Protein 5FZP (pdb70)

B-factor: mean 21.46, std 9.3, range [8.69, 71.21]

Foldseek 3Di:
DDDQAADAFPDQAAEDQPQKWKDLALAQDTRHYPHDDDPFWFWQAWEDERGHLKIWTQIQQWIWITNRVRRYIDTLDGHPGRAWYWAYEHAQKIWIHHAQAFWIWIDHNSDIGTEGGPEGHWAEKAYARVQRQWIKTAHQQQWIWITNHNRNDIDTWADRQQDPPWTWQHKEAQNHANQWIKTWTDQQGIWIGNGGHNDIARAEALAPDVVFTKTWNDKYQALAAQQKMKTWIARVVCCDPPNPARRTFIWIGRGNRRYIHGLGGDDPVGHDDSDWDWDHQNHASQKIWTKDFAPVVQQFMWIWIAGNVVSDIDIHTDRFRIFNDWYARPVSRSMIMTRGGHHD/DADAFPDQAAEDQPQKWKDLALVQDTRHYPHDDDPFWFWQAWEDEPQHLKIWTQIQQWIWMTNRNGRYIDTLDGHPGRAWYWDYFHQQKIWTHHAQAFWIWIQRNSDIGTEGRPEGTWADKAYARVQRLWIWTAHQQQWIWITNRNRNDIDTWAARQQHGPWGWQHKEAQNHANQWIKTWTDQQGIWIGNGNHNDIHRAEALAPDGVFTKGWNDKYQALAAQQKMKTWIARVVCVDPPNPARRIFIWIGRRNRRYIHGLGGDDPVNHDDSDWDWDHQNHASQKIWTKDFAPVVLQFMKIWIAGNVPSDIDIHTDRFRIFNDWYARPVRRSIIMTRGGHHDD

Radius of gyration: 27.65 Å; Cα contacts (8 Å, |Δi|>4): 2247; chains: 2; bounding box: 73×81×56 Å

Structure (mmCIF, N/CA/C/O backbone):
data_5FZP
#
_entry.id   5FZP
#
_cell.length_a   61.010
_cell.length_b   101.130
_cell.length_c   114.660
_cell.angle_alpha   90.00
_cell.angle_beta   90.00
_cell.angle_gamma   90.00
#
_symmetry.space_group_name_H-M   'P 21 21 21'
#
loop_
_entity.id
_entity.type
_entity.pdbx_description
1 polymer 'DISPASE AUTOLYSIS-INDUCING PROTEIN'
2 non-polymer GLYCEROL
3 non-polymer 'CALCIUM ION'
4 water water
#
loop_
_atom_site.group_PDB
_atom_site.id
_atom_site.type_symbol
_atom_site.label_atom_id
_atom_site.label_alt_id
_atom_site.label_comp_id
_atom_site.label_asym_id
_atom_site.label_entity_id
_atom_site.label_seq_id
_atom_site.pdbx_PDB_ins_code
_atom_site.Cartn_x
_atom_site.Cartn_y
_atom_site.Cartn_z
_atom_site.occupancy
_atom_site.B_iso_or_equiv
_atom_site.auth_seq_id
_atom_site.auth_comp_id
_atom_site.auth_asym_id
_atom_site.auth_atom_id
_atom_site.pdbx_PDB_model_num
ATOM 1 N N . ASP A 1 2 ? 29.403 9.800 75.678 1.00 50.00 2 ASP A N 1
ATOM 2 C CA . ASP A 1 2 ? 28.524 10.625 74.854 1.00 50.37 2 ASP A CA 1
ATOM 3 C C . ASP A 1 2 ? 29.301 11.731 74.130 1.00 61.97 2 ASP A C 1
ATOM 4 O O . ASP A 1 2 ? 30.043 12.492 74.753 1.00 59.73 2 ASP A O 1
ATOM 9 N N . SER A 1 3 ? 29.112 11.815 72.813 1.00 59.86 3 SER A N 1
ATOM 10 C CA . SER A 1 3 ? 29.866 12.706 71.943 1.00 60.35 3 SER A CA 1
ATOM 11 C C . SER A 1 3 ? 28.935 13.712 71.276 1.00 60.32 3 SER A C 1
ATOM 12 O O . SER A 1 3 ? 27.709 13.566 71.289 1.00 59.01 3 SER A O 1
ATOM 15 N N . THR A 1 4 ? 29.537 14.743 70.673 1.00 63.80 4 THR A N 1
ATOM 16 C CA . THR A 1 4 ? 28.782 15.862 70.116 1.00 66.17 4 THR A CA 1
ATOM 17 C C . THR A 1 4 ? 29.022 16.104 68.627 1.00 62.80 4 THR A C 1
ATOM 18 O O . THR A 1 4 ? 28.094 16.535 67.935 1.00 65.12 4 THR A O 1
ATOM 22 N N . SER A 1 5 ? 30.228 15.829 68.118 1.00 59.81 5 SER A N 1
ATOM 23 C CA . SER A 1 5 ? 30.585 16.087 66.724 1.00 38.10 5 SER A CA 1
ATOM 24 C C . SER A 1 5 ? 30.479 17.579 66.417 1.00 46.27 5 SER A C 1
ATOM 25 O O . SER A 1 5 ? 29.533 18.029 65.757 1.00 39.80 5 SER A O 1
ATOM 28 N N . GLY A 1 6 ? 31.447 18.353 66.896 1.00 33.27 6 GLY A N 1
ATOM 29 C CA . GLY A 1 6 ? 31.490 19.781 66.659 1.00 26.81 6 GLY A CA 1
ATOM 30 C C . GLY A 1 6 ? 32.351 20.131 65.464 1.00 18.58 6 GLY A C 1
ATOM 31 O O . GLY A 1 6 ? 32.651 19.294 64.610 1.00 20.14 6 GLY A O 1
ATOM 32 N N . TRP A 1 7 ? 32.754 21.399 65.413 1.00 20.30 7 TRP A N 1
ATOM 33 C CA . TRP A 1 7 ? 33.618 21.864 64.334 1.00 19.47 7 TRP A CA 1
ATOM 34 C C . TRP A 1 7 ? 34.907 21.052 64.281 1.00 18.46 7 TRP A C 1
ATOM 35 O O . TRP A 1 7 ? 35.521 20.768 65.314 1.00 21.17 7 TRP A O 1
ATOM 46 N N . ARG A 1 8 ? 35.316 20.700 63.062 1.00 18.66 8 ARG A N 1
ATOM 47 C CA . ARG A 1 8 ? 36.569 20.008 62.792 1.00 29.01 8 ARG A CA 1
ATOM 48 C C . ARG A 1 8 ? 37.295 20.692 61.637 1.00 23.01 8 ARG A C 1
ATOM 49 O O . ARG A 1 8 ? 36.706 21.452 60.861 1.00 20.83 8 ARG A O 1
ATOM 57 N N . ALA A 1 9 ? 38.589 20.404 61.511 1.00 25.72 9 ALA A N 1
ATOM 58 C CA . ALA A 1 9 ? 39.305 20.807 60.310 1.00 21.64 9 ALA A CA 1
ATOM 59 C C . ALA A 1 9 ? 38.773 20.019 59.113 1.00 23.53 9 ALA A C 1
ATOM 60 O O . ALA A 1 9 ? 38.271 18.902 59.275 1.00 32.07 9 ALA A O 1
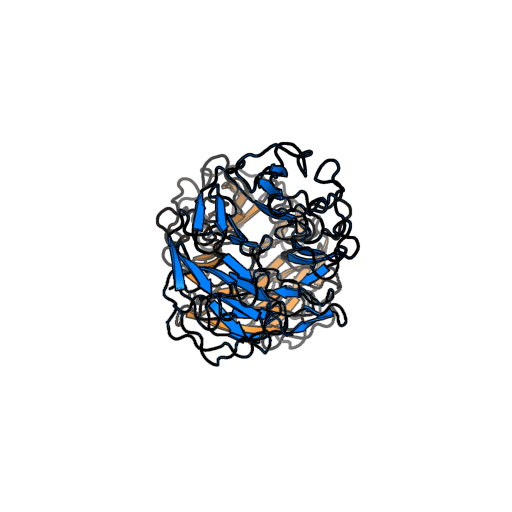ATOM 62 N N . PRO A 1 10 ? 38.840 20.580 57.904 1.00 21.57 10 PRO A N 1
ATOM 63 C CA . PRO A 1 10 ? 38.276 19.873 56.745 1.00 25.25 10 PRO A CA 1
ATOM 64 C C . PRO A 1 10 ? 38.932 18.509 56.569 1.00 37.51 10 PRO A C 1
ATOM 65 O O . PRO A 1 10 ? 40.151 18.369 56.666 1.00 29.77 10 PRO A O 1
ATOM 69 N N A SER A 1 11 ? 38.079 17.497 56.406 0.53 38.42 11 SER A N 1
ATOM 70 N N B SER A 1 11 ? 38.127 17.490 56.269 0.47 38.26 11 SER A N 1
ATOM 71 C CA A SER A 1 11 ? 38.465 16.103 56.192 0.53 36.10 11 SER A CA 1
ATOM 72 C CA B SER A 1 11 ? 38.718 16.163 56.100 0.47 36.20 11 SER A CA 1
ATOM 73 C C A SER A 1 11 ? 38.554 15.800 54.704 0.53 30.76 11 SER A C 1
ATOM 74 C C B SER A 1 11 ? 39.483 16.044 54.785 0.47 29.95 11 SER A C 1
ATOM 75 O O A SER A 1 11 ? 37.943 14.860 54.194 0.53 33.47 11 SER A O 1
ATOM 76 O O B SER A 1 11 ? 40.427 15.248 54.683 0.47 38.08 11 SER A O 1
ATOM 81 N N A CYS A 1 12 ? 39.311 16.626 53.991 0.53 28.59 12 CYS A N 1
ATOM 82 N N B CYS A 1 12 ? 39.122 16.853 53.795 0.47 29.74 12 CYS A N 1
ATOM 83 C CA A CYS A 1 12 ? 39.458 16.467 52.557 0.53 26.89 12 CYS A CA 1
ATOM 84 C CA B CYS A 1 12 ? 39.440 16.636 52.395 0.47 27.20 12 CYS A CA 1
ATOM 85 C C A CYS A 1 12 ? 40.786 17.064 52.130 0.53 30.55 12 CYS A C 1
ATOM 86 C C B CYS A 1 12 ? 40.825 17.169 52.028 0.47 30.51 12 CYS A C 1
ATOM 87 O O A CYS A 1 12 ? 41.476 17.732 52.903 0.53 32.61 12 CYS A O 1
ATOM 88 O O B CYS A 1 12 ? 41.464 17.916 52.773 0.47 31.73 12 CYS A O 1
ATOM 93 N N A THR A 1 13 ? 41.118 16.833 50.876 0.53 26.49 13 THR A N 1
ATOM 94 N N B THR A 1 13 ? 41.276 16.778 50.833 0.47 26.33 13 THR A N 1
ATOM 95 C CA A THR A 1 13 ? 42.342 17.342 50.291 0.53 28.43 13 THR A CA 1
ATOM 96 C CA B THR A 1 13 ? 42.469 17.341 50.219 0.47 28.52 13 THR A CA 1
ATOM 97 C C A THR A 1 13 ? 42.102 18.273 49.117 0.53 31.53 13 THR A C 1
ATOM 98 C C B THR A 1 13 ? 42.172 18.232 49.021 0.47 31.52 13 THR A C 1
ATOM 99 O O A THR A 1 13 ? 42.923 19.159 48.864 0.53 35.01 13 THR A O 1
ATOM 100 O O B THR A 1 13 ? 43.023 19.049 48.659 0.47 34.73 13 THR A O 1
ATOM 107 N N . LYS A 1 14 ? 40.996 18.103 48.403 1.00 28.26 14 LYS A N 1
ATOM 108 C CA . LYS A 1 14 ? 40.557 19.026 47.371 1.00 26.75 14 LYS A CA 1
ATOM 109 C C . LYS A 1 14 ? 39.130 19.451 47.702 1.00 25.37 14 LYS A C 1
ATOM 110 O O . LYS A 1 14 ? 38.405 18.751 48.416 1.00 27.97 14 LYS A O 1
ATOM 116 N N . VAL A 1 15 ? 38.748 20.627 47.212 1.00 21.65 15 VAL A N 1
ATOM 117 C CA . VAL A 1 15 ? 37.441 21.212 47.490 1.00 17.12 15 VAL A CA 1
ATOM 118 C C . VAL A 1 15 ? 36.544 20.998 46.282 1.00 14.98 15 VAL A C 1
ATOM 119 O O . VAL A 1 15 ? 36.928 21.324 45.152 1.00 20.74 15 VAL A O 1
ATOM 123 N N . THR A 1 16 ? 35.345 20.461 46.511 1.00 19.29 16 THR A N 1
ATOM 124 C CA . THR A 1 16 ? 34.340 20.344 45.454 1.00 18.27 16 THR A CA 1
ATOM 125 C C . THR A 1 16 ? 33.499 21.618 45.447 1.00 16.94 16 THR A C 1
ATOM 126 O O . THR A 1 16 ? 32.706 21.852 46.363 1.00 19.34 16 THR A O 1
ATOM 130 N N . GLY A 1 17 ? 33.682 22.437 44.422 1.00 17.46 17 GLY A N 1
ATOM 131 C CA . GLY A 1 17 ? 32.965 23.698 44.318 1.00 19.17 17 GLY A CA 1
ATOM 132 C C . GLY A 1 17 ? 33.427 24.450 43.093 1.00 19.34 17 GLY A C 1
ATOM 133 O O . GLY A 1 17 ? 34.345 24.022 42.384 1.00 24.08 17 GLY A O 1
ATOM 134 N N . ASP A 1 18 ? 32.792 25.602 42.852 1.00 17.46 18 ASP A N 1
ATOM 135 C CA . ASP A 1 18 ? 33.025 26.313 41.600 1.00 17.14 18 ASP A CA 1
ATOM 136 C C . ASP A 1 18 ? 34.343 27.076 41.575 1.00 17.03 18 ASP A C 1
ATOM 137 O O . ASP A 1 18 ? 34.642 27.717 40.567 1.00 19.58 18 ASP A O 1
ATOM 142 N N . GLY A 1 19 ? 35.133 27.013 42.646 1.00 21.19 19 GLY A N 1
ATOM 143 C CA . GLY A 1 19 ? 36.426 27.668 42.694 1.00 22.60 19 GLY A CA 1
ATOM 144 C C . GLY A 1 19 ? 36.453 29.004 43.407 1.00 22.12 19 GLY A C 1
ATOM 145 O O . GLY A 1 19 ? 37.540 29.574 43.566 1.00 21.65 19 GLY A O 1
ATOM 146 N N . ALA A 1 20 ? 35.300 29.526 43.837 1.00 17.11 20 ALA A N 1
ATOM 147 C CA . ALA A 1 20 ? 35.277 30.821 44.515 1.00 14.47 20 ALA A CA 1
ATOM 148 C C . ALA A 1 20 ? 35.798 30.751 45.947 1.00 16.28 20 ALA A C 1
ATOM 149 O O . ALA A 1 20 ? 36.249 31.775 46.482 1.00 16.50 20 ALA A O 1
ATOM 151 N N . VAL A 1 21 ? 35.745 29.587 46.586 1.00 14.93 21 VAL A N 1
ATOM 152 C CA . VAL A 1 21 ? 36.193 29.427 47.963 1.00 11.68 21 VAL A CA 1
ATOM 153 C C . VAL A 1 21 ? 37.150 28.249 48.037 1.00 11.98 21 VAL A C 1
ATOM 154 O O . VAL A 1 21 ? 36.846 27.160 47.533 1.00 18.18 21 VAL A O 1
ATOM 158 N N . THR A 1 22 ? 38.300 28.461 48.668 1.00 14.95 22 THR A N 1
ATOM 159 C CA . THR A 1 22 ? 39.186 27.356 49.009 1.00 15.13 22 THR A CA 1
ATOM 160 C C . THR A 1 22 ? 39.669 27.563 50.443 1.00 14.78 22 THR A C 1
ATOM 161 O O . THR A 1 22 ? 39.202 28.463 51.154 1.00 14.57 22 THR A O 1
ATOM 165 N N . PHE A 1 23 ? 40.587 26.714 50.901 1.00 13.42 23 PHE A N 1
ATOM 166 C CA . PHE A 1 23 ? 41.175 26.916 52.216 1.00 13.34 23 PHE A CA 1
ATOM 167 C C . PHE A 1 23 ? 42.683 26.708 52.145 1.00 17.68 23 PHE A C 1
ATOM 168 O O . PHE A 1 23 ? 43.216 26.145 51.184 1.00 14.87 23 PHE A O 1
ATOM 176 N N . THR A 1 24 ? 43.364 27.220 53.164 1.00 15.34 24 THR A N 1
ATOM 177 C CA . THR A 1 24 ? 44.800 27.047 53.321 1.00 12.99 24 THR A CA 1
ATOM 178 C C . THR A 1 24 ? 45.069 26.638 54.755 1.00 13.70 24 THR A C 1
ATOM 179 O O . THR A 1 24 ? 44.371 27.071 55.671 1.00 14.78 24 THR A O 1
ATOM 183 N N . THR A 1 25 ? 46.060 25.767 54.941 1.00 12.89 25 THR A N 1
ATOM 184 C CA . THR A 1 25 ? 46.484 25.367 56.267 1.00 11.80 25 THR A CA 1
ATOM 185 C C . THR A 1 25 ? 47.799 26.012 56.665 1.00 12.38 25 THR A C 1
ATOM 186 O O . THR A 1 25 ? 48.266 25.777 57.786 1.00 13.70 25 THR A O 1
ATOM 190 N N . ASP A 1 26 ? 48.407 26.807 55.782 1.00 13.67 26 ASP A N 1
ATOM 191 C CA . ASP A 1 26 ? 49.763 27.322 55.997 1.00 13.01 26 ASP A CA 1
ATOM 192 C C . ASP A 1 26 ? 49.857 28.789 55.621 1.00 16.77 26 ASP A C 1
ATOM 193 O O . ASP A 1 26 ? 50.838 29.233 55.006 1.00 13.04 26 ASP A O 1
ATOM 198 N N . ASP A 1 27 ? 48.830 29.561 55.981 1.00 14.86 27 ASP A N 1
ATOM 199 C CA . ASP A 1 27 ? 48.824 31.014 55.781 1.00 13.51 27 ASP A CA 1
ATOM 200 C C . ASP A 1 27 ? 48.952 31.411 54.305 1.00 12.61 27 ASP A C 1
ATOM 201 O O . ASP A 1 27 ? 49.483 32.479 53.985 1.00 12.55 27 ASP A O 1
ATOM 206 N N . GLY A 1 28 ? 48.447 30.574 53.392 1.00 11.34 28 GLY A N 1
ATOM 207 C CA . GLY A 1 28 ? 48.457 30.888 51.980 1.00 12.68 28 GLY A CA 1
ATOM 208 C C . GLY A 1 28 ? 49.647 30.367 51.202 1.00 14.66 28 GLY A C 1
ATOM 209 O O . GLY A 1 28 ? 49.708 30.585 49.989 1.00 15.23 28 GLY A O 1
ATOM 210 N N . ALA A 1 29 ? 50.598 29.698 51.855 1.00 13.52 29 ALA A N 1
ATOM 211 C CA . ALA A 1 29 ? 51.687 29.076 51.099 1.00 15.97 29 ALA A CA 1
ATOM 212 C C . ALA A 1 29 ? 51.150 28.065 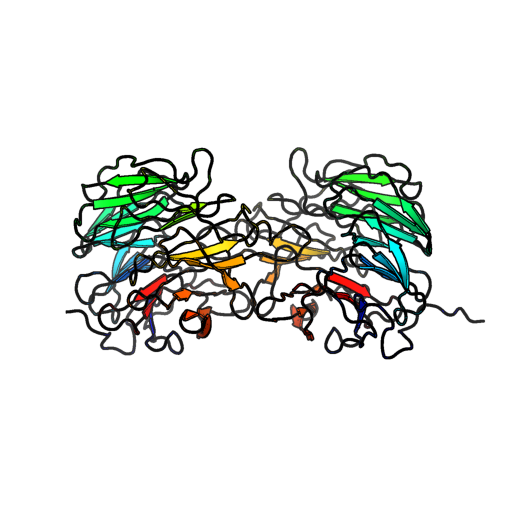50.094 1.00 17.91 29 ALA A C 1
ATOM 213 O O . ALA A 1 29 ? 51.650 27.971 48.965 1.00 18.23 29 ALA A O 1
ATOM 215 N N . THR A 1 30 ? 50.135 27.300 50.483 1.00 14.77 30 THR A N 1
ATOM 216 C CA . THR A 1 30 ? 49.448 26.394 49.576 1.00 17.52 30 THR A CA 1
ATOM 217 C C . THR A 1 30 ? 47.945 26.591 49.710 1.00 19.59 30 THR A C 1
ATOM 218 O O . THR A 1 30 ? 47.440 26.869 50.800 1.00 20.23 30 THR A O 1
ATOM 222 N N . LEU A 1 31 ? 47.248 26.456 48.594 1.00 14.88 31 LEU A N 1
ATOM 223 C CA . LEU A 1 31 ? 45.799 26.556 48.546 1.00 11.48 31 LEU A CA 1
ATOM 224 C C . LEU A 1 31 ? 45.240 25.218 48.094 1.00 20.63 31 LEU A C 1
ATOM 225 O O . LEU A 1 31 ? 45.776 24.593 47.168 1.00 21.47 31 LEU A O 1
ATOM 230 N N . ALA A 1 32 ? 44.183 24.769 48.760 1.00 21.40 32 ALA A N 1
ATOM 231 C CA . ALA A 1 32 ? 43.569 23.508 48.374 1.00 20.29 32 ALA A CA 1
ATOM 232 C C . ALA A 1 32 ? 43.069 23.612 46.936 1.00 17.96 32 ALA A C 1
ATOM 233 O O . ALA A 1 32 ? 42.489 24.634 46.546 1.00 18.71 32 ALA A O 1
ATOM 235 N N . PRO A 1 33 ? 43.306 22.595 46.105 1.00 23.35 33 PRO A N 1
ATOM 236 C CA . PRO A 1 33 ? 42.743 22.623 44.751 1.00 20.07 33 PRO A CA 1
ATOM 237 C C . PRO A 1 33 ? 41.223 22.563 44.805 1.00 15.83 33 PRO A C 1
ATOM 238 O O . PRO A 1 33 ? 40.636 21.972 45.716 1.00 20.25 33 PRO A O 1
ATOM 242 N N . THR A 1 34 ? 40.591 23.180 43.817 1.00 21.03 34 THR A N 1
ATOM 243 C CA . THR A 1 34 ? 39.142 23.147 43.685 1.00 22.60 34 THR A CA 1
ATOM 244 C C . THR A 1 34 ? 38.760 22.422 42.403 1.00 26.43 34 THR A C 1
ATOM 245 O O . THR A 1 34 ? 39.446 22.544 41.382 1.00 23.25 34 THR A O 1
ATOM 249 N N . THR A 1 35 ? 37.665 21.657 42.463 1.00 20.88 35 THR A N 1
ATOM 250 C CA . THR A 1 35 ? 37.195 20.970 41.263 1.00 20.70 35 THR A CA 1
ATOM 251 C C . THR A 1 35 ? 36.882 21.967 40.152 1.00 27.35 35 THR A C 1
ATOM 252 O O . THR A 1 35 ? 37.290 21.778 39.000 1.00 27.24 35 THR A O 1
ATOM 256 N N . GLY A 1 36 ? 36.176 23.059 40.485 1.00 19.62 36 GLY A N 1
ATOM 257 C CA . GLY A 1 36 ? 35.852 24.069 39.502 1.00 18.73 36 GLY A CA 1
ATOM 258 C C . GLY A 1 36 ? 36.935 25.118 39.321 1.00 24.53 36 GLY A C 1
ATOM 259 O O . GLY A 1 36 ? 37.797 25.326 40.175 1.00 26.98 36 GLY A O 1
ATOM 260 N N . THR A 1 37 ? 36.877 25.795 38.183 1.00 22.95 37 THR A N 1
ATOM 261 C CA . THR A 1 37 ? 37.819 26.851 37.844 1.00 24.03 37 THR A CA 1
ATOM 262 C C . THR A 1 37 ? 37.088 28.186 37.879 1.00 24.88 37 THR A C 1
ATOM 263 O O . THR A 1 37 ? 36.119 28.387 37.136 1.00 23.41 37 THR A O 1
ATOM 267 N N . LEU A 1 38 ? 37.552 29.096 38.738 1.00 23.36 38 LEU A N 1
ATOM 268 C CA . LEU A 1 38 ? 36.881 30.380 38.901 1.00 22.56 38 LEU A CA 1
ATOM 269 C C . LEU A 1 38 ? 36.932 31.175 37.603 1.00 28.65 38 LEU A C 1
ATOM 270 O O . LEU A 1 38 ? 37.987 31.282 36.972 1.00 29.41 38 LEU A O 1
ATOM 275 N N . GLN A 1 39 ? 35.788 31.733 37.207 1.00 24.52 39 GLN A N 1
ATOM 276 C CA . GLN A 1 39 ? 35.632 32.425 35.934 1.00 30.17 39 GLN A CA 1
ATOM 277 C C . GLN A 1 39 ? 35.504 33.932 36.134 1.00 30.52 39 GLN A C 1
ATOM 278 O O . GLN A 1 39 ? 34.967 34.399 37.139 1.00 28.57 39 GLN A O 1
ATOM 284 N N A SER A 1 40 ? 35.988 34.687 35.155 0.33 25.10 40 SER A N 1
ATOM 285 N N B SER A 1 40 ? 36.005 34.694 35.166 0.67 24.93 40 SER A N 1
ATOM 286 C CA A SER A 1 40 ? 35.831 36.136 35.147 0.33 26.72 40 SER A CA 1
ATOM 287 C CA B SER A 1 40 ? 35.811 36.138 35.175 0.67 26.62 40 SER A CA 1
ATOM 288 C C A SER A 1 40 ? 34.427 36.488 34.652 0.33 28.82 40 SER A C 1
ATOM 289 C C B SER A 1 40 ? 34.388 36.432 34.726 0.67 28.80 40 SER A C 1
ATOM 290 O O A SER A 1 40 ? 33.910 35.809 33.764 0.33 32.82 40 SER A O 1
ATOM 291 O O B SER A 1 40 ? 33.814 35.647 33.967 0.67 32.35 40 SER A O 1
ATOM 296 N N . VAL A 1 41 ? 33.790 37.517 35.217 1.00 23.29 41 VAL A N 1
ATOM 297 C CA . VAL A 1 41 ? 34.333 38.328 36.304 1.00 23.92 41 VAL A CA 1
ATOM 298 C C . VAL A 1 41 ? 33.736 37.832 37.617 1.00 27.61 41 VAL A C 1
ATOM 299 O O . VAL A 1 41 ? 32.518 37.739 37.738 1.00 24.96 41 VAL A O 1
ATOM 303 N N . SER A 1 42 ? 34.577 37.530 38.605 1.00 20.16 42 SER A N 1
ATOM 304 C CA . SER A 1 42 ? 34.111 36.967 39.867 1.00 20.08 42 SER A CA 1
ATOM 305 C C . SER A 1 42 ? 34.710 37.708 41.054 1.00 21.64 42 SER A C 1
ATOM 306 O O . SER A 1 42 ? 35.912 37.995 41.080 1.00 19.51 42 SER A O 1
ATOM 309 N N . TYR A 1 43 ? 33.862 37.987 42.042 1.00 19.53 43 TYR A N 1
ATOM 310 C CA . TYR A 1 43 ? 34.293 38.390 43.371 1.00 17.68 43 TYR A CA 1
ATOM 311 C C . TYR A 1 43 ? 33.537 37.558 44.397 1.00 15.72 43 TYR A C 1
ATOM 312 O O . TYR A 1 43 ? 32.389 37.161 44.176 1.00 18.15 43 TYR A O 1
ATOM 321 N N . THR A 1 44 ? 34.179 37.304 45.528 1.00 15.91 44 THR A N 1
ATOM 322 C CA . THR A 1 44 ? 33.573 36.542 46.618 1.00 13.40 44 THR A CA 1
ATOM 323 C C . THR A 1 44 ? 33.629 37.397 47.883 1.00 15.67 44 THR A C 1
ATOM 324 O O . THR A 1 44 ? 34.403 37.122 48.802 1.00 16.21 44 THR A O 1
ATOM 328 N N . HIS A 1 45 ? 32.810 38.448 47.929 1.00 15.08 45 HIS A N 1
ATOM 329 C CA . HIS A 1 45 ? 32.896 39.351 49.073 1.00 14.35 45 HIS A CA 1
ATOM 330 C C . HIS A 1 45 ? 32.287 38.762 50.333 1.00 13.79 45 HIS A C 1
ATOM 331 O O . HIS A 1 45 ? 32.633 39.212 51.436 1.00 16.01 45 HIS A O 1
ATOM 338 N N . GLY A 1 46 ? 31.406 37.777 50.206 1.00 13.07 46 GLY A N 1
ATOM 339 C CA . GLY A 1 46 ? 30.751 37.174 51.352 1.00 13.65 46 GLY A CA 1
ATOM 340 C C . GLY A 1 46 ? 31.355 35.830 51.693 1.00 13.07 46 GLY A C 1
ATOM 341 O O . GLY A 1 46 ? 31.412 34.937 50.852 1.00 13.86 46 GLY A O 1
ATOM 342 N N . LEU A 1 47 ? 31.800 35.688 52.943 1.00 13.58 47 LEU A N 1
ATOM 343 C CA . LEU A 1 47 ? 32.336 34.417 53.434 1.00 12.18 47 LEU A CA 1
ATOM 344 C C . LEU A 1 47 ? 32.350 34.439 54.954 1.00 15.80 47 LEU A C 1
ATOM 345 O O . LEU A 1 47 ? 33.018 35.296 55.550 1.00 14.11 47 LEU A O 1
ATOM 350 N N . VAL A 1 48 ? 31.629 33.503 55.591 1.00 9.58 48 VAL A N 1
ATOM 351 C CA . VAL A 1 48 ? 31.632 33.395 57.047 1.00 8.69 48 VAL A CA 1
ATOM 352 C C . VAL A 1 48 ? 31.561 31.938 57.466 1.00 12.77 48 VAL A C 1
ATOM 353 O O . VAL A 1 48 ? 30.881 31.123 56.836 1.00 14.33 48 VAL A O 1
ATOM 357 N N . ALA A 1 49 ? 32.243 31.631 58.558 1.00 12.82 49 ALA A N 1
ATOM 358 C CA . ALA A 1 49 ? 32.020 30.397 59.291 1.00 14.19 49 ALA A CA 1
ATOM 359 C C . ALA A 1 49 ? 30.932 30.641 60.331 1.00 14.85 49 ALA A C 1
ATOM 360 O O . ALA A 1 49 ? 30.990 31.626 61.081 1.00 16.19 49 ALA A O 1
ATOM 362 N N . LEU A 1 50 ? 29.925 29.771 60.352 1.00 13.34 50 LEU A N 1
ATOM 363 C CA . LEU A 1 50 ? 28.838 29.895 61.312 1.00 13.67 50 LEU A CA 1
ATOM 364 C C . LEU A 1 50 ? 29.157 29.104 62.578 1.00 16.37 50 LEU A C 1
ATOM 365 O O . LEU A 1 50 ? 30.073 28.280 62.613 1.00 16.73 50 LEU A O 1
ATOM 370 N N A ASP A 1 51 ? 28.410 29.377 63.651 0.48 16.58 51 ASP A N 1
ATOM 371 N N B ASP A 1 51 ? 28.365 29.365 63.624 0.52 16.55 51 ASP A N 1
ATOM 372 C CA A ASP A 1 51 ? 28.707 28.664 64.891 0.48 16.46 51 ASP A CA 1
ATOM 373 C CA B ASP A 1 51 ? 28.516 28.628 64.874 0.52 16.34 51 ASP A CA 1
ATOM 374 C C A ASP A 1 51 ? 28.212 27.221 64.869 0.48 15.20 51 ASP A C 1
ATOM 375 C C B ASP A 1 51 ? 28.219 27.146 64.681 0.52 15.09 51 ASP A C 1
ATOM 376 O O A ASP A 1 51 ? 28.696 26.409 65.663 0.48 18.61 51 ASP A O 1
ATOM 377 O O B ASP A 1 51 ? 28.944 26.291 65.204 0.52 15.22 51 ASP A O 1
ATOM 386 N N A THR A 1 52 ? 27.275 26.878 63.983 0.48 16.78 52 THR A N 1
ATOM 387 N N B THR A 1 52 ? 27.161 26.827 63.934 0.52 16.78 52 THR A N 1
ATOM 388 C CA A THR A 1 52 ? 26.842 25.488 63.880 0.48 14.55 52 THR A CA 1
ATOM 389 C CA B THR A 1 52 ? 26.763 25.441 63.730 0.52 14.66 52 THR A CA 1
ATOM 390 C C A THR A 1 52 ? 27.955 24.643 63.263 0.48 14.39 52 THR A C 1
ATOM 391 C C B THR A 1 52 ? 27.952 24.627 63.233 0.52 14.40 52 THR A C 1
ATOM 392 O O A THR A 1 52 ? 28.590 25.072 62.298 0.48 13.83 52 THR A O 1
ATOM 393 O O B THR A 1 52 ? 28.665 25.079 62.330 0.52 13.89 52 THR A O 1
ATOM 400 N N . PRO A 1 53 ? 28.192 23.437 63.781 1.00 18.71 53 PRO A N 1
ATOM 401 C CA . PRO A 1 53 ? 29.358 22.649 63.359 1.00 19.08 53 PRO A CA 1
ATOM 402 C C . PRO A 1 53 ? 29.544 22.564 61.849 1.00 15.06 53 PRO A C 1
ATOM 403 O O . PRO A 1 53 ? 28.619 22.234 61.097 1.00 14.68 53 PRO A O 1
ATOM 407 N N . ASN A 1 54 ? 30.752 22.926 61.407 1.00 14.46 54 ASN A N 1
ATOM 408 C CA . ASN A 1 54 ? 31.249 22.679 60.057 1.00 12.21 54 ASN A CA 1
ATOM 409 C C . ASN A 1 54 ? 30.447 23.382 58.970 1.00 12.66 54 ASN A C 1
ATOM 410 O O . ASN A 1 54 ? 30.516 22.997 57.803 1.00 15.77 54 ASN A O 1
ATOM 415 N N . THR A 1 55 ? 29.745 24.464 59.304 1.00 15.08 55 THR A N 1
ATOM 416 C CA . THR A 1 55 ? 28.866 25.138 58.358 1.00 13.31 55 THR A CA 1
ATOM 417 C C . THR A 1 55 ? 29.422 26.512 58.000 1.00 10.44 55 THR A C 1
ATOM 418 O O . THR A 1 55 ? 29.836 27.265 58.890 1.00 13.79 55 THR A O 1
ATOM 422 N N . LEU A 1 56 ? 29.450 26.810 56.702 1.00 11.69 56 LEU A N 1
ATOM 423 C CA . LEU A 1 56 ? 29.886 28.102 56.183 1.00 13.73 56 LEU A CA 1
ATOM 424 C C . LEU A 1 56 ? 28.920 28.586 55.111 1.00 13.77 56 LEU A C 1
ATOM 425 O O . LEU A 1 56 ? 28.247 27.790 54.447 1.00 13.14 56 LEU A O 1
ATOM 430 N N . LEU A 1 57 ? 28.867 29.907 54.936 1.00 12.24 57 LEU A N 1
ATOM 431 C CA . LEU A 1 57 ? 28.148 30.539 53.841 1.00 10.92 57 LEU A CA 1
ATOM 432 C C . LEU A 1 57 ? 29.123 31.400 53.054 1.00 10.38 57 LEU A C 1
ATOM 433 O O . LEU A 1 57 ? 30.087 31.937 53.614 1.00 13.33 57 LEU A O 1
ATOM 438 N N . ALA A 1 58 ? 28.868 31.531 51.755 1.00 12.97 58 ALA A N 1
ATOM 439 C CA . ALA A 1 58 ? 29.647 32.423 50.909 1.00 12.61 58 ALA A CA 1
ATOM 440 C C . ALA A 1 58 ? 28.736 33.068 49.878 1.00 12.70 58 ALA A C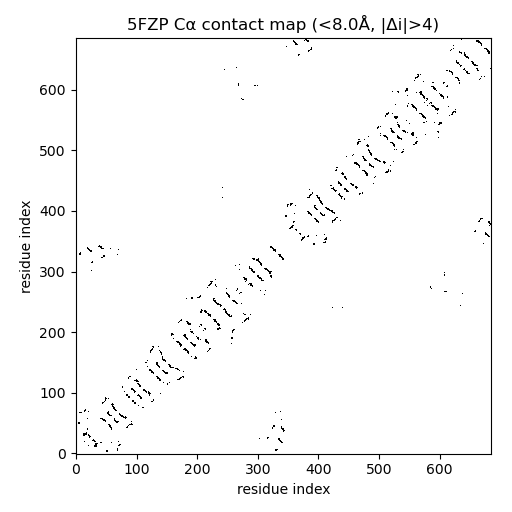 1
ATOM 441 O O . ALA A 1 58 ? 27.671 32.541 49.550 1.00 14.66 58 ALA A O 1
ATOM 443 N N . THR A 1 59 ? 29.151 34.222 49.363 1.00 12.46 59 THR A N 1
ATOM 444 C CA . THR A 1 59 ? 28.487 34.778 48.192 1.00 15.20 59 THR A CA 1
ATOM 445 C C . THR A 1 59 ? 29.517 35.009 47.097 1.00 18.41 59 THR A C 1
ATOM 446 O O . THR A 1 59 ? 30.442 35.816 47.253 1.00 15.85 59 THR A O 1
ATOM 450 N N . HIS A 1 60 ? 29.347 34.270 46.008 1.00 15.40 60 HIS A N 1
ATOM 451 C CA . HIS A 1 60 ? 30.156 34.367 44.803 1.00 17.69 60 HIS A CA 1
ATOM 452 C C . HIS A 1 60 ? 29.319 35.129 43.789 1.00 18.40 60 HIS A C 1
ATOM 453 O O . HIS A 1 60 ? 28.365 34.577 43.233 1.00 18.87 60 HIS A O 1
ATOM 460 N N . ASN A 1 61 ? 29.663 36.401 43.567 1.00 16.89 61 ASN A N 1
ATOM 461 C CA . ASN A 1 61 ? 28.790 37.326 42.848 1.00 17.13 61 ASN A CA 1
ATOM 462 C C . ASN A 1 61 ? 27.393 37.267 43.461 1.00 19.35 61 ASN A C 1
ATOM 463 O O . ASN A 1 61 ? 27.252 37.486 44.668 1.00 18.42 61 ASN A O 1
ATOM 468 N N . ASP A 1 62 ? 26.358 36.967 42.670 1.00 19.31 62 ASP A N 1
ATOM 469 C CA . ASP A 1 62 ? 25.000 36.931 43.209 1.00 19.32 62 ASP A CA 1
ATOM 470 C C . ASP A 1 62 ? 24.572 35.548 43.694 1.00 17.78 62 ASP A C 1
ATOM 471 O O . ASP A 1 62 ? 23.398 35.364 44.036 1.00 19.84 62 ASP A O 1
ATOM 476 N N . GLU A 1 63 ? 25.493 34.587 43.781 1.00 17.25 63 GLU A N 1
ATOM 477 C CA . GLU A 1 63 ? 25.154 33.217 44.158 1.00 18.93 63 GLU A CA 1
ATOM 478 C C . GLU A 1 63 ? 25.498 32.976 45.625 1.00 20.66 63 GLU A C 1
ATOM 479 O O . GLU A 1 63 ? 26.672 33.000 46.009 1.00 17.18 63 GLU A O 1
ATOM 485 N N . LEU A 1 64 ? 24.475 32.741 46.443 1.00 16.93 64 LEU A N 1
ATOM 486 C CA . LEU A 1 64 ? 24.690 32.309 47.818 1.00 16.05 64 LEU A CA 1
ATOM 487 C C . LEU A 1 64 ? 25.030 30.827 47.838 1.00 17.97 64 LEU A C 1
ATOM 488 O O . LEU A 1 64 ? 24.287 30.007 47.284 1.00 18.79 64 LEU A O 1
ATOM 493 N N . GLN A 1 65 ? 26.136 30.484 48.495 1.00 13.30 65 GLN A N 1
ATOM 494 C CA . GLN A 1 65 ? 26.630 29.120 48.582 1.00 16.12 65 GLN A CA 1
ATOM 495 C C . GLN A 1 65 ? 26.750 28.688 50.039 1.00 18.02 65 GLN A C 1
ATOM 496 O O . GLN A 1 65 ? 26.903 29.512 50.943 1.00 16.29 65 GLN A O 1
ATOM 502 N N . ARG A 1 66 ? 26.727 27.375 50.257 1.00 13.55 66 ARG A N 1
ATOM 503 C CA . ARG A 1 66 ? 26.777 26.818 51.601 1.00 14.08 66 ARG A CA 1
ATOM 504 C C . ARG A 1 66 ? 27.619 25.550 51.622 1.00 17.03 66 ARG A C 1
ATOM 505 O O . ARG A 1 66 ? 27.647 24.785 50.651 1.00 16.13 66 ARG A O 1
ATOM 513 N N . SER A 1 67 ? 28.295 25.340 52.750 1.00 12.84 67 SER A N 1
ATOM 514 C CA . SER A 1 67 ? 29.022 24.113 53.040 1.00 15.10 67 SER A CA 1
ATOM 515 C C . SER A 1 67 ? 28.633 23.626 54.427 1.00 17.29 67 SER A C 1
ATOM 516 O O . SER A 1 67 ? 28.536 24.419 55.367 1.00 16.96 67 SER A O 1
ATOM 519 N N . THR A 1 68 ? 28.393 22.317 54.557 1.00 13.44 68 THR A N 1
ATOM 520 C CA . THR A 1 68 ? 28.136 21.720 55.861 1.00 13.42 68 THR A CA 1
ATOM 521 C C . THR A 1 68 ? 29.205 20.706 56.244 1.00 13.55 68 THR A C 1
ATOM 522 O O . THR A 1 68 ? 29.058 20.007 57.259 1.00 18.26 68 THR A O 1
ATOM 526 N N . ASP A 1 69 ? 30.296 20.639 55.488 1.00 17.09 69 ASP A N 1
ATOM 527 C CA . ASP A 1 69 ? 31.410 19.753 55.796 1.00 17.96 69 ASP A CA 1
ATOM 528 C C . ASP A 1 69 ? 32.723 20.528 55.914 1.00 19.77 69 ASP A C 1
ATOM 529 O O . ASP A 1 69 ? 33.767 20.103 55.416 1.00 18.59 69 ASP A O 1
ATOM 534 N N . ALA A 1 70 ? 32.676 21.683 56.583 1.00 17.43 70 ALA A N 1
ATOM 535 C CA . ALA A 1 70 ? 33.873 22.472 56.893 1.00 16.26 70 ALA A CA 1
ATOM 536 C C . ALA A 1 70 ? 34.626 22.903 55.634 1.00 16.36 70 ALA A C 1
ATOM 537 O O . ALA A 1 70 ? 35.847 23.106 55.660 1.00 16.06 70 ALA A O 1
ATOM 539 N N . GLY A 1 71 ? 33.905 23.084 54.533 1.00 15.51 71 GLY A N 1
ATOM 540 C CA . GLY A 1 71 ? 34.459 23.664 53.328 1.00 15.24 71 GLY A CA 1
ATOM 541 C C . GLY A 1 71 ? 34.934 22.668 52.301 1.00 16.72 71 GLY A C 1
ATOM 542 O O . GLY A 1 71 ? 35.554 23.073 51.312 1.00 16.89 71 GLY A O 1
ATOM 543 N N . CYS A 1 72 ? 34.647 21.381 52.493 1.00 19.56 72 CYS A N 1
ATOM 544 C CA . CYS A 1 72 ? 35.043 20.379 51.511 1.00 20.26 72 CYS A CA 1
ATOM 545 C C . CYS A 1 72 ? 34.116 20.370 50.304 1.00 25.73 72 CYS A C 1
ATOM 546 O O . CYS A 1 72 ? 34.564 20.116 49.178 1.00 21.33 72 CYS A O 1
ATOM 549 N N . THR A 1 73 ? 32.830 20.652 50.514 1.00 17.98 73 THR A N 1
ATOM 550 C CA . THR A 1 73 ? 31.849 20.677 49.442 1.00 15.59 73 THR A CA 1
ATOM 551 C C . THR A 1 73 ? 31.026 21.949 49.552 1.00 18.38 73 THR A C 1
ATOM 552 O O . THR A 1 73 ? 30.546 22.279 50.639 1.00 18.63 73 THR A O 1
ATOM 556 N N . TRP A 1 74 ? 30.856 22.642 48.430 1.00 18.98 74 TRP A N 1
ATOM 557 C CA . TRP A 1 74 ? 30.077 23.873 48.349 1.00 21.04 74 TRP A CA 1
ATOM 558 C C . TRP A 1 74 ? 28.950 23.684 47.348 1.00 29.47 74 TRP A C 1
ATOM 559 O O . TRP A 1 74 ? 29.185 23.198 46.236 1.00 25.47 74 TRP A O 1
ATOM 570 N N . THR A 1 75 ? 27.729 24.070 47.735 1.00 19.79 75 THR A N 1
ATOM 571 C CA . THR A 1 75 ? 26.574 23.982 46.846 1.00 19.31 75 THR A CA 1
ATOM 572 C C . THR A 1 75 ? 25.812 25.302 46.827 1.00 23.56 75 THR A C 1
ATOM 573 O O . THR A 1 75 ? 25.816 26.054 47.805 1.00 19.24 75 THR A O 1
ATOM 577 N N . LYS A 1 76 ? 25.160 25.577 45.698 1.00 22.02 76 LYS A N 1
ATOM 578 C CA . LYS A 1 76 ? 24.340 26.774 45.573 1.00 18.31 76 LYS A CA 1
ATOM 579 C C . LYS A 1 76 ? 23.117 26.695 46.483 1.00 25.53 76 LYS A C 1
ATOM 580 O O . LYS A 1 76 ? 22.452 25.657 46.572 1.00 24.06 76 LYS A O 1
ATOM 586 N N . VAL A 1 77 ? 22.829 27.803 47.161 1.00 18.63 77 VAL A N 1
ATOM 587 C CA . VAL A 1 77 ? 21.618 27.957 47.969 1.00 22.60 77 VAL A CA 1
ATOM 588 C C . VAL A 1 77 ? 20.539 28.700 47.202 1.00 22.95 77 VAL A C 1
ATOM 589 O O . VAL A 1 77 ? 19.381 28.278 47.174 1.00 24.61 77 VAL A O 1
ATOM 593 N N . ALA A 1 78 ? 20.906 29.834 46.612 1.00 16.75 78 ALA A N 1
ATOM 594 C CA . ALA A 1 78 ? 19.967 30.783 46.032 1.00 16.91 78 ALA A CA 1
ATOM 595 C C . ALA A 1 78 ? 20.734 31.821 45.226 1.00 21.29 78 ALA A C 1
ATOM 596 O O . ALA A 1 78 ? 21.952 31.974 45.367 1.00 21.67 78 ALA A O 1
ATOM 598 N N . THR A 1 79 ? 19.997 32.529 44.373 1.00 19.69 79 THR A N 1
ATOM 599 C CA . THR A 1 79 ? 20.469 33.742 43.724 1.00 19.55 79 THR A CA 1
ATOM 600 C C . THR A 1 79 ? 19.917 34.918 44.513 1.00 23.70 79 THR A C 1
ATOM 601 O O . THR A 1 79 ? 18.709 34.988 44.754 1.00 23.36 79 THR A O 1
ATOM 605 N N . LEU A 1 80 ? 20.799 35.812 44.945 1.00 18.76 80 LEU A N 1
ATOM 606 C CA . LEU A 1 80 ? 20.397 36.970 45.726 1.00 18.46 80 LEU A CA 1
ATOM 607 C C . LEU A 1 80 ? 20.102 38.150 44.806 1.00 20.44 80 LEU A C 1
ATOM 608 O O . LEU A 1 80 ? 20.507 38.178 43.641 1.00 20.71 80 LEU A O 1
ATOM 613 N N . GLY A 1 81 ? 19.401 39.142 45.355 1.00 21.20 81 GLY A N 1
ATOM 614 C CA . GLY A 1 81 ? 19.055 40.338 44.612 1.00 21.84 81 GLY A CA 1
ATOM 615 C C . GLY A 1 81 ? 20.169 41.339 44.424 1.00 25.98 81 GLY A C 1
ATOM 616 O O . GLY A 1 81 ? 19.940 42.421 43.880 1.00 27.05 81 GLY A O 1
ATOM 617 N N . SER A 1 82 ? 21.375 41.025 44.876 1.00 18.33 82 SER A N 1
ATOM 618 C CA . SER A 1 82 ? 22.541 41.849 44.615 1.00 16.95 82 SER A CA 1
ATOM 619 C C . SER A 1 82 ? 23.696 40.945 44.216 1.00 16.51 82 SER A C 1
ATOM 620 O O . SER A 1 82 ? 23.847 39.851 44.763 1.00 21.77 82 SER A O 1
ATOM 623 N N . GLY A 1 83 ? 24.510 41.409 43.276 1.00 19.79 83 GLY A N 1
ATOM 624 C CA . GLY A 1 83 ? 25.695 40.682 42.871 1.00 19.35 83 GLY A CA 1
ATOM 625 C C . GLY A 1 83 ? 26.941 40.972 43.677 1.00 21.83 83 GLY A C 1
ATOM 626 O O . GLY A 1 83 ? 28.018 40.461 43.351 1.00 20.36 83 GLY A O 1
ATOM 627 N N . SER A 1 84 ? 26.841 41.778 44.732 1.00 19.96 84 SER A N 1
ATOM 628 C CA . SER A 1 84 ? 28.003 42.099 45.561 1.00 17.74 84 SER A CA 1
ATOM 629 C C . SER A 1 84 ? 27.519 42.234 47.002 1.00 18.04 84 SER A C 1
ATOM 630 O O . SER A 1 84 ? 27.032 43.299 47.396 1.00 19.57 84 SER A O 1
ATOM 633 N N . THR A 1 85 ? 27.644 41.160 47.786 1.00 16.07 85 THR A N 1
ATOM 634 C CA . THR A 1 85 ? 27.177 41.172 49.166 1.00 14.46 85 THR A CA 1
ATOM 635 C C . THR A 1 85 ? 28.273 40.680 50.099 1.00 12.57 85 THR A C 1
ATOM 636 O O . THR A 1 85 ? 29.134 39.876 49.718 1.00 15.19 85 THR A O 1
ATOM 640 N N . TRP A 1 86 ? 28.228 41.198 51.318 1.00 13.74 86 TRP A N 1
ATOM 641 C CA . TRP A 1 86 ? 29.056 40.793 52.442 1.00 12.80 86 TRP A CA 1
ATOM 642 C C . TRP A 1 86 ? 28.199 39.984 53.409 1.00 14.31 86 TRP A C 1
ATOM 643 O O . TRP A 1 86 ? 26.973 40.112 53.423 1.00 12.33 86 TRP A O 1
ATOM 654 N N . LEU A 1 87 ? 28.834 39.118 54.206 1.00 11.20 87 LEU A N 1
ATOM 655 C CA . LEU A 1 87 ? 28.093 38.291 55.150 1.00 11.81 87 LEU A CA 1
ATOM 656 C C . LEU A 1 87 ? 28.532 38.577 56.577 1.00 13.54 87 LEU A C 1
ATOM 657 O O . LEU A 1 87 ? 29.721 38.772 56.846 1.00 13.42 87 LEU A O 1
ATOM 662 N N . THR A 1 88 ? 27.558 38.586 57.487 1.00 10.77 88 THR A N 1
ATOM 663 C CA . THR A 1 88 ? 27.803 38.736 58.911 1.00 12.89 88 THR A CA 1
ATOM 664 C C . THR A 1 88 ? 27.084 37.612 59.633 1.00 15.54 88 THR A C 1
ATOM 665 O O . THR A 1 88 ? 25.850 37.540 59.595 1.00 13.12 88 THR A O 1
ATOM 669 N N . ALA A 1 89 ? 27.846 36.741 60.292 1.00 13.44 89 ALA A N 1
ATOM 670 C CA . ALA A 1 89 ? 27.235 35.609 60.978 1.00 14.14 89 ALA A CA 1
ATOM 671 C C . ALA A 1 89 ? 26.455 36.075 62.199 1.00 16.40 89 ALA A C 1
ATOM 672 O O . ALA A 1 89 ? 26.819 37.044 62.870 1.00 14.32 89 ALA A O 1
ATOM 674 N N . ALA A 1 90 ? 25.364 35.368 62.482 1.00 11.96 90 ALA A N 1
ATOM 675 C CA . ALA A 1 90 ? 24.639 35.564 63.724 1.00 13.53 90 ALA A CA 1
ATOM 676 C C . ALA A 1 90 ? 24.781 34.253 64.471 1.00 22.62 90 ALA A C 1
ATOM 677 O O . ALA A 1 90 ? 25.700 33.490 64.184 1.00 30.86 90 ALA A O 1
ATOM 679 N N A THR A 1 91 ? 23.948 33.977 65.452 0.61 15.97 91 THR A N 1
ATOM 680 N N B THR A 1 91 ? 23.837 33.961 65.367 0.39 15.85 91 THR A N 1
ATOM 681 C CA A THR A 1 91 ? 24.173 32.700 66.110 0.61 15.69 91 THR A CA 1
ATOM 682 C CA B THR A 1 91 ? 23.759 32.694 66.088 0.39 16.99 91 THR A CA 1
ATOM 683 C C A THR A 1 91 ? 23.487 31.585 65.342 0.61 22.09 91 THR A C 1
ATOM 684 C C B THR A 1 91 ? 22.548 31.904 65.595 0.39 17.73 91 THR A C 1
ATOM 685 O O A THR A 1 91 ? 22.739 31.811 64.381 0.61 17.34 91 THR A O 1
ATOM 686 O O B THR A 1 91 ? 21.485 32.485 65.356 0.39 17.63 91 THR A O 1
ATOM 693 N N A GLY A 1 92 ? 23.762 30.366 65.781 0.61 19.44 92 GLY A N 1
ATOM 694 N N B GLY A 1 92 ? 22.721 30.589 65.408 0.39 20.75 92 GLY A N 1
ATOM 695 C CA A GLY A 1 92 ? 23.231 29.203 65.097 0.61 22.94 92 GLY A CA 1
ATOM 696 C CA B GLY A 1 92 ? 21.621 29.704 65.033 0.39 22.84 92 GLY A CA 1
ATOM 697 C C A GLY A 1 92 ? 23.516 29.235 63.613 0.61 13.93 92 GLY A C 1
ATOM 698 C C B GLY A 1 92 ? 21.407 29.353 63.563 0.39 19.42 92 GLY A C 1
ATOM 699 O O A GLY A 1 92 ? 24.626 29.492 63.140 0.61 19.97 92 GLY A O 1
ATOM 700 O O B GLY A 1 92 ? 20.269 29.328 63.090 0.39 21.94 92 GLY A O 1
ATOM 701 N N . GLY A 1 93 ? 22.484 29.002 62.861 1.00 21.88 93 GLY A N 1
ATOM 702 C CA . GLY A 1 93 ? 22.571 28.812 61.431 1.00 18.16 93 GLY A CA 1
ATOM 703 C C . GLY A 1 93 ? 22.287 30.047 60.616 1.00 13.87 93 GLY A C 1
ATOM 704 O O . GLY A 1 93 ? 21.948 29.942 59.439 1.00 16.78 93 GLY A O 1
ATOM 705 N N . ARG A 1 94 ? 22.443 31.230 61.213 1.00 15.12 94 ARG A N 1
ATOM 706 C CA . ARG A 1 94 ? 21.937 32.465 60.632 1.00 15.20 94 ARG A CA 1
ATOM 707 C C . ARG A 1 94 ? 23.073 33.384 60.197 1.00 11.46 94 ARG A C 1
ATOM 708 O O . ARG A 1 94 ? 24.140 33.416 60.813 1.00 14.23 94 ARG A O 1
ATOM 716 N N . ALA A 1 95 ? 22.830 34.135 59.126 1.00 10.92 95 ALA A N 1
ATOM 717 C CA . ALA A 1 95 ? 23.714 35.238 58.757 1.00 12.22 95 ALA A CA 1
ATOM 718 C C . ALA A 1 95 ? 22.896 36.326 58.080 1.00 14.91 95 ALA A C 1
ATOM 719 O O . ALA A 1 95 ? 21.776 36.092 57.621 1.00 14.65 95 ALA A O 1
ATOM 721 N N . PHE A 1 96 ? 23.467 37.529 58.018 1.00 11.40 96 PHE A N 1
ATOM 722 C CA . PHE A 1 96 ? 22.900 38.629 57.250 1.00 11.72 96 PHE A CA 1
ATOM 723 C C . PHE A 1 96 ? 23.780 38.913 56.041 1.00 14.62 96 PHE A C 1
ATOM 724 O O . PHE A 1 96 ? 25.008 39.008 56.165 1.00 12.92 96 PHE A O 1
ATOM 732 N N . ALA A 1 97 ? 23.144 39.015 54.879 1.00 12.82 97 ALA A N 1
ATOM 733 C CA . ALA A 1 97 ? 23.792 39.374 53.626 1.00 10.68 97 ALA A CA 1
ATOM 734 C C . ALA A 1 97 ? 23.448 40.816 53.291 1.00 12.67 97 ALA A C 1
ATOM 735 O O . ALA A 1 97 ? 22.280 41.208 53.363 1.00 14.11 97 ALA A O 1
ATOM 737 N N . TRP A 1 98 ? 24.456 41.604 52.928 1.00 11.61 98 TRP A N 1
ATOM 738 C CA . TRP A 1 98 ? 24.211 43.028 52.728 1.00 12.63 98 TRP A CA 1
ATOM 739 C C . TRP A 1 98 ? 25.184 43.590 51.709 1.00 15.82 98 TRP A C 1
ATOM 740 O O . TRP A 1 98 ? 26.338 43.167 51.637 1.00 16.76 98 TRP A O 1
ATOM 751 N N . GLU A 1 99 ? 24.717 44.565 50.932 1.00 15.01 99 GLU A N 1
ATOM 752 C CA . GLU A 1 99 ? 25.570 45.212 49.942 1.00 13.67 99 GLU A CA 1
ATOM 753 C C . GLU A 1 99 ? 26.230 46.432 50.583 1.00 14.14 99 GLU A C 1
ATOM 754 O O . GLU A 1 99 ? 25.557 47.420 50.899 1.00 16.17 99 GLU A O 1
ATOM 760 N N . LYS A 1 100 ? 27.541 46.353 50.781 1.00 14.19 100 LYS A N 1
ATOM 761 C CA . LYS A 1 100 ? 28.297 47.501 51.264 1.00 18.38 100 LYS A CA 1
ATOM 762 C C . LYS A 1 100 ? 28.138 48.681 50.308 1.00 21.14 100 LYS A C 1
ATOM 763 O O . LYS A 1 100 ? 28.308 48.544 49.090 1.00 17.22 100 LYS A O 1
ATOM 769 N N . ASN A 1 101 ? 27.786 49.835 50.872 1.00 16.18 101 ASN A N 1
ATOM 770 C CA . ASN A 1 101 ? 27.474 51.060 50.135 1.00 16.83 101 ASN A CA 1
ATOM 771 C C . ASN A 1 101 ? 26.296 50.876 49.182 1.00 23.14 101 ASN A C 1
ATOM 772 O O . ASN A 1 101 ? 26.172 51.581 48.172 1.00 24.28 101 ASN A O 1
ATOM 777 N N . GLY A 1 102 ? 25.415 49.945 49.527 1.00 17.03 102 GLY A N 1
ATOM 778 C CA . GLY A 1 102 ? 24.151 49.761 48.841 1.00 18.95 102 GLY A CA 1
ATOM 779 C C . GLY A 1 102 ? 23.002 49.581 49.811 1.00 17.28 102 GLY A C 1
ATOM 780 O O . GLY A 1 102 ? 23.161 49.767 51.024 1.00 18.75 102 GLY A O 1
ATOM 781 N N . GLY A 1 103 ? 21.831 49.202 49.296 1.00 16.60 103 GLY A N 1
ATOM 782 C CA . GLY A 1 103 ? 20.670 49.062 50.148 1.00 13.16 103 GLY A CA 1
ATOM 783 C C . GLY A 1 103 ? 20.199 47.634 50.340 1.00 14.74 103 GLY A C 1
ATOM 784 O O . GLY A 1 103 ? 19.328 47.392 51.181 1.00 18.95 103 GLY A O 1
ATOM 785 N N . TYR A 1 104 ? 20.749 46.685 49.574 1.00 15.48 104 TYR A N 1
ATOM 786 C CA . TYR A 1 104 ? 20.293 45.293 49.651 1.00 13.39 104 TYR A CA 1
ATOM 787 C C . TYR A 1 104 ? 20.608 44.679 51.009 1.00 16.30 104 TYR A C 1
ATOM 788 O O . TYR A 1 104 ? 21.747 44.760 51.483 1.00 17.58 104 TYR A O 1
ATOM 797 N N . LEU A 1 105 ? 19.607 44.023 51.608 1.00 14.70 105 LEU A N 1
ATOM 798 C CA . LEU A 1 105 ? 19.741 43.386 52.917 1.00 15.55 105 LEU A CA 1
ATOM 799 C C . LEU A 1 105 ? 18.865 42.142 52.962 1.00 16.76 105 LEU A C 1
ATOM 800 O O . LEU A 1 105 ? 17.689 42.200 52.593 1.00 15.50 105 LEU A O 1
ATOM 805 N N . ALA A 1 106 ? 19.422 41.026 53.429 1.00 13.37 106 ALA A N 1
ATOM 806 C CA . ALA A 1 106 ? 18.651 39.796 53.526 1.00 14.81 106 ALA A CA 1
ATOM 807 C C . ALA A 1 106 ? 19.165 38.982 54.702 1.00 17.36 106 ALA A C 1
ATOM 808 O O . ALA A 1 106 ? 20.319 39.130 55.115 1.00 14.92 106 ALA A O 1
ATOM 810 N N . ARG A 1 107 ? 18.295 38.130 55.245 1.00 13.39 107 ARG A N 1
ATOM 811 C CA . ARG A 1 107 ? 18.668 37.217 56.313 1.00 13.44 107 ARG A CA 1
ATOM 812 C C . ARG A 1 107 ? 18.719 35.806 55.745 1.00 15.84 107 ARG A C 1
ATOM 813 O O . ARG A 1 107 ? 17.839 35.408 54.982 1.00 16.60 107 ARG A O 1
ATOM 821 N N . VAL A 1 108 ? 19.751 35.053 56.112 1.00 13.17 108 VAL A N 1
ATOM 822 C CA . VAL A 1 108 ? 19.868 33.648 55.735 1.00 13.10 108 VAL A CA 1
ATOM 823 C C . VAL A 1 108 ? 19.681 32.799 56.984 1.00 10.54 108 VAL A C 1
ATOM 824 O O . VAL A 1 108 ? 20.359 33.011 57.993 1.00 15.32 108 VAL A O 1
ATOM 828 N N . ASP A 1 109 ? 18.763 31.836 56.915 1.00 13.31 109 ASP A N 1
ATOM 829 C CA . ASP A 1 109 ? 18.579 30.844 57.970 1.00 14.28 109 ASP A CA 1
ATOM 830 C C . ASP A 1 109 ? 18.671 29.476 57.314 1.00 13.86 109 ASP A C 1
ATOM 831 O O . ASP A 1 109 ? 17.766 29.088 56.567 1.00 15.33 109 ASP A O 1
ATOM 836 N N . GLY A 1 110 ? 19.752 28.748 57.588 1.00 14.41 110 GLY A N 1
ATOM 837 C CA . GLY A 1 110 ? 19.958 27.483 56.899 1.00 12.96 110 GLY A CA 1
ATOM 838 C C . GLY A 1 110 ? 20.120 27.728 55.413 1.00 15.01 110 GLY A C 1
ATOM 839 O O . GLY A 1 110 ? 21.065 28.396 54.975 1.00 16.01 110 GLY A O 1
ATOM 840 N N . ARG A 1 111 ? 19.180 27.211 54.617 1.00 16.35 111 ARG A N 1
ATOM 841 C CA . ARG A 1 111 ? 19.130 27.461 53.182 1.00 16.48 111 ARG A CA 1
ATOM 842 C C . ARG A 1 111 ? 18.030 28.446 52.793 1.00 16.94 111 ARG A C 1
ATOM 843 O O . ARG A 1 111 ? 17.742 28.594 51.602 1.00 22.50 111 ARG A O 1
ATOM 851 N N . THR A 1 112 ? 17.404 29.117 53.760 1.00 14.55 112 THR A N 1
ATOM 852 C CA . THR A 1 112 ? 16.257 29.988 53.501 1.00 16.11 112 THR A CA 1
ATOM 853 C C . THR A 1 112 ? 16.679 31.452 53.523 1.00 15.29 112 THR A C 1
ATOM 854 O O . THR A 1 112 ? 17.245 31.921 54.516 1.00 15.68 112 THR A O 1
ATOM 858 N N . VAL A 1 113 ? 16.346 32.182 52.457 1.00 14.15 113 VAL A N 1
ATOM 859 C CA . VAL A 1 113 ? 16.674 33.603 52.338 1.00 14.05 113 VAL A CA 1
ATOM 860 C C . VAL A 1 113 ? 15.412 34.412 52.582 1.00 18.96 113 VAL A C 1
ATOM 861 O O . VAL A 1 113 ? 14.384 34.187 51.928 1.00 17.56 113 VAL A O 1
ATOM 865 N N . THR A 1 114 ? 15.486 35.354 53.513 1.00 15.20 114 THR A N 1
ATOM 866 C CA . THR A 1 114 ? 14.387 36.276 53.777 1.00 17.68 114 THR A CA 1
ATOM 867 C C . THR A 1 114 ? 14.862 37.676 53.407 1.00 20.22 114 THR A C 1
ATOM 868 O O . THR A 1 114 ? 15.716 38.243 54.094 1.00 17.92 114 THR A O 1
ATOM 872 N N . LYS A 1 115 ? 14.320 38.232 52.325 1.00 19.89 115 LYS A N 1
ATOM 873 C CA . LYS A 1 115 ? 14.703 39.588 51.949 1.00 20.88 115 LYS A CA 1
ATOM 874 C C . LYS A 1 115 ? 14.136 40.580 52.955 1.00 21.18 115 LYS A C 1
ATOM 875 O O . LYS A 1 115 ? 12.988 40.457 53.391 1.00 21.37 115 LYS A O 1
ATOM 881 N N . LEU A 1 116 ? 14.961 41.545 53.359 1.00 16.27 116 LEU A N 1
ATOM 882 C CA . LEU A 1 116 ? 14.582 42.518 54.370 1.00 14.19 116 LEU A CA 1
ATOM 883 C C . LEU A 1 116 ? 14.551 43.916 53.762 1.00 16.57 116 LEU A C 1
ATOM 884 O O . LEU A 1 116 ? 15.021 44.149 52.646 1.00 19.52 116 LEU A O 1
ATOM 889 N N A SER A 1 117 ? 13.998 44.852 54.529 0.48 15.58 117 SER A N 1
ATOM 890 N N B SER A 1 117 ? 13.977 44.852 54.514 0.52 15.57 117 SER A N 1
ATOM 891 C CA A SER A 1 117 ? 13.919 46.260 54.146 0.48 18.80 117 SER A CA 1
ATOM 892 C CA B SER A 1 117 ? 13.931 46.259 54.125 0.52 18.79 117 SER A CA 1
ATOM 893 C C A SER A 1 117 ? 14.917 47.035 55.004 0.48 16.05 117 SER A C 1
ATOM 894 C C B SER A 1 117 ? 14.920 47.025 54.996 0.52 16.04 117 SER A C 1
ATOM 895 O O A SER A 1 117 ? 14.662 47.291 56.184 0.48 17.92 117 SER A O 1
ATOM 896 O O B SER A 1 117 ? 14.657 47.266 56.179 0.52 17.91 117 SER A O 1
ATOM 901 N N . SER A 1 118 ? 16.051 47.403 54.408 1.00 15.16 118 SER A N 1
ATOM 902 C CA . SER A 1 118 ? 17.096 48.092 55.160 1.00 16.52 118 SER A CA 1
ATOM 903 C C . SER A 1 118 ? 16.635 49.491 55.570 1.00 16.61 118 SER A C 1
ATOM 904 O O . SER A 1 118 ? 15.961 50.174 54.794 1.00 20.01 118 SER A O 1
ATOM 907 N N . PRO A 1 119 ? 17.006 49.958 56.767 1.00 15.88 119 PRO A N 1
ATOM 908 C CA . PRO A 1 119 ? 16.777 51.368 57.124 1.00 15.71 119 PRO A CA 1
ATOM 909 C C . PRO A 1 119 ? 17.756 52.330 56.469 1.00 19.35 119 PRO A C 1
ATOM 910 O O . PRO A 1 119 ? 17.620 53.551 56.648 1.00 21.20 119 PRO A O 1
ATOM 914 N N . SER A 1 120 ? 18.741 51.822 55.729 1.00 18.26 120 SER A N 1
ATOM 915 C CA . SER A 1 120 ? 19.721 52.643 55.034 1.00 18.43 120 SER A CA 1
ATOM 916 C C . SER A 1 120 ? 19.916 52.142 53.609 1.00 17.96 120 SER A C 1
ATOM 917 O O . SER A 1 120 ? 20.037 50.937 53.379 1.00 18.55 120 SER A O 1
ATOM 920 N N . ALA A 1 121 ? 19.969 53.072 52.656 1.00 18.77 121 ALA A N 1
ATOM 921 C CA . ALA A 1 121 ? 20.270 52.750 51.266 1.00 19.12 121 ALA A CA 1
ATOM 922 C C . ALA A 1 121 ? 21.764 52.761 50.967 1.00 17.19 121 ALA A C 1
ATOM 923 O O . ALA A 1 121 ? 22.157 52.624 49.801 1.00 17.94 121 ALA A O 1
ATOM 925 N N . ASP A 1 122 ? 22.607 52.895 51.994 1.00 16.02 122 ASP A N 1
ATOM 926 C CA . ASP A 1 122 ? 24.049 53.058 51.855 1.00 18.48 122 ASP A CA 1
ATOM 927 C C . ASP A 1 122 ? 24.687 52.436 53.103 1.00 20.73 122 ASP A C 1
ATOM 928 O O . ASP A 1 122 ? 25.198 53.123 53.983 1.00 17.60 122 ASP A O 1
ATOM 933 N N . ILE A 1 123 ? 24.654 51.099 53.177 1.00 15.78 123 ILE A N 1
ATOM 934 C CA . ILE A 1 123 ? 25.026 50.361 54.390 1.00 13.84 123 ILE A CA 1
ATOM 935 C C . ILE A 1 123 ? 26.544 50.287 54.500 1.00 15.78 123 ILE A C 1
ATOM 936 O O . ILE A 1 123 ? 27.225 49.908 53.541 1.00 15.28 123 ILE A O 1
ATOM 941 N N . VAL A 1 124 ? 27.086 50.618 55.676 1.00 13.65 124 VAL A N 1
ATOM 942 C CA . VAL A 1 124 ? 28.533 50.575 55.868 1.00 14.41 124 VAL A CA 1
ATOM 943 C C . VAL A 1 124 ? 28.954 49.665 57.007 1.00 16.97 124 VAL A C 1
ATOM 944 O O . VAL A 1 124 ? 30.158 49.546 57.272 1.00 14.75 124 VAL A O 1
ATOM 948 N N . GLY A 1 125 ? 28.011 48.992 57.668 1.00 13.91 125 GLY A N 1
ATOM 949 C CA . GLY A 1 125 ? 28.380 48.061 58.720 1.00 14.37 125 GLY A CA 1
ATOM 950 C C . GLY A 1 125 ? 27.191 47.308 59.276 1.00 12.88 125 GLY A C 1
ATOM 951 O O . GLY A 1 125 ? 26.072 47.823 59.275 1.00 13.27 125 GLY A O 1
ATOM 952 N N . VAL A 1 126 ? 27.422 46.075 59.727 1.00 12.95 126 VAL A N 1
ATOM 953 C CA . VAL A 1 126 ? 26.394 45.225 60.326 1.00 12.08 126 VAL A CA 1
ATOM 954 C C . VAL A 1 126 ? 27.032 44.462 61.487 1.00 13.49 126 VAL A C 1
ATOM 955 O O . VAL A 1 126 ? 28.172 43.997 61.380 1.00 12.28 126 VAL A O 1
ATOM 959 N N . GLY A 1 127 ? 26.305 44.337 62.591 1.00 12.58 127 GLY A N 1
ATOM 960 C CA . GLY A 1 127 ? 26.790 43.584 63.737 1.00 13.43 127 GLY A CA 1
ATOM 961 C C . GLY A 1 127 ? 25.662 42.796 64.373 1.00 14.14 127 GLY A C 1
ATOM 962 O O . GLY A 1 127 ? 24.509 43.234 64.395 1.00 13.89 127 GLY A O 1
ATOM 963 N N . THR A 1 128 ? 26.007 41.618 64.902 1.00 11.46 128 THR A N 1
ATOM 964 C CA . THR A 1 128 ? 25.021 40.730 65.508 1.00 13.15 128 THR A CA 1
ATOM 965 C C . THR A 1 128 ? 25.321 40.508 66.987 1.00 14.19 128 THR A C 1
ATOM 966 O O . THR A 1 128 ? 26.474 40.588 67.424 1.00 17.12 128 THR A O 1
ATOM 970 N N . ASP A 1 129 ? 24.271 40.206 67.754 1.00 13.50 129 ASP A N 1
ATOM 971 C CA . ASP A 1 129 ? 24.360 40.024 69.204 1.00 15.76 129 ASP A CA 1
ATOM 972 C C . ASP A 1 129 ? 24.488 38.532 69.492 1.00 18.28 129 ASP A C 1
ATOM 973 O O . ASP A 1 129 ? 23.546 37.774 69.256 1.00 17.69 129 ASP A O 1
ATOM 978 N N . LYS A 1 130 ? 25.658 38.109 69.995 1.00 17.07 130 LYS A N 1
ATOM 979 C CA . LYS A 1 130 ? 25.900 36.682 70.220 1.00 20.18 130 LYS A CA 1
ATOM 980 C C . LYS A 1 130 ? 24.950 36.101 71.254 1.00 24.24 130 LYS A C 1
ATOM 981 O O . LYS A 1 130 ? 24.686 34.891 71.247 1.00 24.82 130 LYS A O 1
ATOM 987 N N . ALA A 1 131 ? 24.433 36.933 72.150 1.00 20.72 131 ALA A N 1
ATOM 988 C CA . ALA A 1 131 ? 23.565 36.445 73.212 1.00 30.33 131 ALA A CA 1
ATOM 989 C C . ALA A 1 131 ? 22.087 36.486 72.848 1.00 28.28 131 ALA A C 1
ATOM 990 O O . ALA A 1 131 ? 21.284 35.806 73.499 1.00 28.38 131 ALA A O 1
ATOM 992 N N A ARG A 1 132 ? 21.707 37.262 71.833 0.45 21.66 132 ARG A N 1
ATOM 993 N N B ARG A 1 132 ? 21.709 37.254 71.827 0.55 21.63 132 ARG A N 1
ATOM 994 C CA A ARG A 1 132 ? 20.304 37.454 71.464 0.45 22.68 132 ARG A CA 1
ATOM 995 C CA B ARG A 1 132 ? 20.307 37.453 71.460 0.55 22.67 132 ARG A CA 1
ATOM 996 C C A ARG A 1 132 ? 20.172 37.249 69.957 0.45 23.26 132 ARG A C 1
ATOM 997 C C B ARG A 1 132 ? 20.168 37.252 69.955 0.55 23.28 132 ARG A C 1
ATOM 998 O O A ARG A 1 132 ? 20.515 38.137 69.167 0.45 20.04 132 ARG A O 1
ATOM 999 O O B ARG A 1 132 ? 20.495 38.148 69.167 0.55 20.01 132 ARG A O 1
ATOM 1014 N N . ARG A 1 133 ? 19.639 36.078 69.584 1.00 22.98 133 ARG A N 1
ATOM 1015 C CA . ARG A 1 133 ? 19.602 35.627 68.191 1.00 24.80 133 ARG A CA 1
ATOM 1016 C C . ARG A 1 133 ? 18.975 36.632 67.240 1.00 19.96 133 ARG A C 1
ATOM 1017 O O . ARG A 1 133 ? 19.382 36.732 66.073 1.00 20.52 133 ARG A O 1
ATOM 1025 N N . ASP A 1 134 ? 17.969 37.359 67.709 1.00 19.15 134 ASP A N 1
ATOM 1026 C CA . ASP A 1 134 ? 17.171 38.230 66.863 1.00 13.93 134 ASP A CA 1
ATOM 1027 C C . ASP A 1 134 ? 17.610 39.685 66.937 1.00 14.81 134 ASP A C 1
ATOM 1028 O O . ASP A 1 134 ? 16.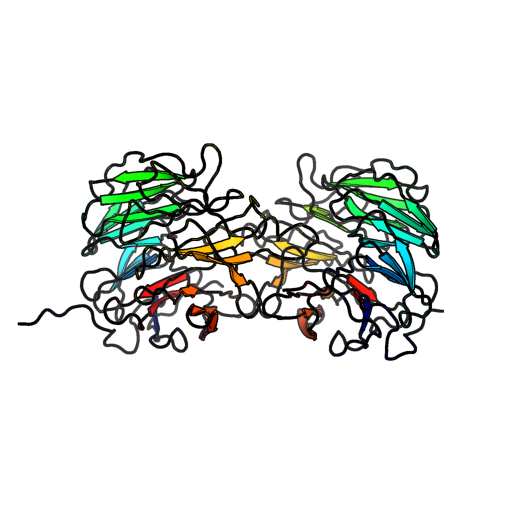931 40.560 66.384 1.00 15.55 134 ASP A O 1
ATOM 1033 N N . HIS A 1 135 ? 18.714 39.964 67.617 1.00 16.05 135 HIS A N 1
ATOM 1034 C CA . HIS A 1 135 ? 19.176 41.330 67.824 1.00 13.79 135 HIS A CA 1
ATOM 1035 C C . HIS A 1 135 ? 20.330 41.623 66.870 1.00 16.06 135 HIS A C 1
ATOM 1036 O O . HIS A 1 135 ? 21.350 40.921 66.879 1.00 14.81 135 HIS A O 1
ATOM 1043 N N . VAL A 1 136 ? 20.162 42.646 66.035 1.00 14.56 136 VAL A N 1
ATOM 1044 C CA . VAL A 1 136 ? 21.156 42.992 65.028 1.00 15.91 136 VAL A CA 1
ATOM 1045 C C . VAL A 1 136 ? 21.182 44.507 64.894 1.00 17.77 136 VAL A C 1
ATOM 1046 O O . VAL A 1 136 ? 20.179 45.188 65.132 1.00 16.51 136 VAL A O 1
ATOM 1050 N N . ARG A 1 137 ? 22.362 45.044 64.581 1.00 13.13 137 ARG A N 1
ATOM 1051 C CA . ARG A 1 137 ? 22.520 46.472 64.365 1.00 13.31 137 ARG A CA 1
ATOM 1052 C C . ARG A 1 137 ? 23.144 46.715 62.999 1.00 15.02 137 ARG A C 1
ATOM 1053 O O . ARG A 1 137 ? 23.830 45.855 62.440 1.00 13.58 137 ARG A O 1
ATOM 1061 N N . LEU A 1 138 ? 22.897 47.911 62.463 1.00 13.10 138 LEU A N 1
ATOM 1062 C CA . LEU A 1 138 ? 23.304 48.268 61.114 1.00 13.06 138 LEU A CA 1
ATOM 1063 C C . LEU A 1 138 ? 23.693 49.739 61.096 1.00 15.33 138 LEU A C 1
ATOM 1064 O O . LEU A 1 138 ? 23.079 50.551 61.796 1.00 17.63 138 LEU A O 1
ATOM 1069 N N . ALA A 1 139 ? 24.704 50.081 60.297 1.00 13.47 139 ALA A N 1
ATOM 1070 C CA . ALA A 1 139 ? 25.134 51.468 60.151 1.00 13.56 139 ALA A CA 1
ATOM 1071 C C . ALA A 1 139 ? 24.948 51.959 58.726 1.00 14.38 139 ALA A C 1
ATOM 1072 O O . ALA A 1 139 ? 25.277 51.256 57.764 1.00 14.06 139 ALA A O 1
ATOM 1074 N N . GLY A 1 140 ? 24.471 53.199 58.602 1.00 17.64 140 GLY A N 1
ATOM 1075 C CA . GLY A 1 140 ? 24.427 53.884 57.330 1.00 16.50 140 GLY A CA 1
ATOM 1076 C C . GLY A 1 140 ? 25.617 54.817 57.154 1.00 14.97 140 GLY A C 1
ATOM 1077 O O . GLY A 1 140 ? 26.278 55.194 58.121 1.00 14.71 140 GLY A O 1
ATOM 1078 N N . SER A 1 141 ? 25.857 55.215 55.898 1.00 15.50 141 SER A N 1
ATOM 1079 C CA . SER A 1 141 ? 27.020 56.021 55.526 1.00 17.66 141 SER A CA 1
ATOM 1080 C C . SER A 1 141 ? 26.974 57.445 56.071 1.00 16.57 141 SER A C 1
ATOM 1081 O O . SER A 1 141 ? 27.980 58.156 55.960 1.00 18.50 141 SER A O 1
ATOM 1084 N N . ASP A 1 142 ? 25.846 57.886 56.622 1.00 16.39 142 ASP A N 1
ATOM 1085 C CA . ASP A 1 142 ? 25.818 59.174 57.304 1.00 18.90 142 ASP A CA 1
ATOM 1086 C C . ASP A 1 142 ? 26.304 59.079 58.744 1.00 18.66 142 ASP A C 1
ATOM 1087 O O . ASP A 1 142 ? 26.399 60.115 59.416 1.00 19.12 142 ASP A O 1
ATOM 1092 N N . GLY A 1 143 ? 26.636 57.879 59.214 1.00 16.51 143 GLY A N 1
ATOM 1093 C CA . GLY A 1 143 ? 27.050 57.663 60.588 1.00 15.15 143 GLY A CA 1
ATOM 1094 C C . GLY A 1 143 ? 25.935 57.336 61.556 1.00 14.50 143 GLY A C 1
ATOM 1095 O O . GLY A 1 143 ? 26.161 57.368 62.776 1.00 16.10 143 GLY A O 1
ATOM 1096 N N . GLN A 1 144 ? 24.740 57.028 61.064 1.00 15.83 144 GLN A N 1
ATOM 1097 C CA . GLN A 1 144 ? 23.620 56.666 61.920 1.00 16.22 144 GLN A CA 1
ATOM 1098 C C . GLN A 1 144 ? 23.608 55.162 62.160 1.00 15.72 144 GLN A C 1
ATOM 1099 O O . GLN A 1 144 ? 23.671 54.380 61.205 1.00 16.96 144 GLN A O 1
ATOM 1105 N N . LEU A 1 145 ? 23.515 54.759 63.427 1.00 13.94 145 LEU A N 1
ATOM 1106 C CA . LEU A 1 145 ? 23.266 53.357 63.746 1.00 12.90 145 LEU A CA 1
ATOM 1107 C C . LEU A 1 145 ? 21.767 53.078 63.834 1.00 18.16 145 LEU A C 1
ATOM 1108 O O . LEU A 1 145 ? 20.963 53.959 64.149 1.00 17.08 145 LEU A O 1
ATOM 1113 N N . TYR A 1 146 ? 21.402 51.824 63.576 1.00 13.63 146 TYR A N 1
ATOM 1114 C CA . TYR A 1 146 ? 20.025 51.353 63.669 1.00 18.49 146 TYR A CA 1
ATOM 1115 C C . TYR A 1 146 ? 19.986 50.041 64.435 1.00 16.70 146 TYR A C 1
ATOM 1116 O O . TYR A 1 146 ? 20.938 49.255 64.400 1.00 15.19 146 TYR A O 1
ATOM 1125 N N . ASP A 1 147 ? 18.865 49.796 65.107 1.00 15.11 147 ASP A N 1
ATOM 1126 C CA . ASP A 1 147 ? 18.708 48.636 65.977 1.00 13.98 147 ASP A CA 1
ATOM 1127 C C . ASP A 1 147 ? 17.464 47.847 65.584 1.00 20.13 147 ASP A C 1
ATOM 1128 O O . ASP A 1 147 ? 16.403 48.427 65.330 1.00 15.51 147 ASP A O 1
ATOM 1133 N N . SER A 1 148 ? 17.598 46.523 65.525 1.00 14.51 148 SER A N 1
ATOM 1134 C CA . SER A 1 148 ? 16.464 45.628 65.310 1.00 18.70 148 SER A CA 1
ATOM 1135 C C . SER A 1 148 ? 16.478 44.533 66.363 1.00 16.13 148 SER A C 1
ATOM 1136 O O . SER A 1 148 ? 17.531 43.953 66.652 1.00 15.54 148 SER A O 1
ATOM 1139 N N . THR A 1 149 ? 15.308 44.243 66.934 1.00 14.50 149 THR A N 1
ATOM 1140 C CA . THR A 1 149 ? 15.166 43.146 67.876 1.00 16.00 149 THR A CA 1
ATOM 1141 C C . THR A 1 149 ? 14.348 41.996 67.312 1.00 17.07 149 THR A C 1
ATOM 1142 O O . THR A 1 149 ? 14.078 41.039 68.041 1.00 18.54 149 THR A O 1
ATOM 1146 N N . ASP A 1 150 ? 13.949 42.064 66.043 1.00 17.83 150 ASP A N 1
ATOM 1147 C CA . ASP A 1 150 ? 13.174 41.002 65.412 1.00 17.89 150 ASP A CA 1
ATOM 1148 C C . ASP A 1 150 ? 13.879 40.492 64.160 1.00 18.40 150 ASP A C 1
ATOM 1149 O O . ASP A 1 150 ? 13.267 40.294 63.107 1.00 17.02 150 ASP A O 1
ATOM 1154 N N . ALA A 1 151 ? 15.193 40.277 64.279 1.00 16.43 151 ALA A N 1
ATOM 1155 C CA . ALA A 1 151 ? 16.024 39.667 63.229 1.00 15.07 151 ALA A CA 1
ATOM 1156 C C . ALA A 1 151 ? 15.994 40.463 61.928 1.00 13.10 151 ALA A C 1
ATOM 1157 O O . ALA A 1 151 ? 16.121 39.902 60.830 1.00 13.73 151 ALA A O 1
ATOM 1159 N N . GLY A 1 152 ? 15.844 41.786 62.025 1.00 14.72 152 GLY A N 1
ATOM 1160 C CA . GLY A 1 152 ? 15.932 42.642 60.865 1.00 16.37 152 GLY A CA 1
ATOM 1161 C C . GLY A 1 152 ? 14.618 42.968 60.199 1.00 16.49 152 GLY A C 1
ATOM 1162 O O . GLY A 1 152 ? 14.626 43.662 59.177 1.00 15.99 152 GLY A O 1
ATOM 1163 N N . ALA A 1 153 ? 13.497 42.476 60.734 1.00 15.19 153 ALA A N 1
ATOM 1164 C CA . ALA A 1 153 ? 12.196 42.766 60.138 1.00 19.05 153 ALA A CA 1
ATOM 1165 C C . ALA A 1 153 ? 11.828 44.237 60.283 1.00 21.53 153 ALA A C 1
ATOM 1166 O O . ALA A 1 153 ? 11.304 44.844 59.342 1.00 22.12 153 ALA A O 1
ATOM 1168 N N . THR A 1 154 ? 12.092 44.828 61.449 1.00 18.13 154 THR A N 1
ATOM 1169 C CA . THR A 1 154 ? 11.837 46.246 61.685 1.00 19.63 154 THR A CA 1
ATOM 1170 C C . THR A 1 154 ? 13.038 46.878 62.378 1.00 18.76 154 THR A C 1
ATOM 1171 O O . THR A 1 154 ? 13.814 46.204 63.065 1.00 18.53 154 THR A O 1
ATOM 1175 N N . TRP A 1 155 ? 13.167 48.195 62.207 1.00 18.37 155 TRP A N 1
ATOM 1176 C CA . TRP A 1 155 ? 14.348 48.933 62.627 1.00 16.03 155 TRP A CA 1
ATOM 1177 C C . TRP A 1 155 ? 13.941 50.232 63.310 1.00 23.27 155 TRP A C 1
ATOM 1178 O O . TRP A 1 155 ? 12.916 50.832 62.977 1.00 22.38 155 TRP A O 1
ATOM 1189 N N . LYS A 1 156 ? 14.772 50.675 64.253 1.00 21.58 156 LYS A N 1
ATOM 1190 C CA . LYS A 1 156 ? 14.668 52.009 64.838 1.00 20.82 156 LYS A CA 1
ATOM 1191 C C . LYS A 1 156 ? 16.041 52.665 64.842 1.00 21.53 156 LYS A C 1
ATOM 1192 O O . LYS A 1 156 ? 17.051 51.977 65.020 1.00 18.68 156 LYS A O 1
ATOM 1198 N N . PRO A 1 157 ? 16.119 53.982 64.644 1.00 22.74 157 PRO A N 1
ATOM 1199 C CA . PRO A 1 157 ? 17.407 54.666 64.812 1.00 16.17 157 PRO A CA 1
ATOM 1200 C C . PRO A 1 157 ? 17.915 54.498 66.234 1.00 20.30 157 PRO A C 1
ATOM 1201 O O . PRO A 1 157 ? 17.141 54.464 67.194 1.00 22.56 157 PRO A O 1
ATOM 1205 N N . LEU A 1 158 ? 19.235 54.403 66.365 1.00 16.27 158 LEU A N 1
ATOM 1206 C CA . LEU A 1 158 ? 19.877 54.215 67.663 1.00 16.23 158 LEU A CA 1
ATOM 1207 C C . LEU A 1 158 ? 21.000 55.229 67.820 1.00 14.49 158 LEU A C 1
ATOM 1208 O O . LEU A 1 158 ? 21.883 55.315 66.962 1.00 16.73 158 LEU A O 1
ATOM 1213 N N . GLY A 1 159 ? 20.961 56.010 68.907 1.00 18.81 159 GLY A N 1
ATOM 1214 C CA . GLY A 1 159 ? 22.052 56.933 69.163 1.00 18.48 159 GLY A CA 1
ATOM 1215 C C . GLY A 1 159 ? 22.118 58.096 68.177 1.00 16.55 159 GLY A C 1
ATOM 1216 O O . GLY A 1 159 ? 21.197 58.365 67.405 1.00 17.87 159 GLY A O 1
ATOM 1217 N N . LYS A 1 160 ? 23.260 58.779 68.213 1.00 15.19 160 LYS A N 1
ATOM 1218 C CA . LYS A 1 160 ? 23.522 59.965 67.407 1.00 13.99 160 LYS A CA 1
ATOM 1219 C C . LYS A 1 160 ? 24.502 59.650 66.288 1.00 15.57 160 LYS A C 1
ATOM 1220 O O . LYS A 1 160 ? 25.224 58.648 66.326 1.00 15.70 160 LYS A O 1
ATOM 1226 N N . LEU A 1 161 ? 24.523 60.531 65.282 1.00 15.70 161 LEU A N 1
ATOM 1227 C CA . LEU A 1 161 ? 25.477 60.403 64.187 1.00 14.97 161 LEU A CA 1
ATOM 1228 C C . LEU A 1 161 ? 26.906 60.375 64.712 1.00 17.77 161 LEU A C 1
ATOM 1229 O O . LEU A 1 161 ? 27.274 61.162 65.586 1.00 19.58 161 LEU A O 1
ATOM 1234 N N . ALA A 1 162 ? 27.721 59.464 64.163 1.00 14.42 162 ALA A N 1
ATOM 1235 C CA . ALA A 1 162 ? 29.080 59.287 64.670 1.00 15.26 162 ALA A CA 1
ATOM 1236 C C . ALA A 1 162 ? 29.872 60.581 64.611 1.00 17.81 162 ALA A C 1
ATOM 1237 O O . ALA A 1 162 ? 30.636 60.895 65.533 1.00 16.91 162 ALA A O 1
ATOM 1239 N N . PHE A 1 163 ? 29.706 61.346 63.535 1.00 17.36 163 PHE A N 1
ATOM 1240 C CA . PHE A 1 163 ? 30.429 62.600 63.380 1.00 19.91 163 PHE A CA 1
ATOM 1241 C C . PHE A 1 163 ? 29.532 63.822 63.297 1.00 26.67 163 PHE A C 1
ATOM 1242 O O . PHE A 1 163 ? 30.017 64.933 63.526 1.00 50.08 163 PHE A O 1
ATOM 1250 N N . GLY A 1 164 ? 28.251 63.653 63.005 1.00 28.96 164 GLY A N 1
ATOM 1251 C CA . GLY A 1 164 ? 27.347 64.772 62.908 1.00 30.69 164 GLY A CA 1
ATOM 1252 C C . GLY A 1 164 ? 26.900 65.036 61.485 1.00 34.88 164 GLY A C 1
ATOM 1253 O O . GLY A 1 164 ? 27.250 64.309 60.548 1.00 30.06 164 GLY A O 1
ATOM 1254 N N . PRO A 1 165 ? 26.121 66.101 61.302 1.00 29.50 165 PRO A N 1
ATOM 1255 C CA . PRO A 1 165 ? 25.511 66.360 59.991 1.00 31.16 165 PRO A CA 1
ATOM 1256 C C . PRO A 1 165 ? 26.557 66.532 58.899 1.00 28.21 165 PRO A C 1
ATOM 1257 O O . PRO A 1 165 ? 27.635 67.086 59.126 1.00 32.03 165 PRO A O 1
ATOM 1261 N N . GLY A 1 166 ? 26.232 66.023 57.711 1.00 27.89 166 GLY A N 1
ATOM 1262 C CA . GLY A 1 166 ? 27.038 66.236 56.525 1.00 28.69 166 GLY A CA 1
ATOM 1263 C C . GLY A 1 166 ? 28.405 65.600 56.531 1.00 36.77 166 GLY A C 1
ATOM 1264 O O . GLY A 1 166 ? 29.206 65.884 55.639 1.00 29.04 166 GLY A O 1
ATOM 1265 N N . ALA A 1 167 ? 28.709 64.753 57.503 1.00 35.97 167 ALA A N 1
ATOM 1266 C CA . ALA A 1 167 ? 30.026 64.135 57.607 1.00 30.88 167 ALA A CA 1
ATOM 1267 C C . ALA A 1 167 ? 29.836 62.646 57.369 1.00 33.94 167 ALA A C 1
ATOM 1268 O O . ALA A 1 167 ? 29.355 61.933 58.253 1.00 37.55 167 ALA A O 1
ATOM 1270 N N . SER A 1 168 ? 30.208 62.181 56.179 1.00 23.07 168 SER A N 1
ATOM 1271 C CA . SER A 1 168 ? 29.925 60.811 55.781 1.00 39.98 168 SER A CA 1
ATOM 1272 C C . SER A 1 168 ? 31.025 59.861 56.261 1.00 37.61 168 SER A C 1
ATOM 1273 O O . SER A 1 168 ? 32.129 60.271 56.631 1.00 30.30 168 SER A O 1
ATOM 1276 N N A VAL A 1 169 ? 30.680 58.581 56.321 0.19 21.72 169 VAL A N 1
ATOM 1277 N N B VAL A 1 169 ? 30.732 58.565 56.168 0.81 21.32 169 VAL A N 1
ATOM 1278 C CA A VAL A 1 169 ? 31.564 57.593 56.921 0.19 17.92 169 VAL A CA 1
ATOM 1279 C CA B VAL A 1 169 ? 31.431 57.527 56.917 0.81 17.50 169 VAL A CA 1
ATOM 1280 C C A VAL A 1 169 ? 31.859 56.501 55.906 0.19 19.28 169 VAL A C 1
ATOM 1281 C C B VAL A 1 169 ? 31.801 56.392 55.969 0.81 19.18 169 VAL A C 1
ATOM 1282 O O A VAL A 1 169 ? 31.028 56.153 55.060 0.19 19.23 169 VAL A O 1
ATOM 1283 O O B VAL A 1 169 ? 30.941 55.891 55.234 0.81 18.54 169 VAL A O 1
ATOM 1290 N N . TYR A 1 170 ? 33.079 55.980 55.988 1.00 20.43 170 TYR A N 1
ATOM 1291 C CA . TYR A 1 170 ? 33.492 54.843 55.167 1.00 16.24 170 TYR A CA 1
ATOM 1292 C C . TYR A 1 170 ? 33.034 53.520 55.751 1.00 17.03 170 TYR A C 1
ATOM 1293 O O . TYR A 1 170 ? 32.774 52.564 55.005 1.00 17.77 170 TYR A O 1
ATOM 1302 N N . THR A 1 171 ? 32.975 53.430 57.074 1.00 16.62 171 THR A N 1
ATOM 1303 C CA . THR A 1 171 ? 32.756 52.148 57.714 1.00 15.33 171 THR A CA 1
ATOM 1304 C C . THR A 1 171 ? 32.322 52.363 59.153 1.00 15.51 171 THR A C 1
ATOM 1305 O O . THR A 1 171 ? 32.682 53.358 59.794 1.00 15.19 171 THR A O 1
ATOM 1309 N N . VAL A 1 172 ? 31.542 51.413 59.648 1.00 12.77 172 VAL A N 1
ATOM 1310 C CA . VAL A 1 172 ? 31.347 51.231 61.079 1.00 11.00 172 VAL A CA 1
ATOM 1311 C C . VAL A 1 172 ? 31.598 49.764 61.369 1.00 14.13 172 VAL A C 1
ATOM 1312 O O . VAL A 1 172 ? 30.975 48.888 60.757 1.00 16.29 172 VAL A O 1
ATOM 1316 N N A SER A 1 173 ? 32.535 49.496 62.272 0.62 11.63 173 SER A N 1
ATOM 1317 N N B SER A 1 173 ? 32.503 49.486 62.295 0.38 11.69 173 SER A N 1
ATOM 1318 C CA A SER A 1 173 ? 32.901 48.143 62.669 0.62 14.03 173 SER A CA 1
ATOM 1319 C CA B SER A 1 173 ? 32.869 48.115 62.621 0.38 14.07 173 SER A CA 1
ATOM 1320 C C A SER A 1 173 ? 32.352 47.889 64.062 0.62 13.56 173 SER A C 1
ATOM 1321 C C B SER A 1 173 ? 32.441 47.817 64.050 0.38 13.55 173 SER A C 1
ATOM 1322 O O A SER A 1 173 ? 32.640 48.650 64.991 0.62 13.24 173 SER A O 1
ATOM 1323 O O B SER A 1 173 ? 32.895 48.481 64.988 0.38 13.66 173 SER A O 1
ATOM 1328 N N . PHE A 1 174 ? 31.559 46.829 64.205 1.00 12.89 174 PHE A N 1
ATOM 1329 C CA . PHE A 1 174 ? 31.033 46.443 65.505 1.00 11.62 174 PHE A CA 1
ATOM 1330 C C . PHE A 1 174 ? 31.935 45.413 66.164 1.00 12.96 174 PHE A C 1
ATOM 1331 O O . PHE A 1 174 ? 32.473 44.521 65.500 1.00 16.23 174 PHE A O 1
ATOM 1339 N N . ASP A 1 175 ? 32.093 45.547 67.471 1.00 12.27 175 ASP A N 1
ATOM 1340 C CA . ASP A 1 175 ? 32.764 44.540 68.283 1.00 14.10 175 ASP A CA 1
ATOM 1341 C C . ASP A 1 175 ? 31.928 43.261 68.287 1.00 12.51 175 ASP A C 1
ATOM 1342 O O . ASP A 1 175 ? 30.768 43.305 68.709 1.00 12.96 175 ASP A O 1
ATOM 1347 N N . PRO A 1 176 ? 32.453 42.116 67.836 1.00 11.57 176 PRO A N 1
ATOM 1348 C CA . PRO A 1 176 ? 31.612 40.899 67.821 1.00 12.42 176 PRO A CA 1
ATOM 1349 C C . PRO A 1 176 ? 31.172 40.454 69.201 1.00 13.53 176 PRO A C 1
ATOM 1350 O O . PRO A 1 176 ? 30.188 39.707 69.316 1.00 16.19 176 PRO A O 1
ATOM 1354 N N . ALA A 1 177 ? 31.871 40.874 70.250 1.00 11.97 177 ALA A N 1
ATOM 1355 C CA . ALA A 1 177 ? 31.523 40.510 71.614 1.00 15.77 177 ALA A CA 1
ATOM 1356 C C . ALA A 1 177 ? 30.610 41.522 72.300 1.00 12.98 177 ALA A C 1
ATOM 1357 O O . ALA A 1 177 ? 30.147 41.252 73.421 1.00 14.87 177 ALA A O 1
ATOM 1359 N N . ASP A 1 178 ? 30.335 42.674 71.674 1.00 12.96 178 ASP A N 1
ATOM 1360 C CA . ASP A 1 178 ? 29.574 43.726 72.350 1.00 12.18 178 ASP A CA 1
ATOM 1361 C C . ASP A 1 178 ? 29.091 44.726 71.302 1.00 14.32 178 ASP A C 1
ATOM 1362 O O . ASP A 1 178 ? 29.856 45.599 70.880 1.00 14.25 178 ASP A O 1
ATOM 1367 N N . LEU A 1 179 ? 27.819 44.612 70.922 1.00 13.27 179 LEU A N 1
ATOM 1368 C CA . LEU A 1 179 ? 27.261 45.511 69.916 1.00 14.78 179 LEU A CA 1
ATOM 1369 C C . LEU A 1 179 ? 27.196 46.964 70.363 1.00 12.29 179 LEU A C 1
ATOM 1370 O O . LEU A 1 179 ? 26.939 47.828 69.513 1.00 14.59 179 LEU A O 1
ATOM 1375 N N . ASP A 1 180 ? 27.388 47.257 71.658 1.00 13.56 180 ASP A N 1
ATOM 1376 C CA . ASP A 1 180 ? 27.475 48.648 72.111 1.00 11.18 180 ASP A CA 1
ATOM 1377 C C . ASP A 1 180 ? 28.804 49.287 71.736 1.00 13.75 180 ASP A C 1
ATOM 1378 O O . ASP A 1 180 ? 28.937 50.513 71.826 1.00 13.65 180 ASP A O 1
ATOM 1383 N N . HIS A 1 181 ? 29.794 48.482 71.356 1.00 10.99 181 HIS A N 1
ATOM 1384 C CA . HIS A 1 181 ? 31.155 48.942 71.098 1.00 12.22 181 HIS A CA 1
ATOM 1385 C C . HIS A 1 181 ? 31.367 48.973 69.589 1.00 13.36 181 HIS A C 1
ATOM 1386 O O . HIS A 1 181 ? 31.341 47.932 68.927 1.00 13.54 181 HIS A O 1
ATOM 1393 N N . ALA A 1 182 ? 31.554 50.165 69.027 1.00 10.32 182 ALA A N 1
ATOM 1394 C CA . ALA A 1 182 ? 31.678 50.245 67.580 1.00 10.91 182 ALA A CA 1
ATOM 1395 C C . ALA A 1 182 ? 32.664 51.346 67.234 1.00 13.53 182 ALA A C 1
ATOM 1396 O O . ALA A 1 182 ? 32.783 52.342 67.952 1.00 12.55 182 ALA A O 1
ATOM 1398 N N A VAL A 1 183 ? 33.356 51.151 66.114 0.86 12.68 183 VAL A N 1
ATOM 1399 N N B VAL A 1 183 ? 33.384 51.156 66.132 0.14 12.69 183 VAL A N 1
ATOM 1400 C CA A VAL A 1 183 ? 34.355 52.085 65.605 0.86 11.49 183 VAL A CA 1
ATOM 1401 C CA B VAL A 1 183 ? 34.354 52.131 65.649 0.14 11.60 183 VAL A CA 1
ATOM 1402 C C A VAL A 1 183 ? 33.856 52.641 64.277 0.86 13.17 183 VAL A C 1
ATOM 1403 C C B VAL A 1 183 ? 33.888 52.645 64.295 0.14 13.10 183 VAL A C 1
ATOM 1404 O O A VAL A 1 183 ? 33.458 51.881 63.388 0.86 12.06 183 VAL A O 1
ATOM 1405 O O B VAL A 1 183 ? 33.550 51.856 63.405 0.14 12.14 183 VAL A O 1
ATOM 1412 N N . ALA A 1 184 ? 33.862 53.965 64.147 1.00 11.00 184 ALA A N 1
ATOM 1413 C CA . ALA A 1 184 ? 33.422 54.621 62.922 1.00 13.48 184 ALA A CA 1
ATOM 1414 C C . ALA A 1 184 ? 34.615 55.262 62.226 1.00 12.40 184 ALA A C 1
ATOM 1415 O O . ALA A 1 184 ? 35.461 55.887 62.873 1.00 14.94 184 ALA A O 1
ATOM 1417 N N . GLY A 1 185 ? 34.673 55.111 60.904 1.00 12.60 185 GLY A N 1
ATOM 1418 C CA . GLY A 1 185 ? 35.749 55.694 60.124 1.00 13.28 185 GLY A CA 1
ATOM 1419 C C . GLY A 1 185 ? 35.217 56.687 59.119 1.00 15.74 185 GLY A C 1
ATOM 1420 O O . GLY A 1 185 ? 34.330 56.358 58.326 1.00 17.62 185 GLY A O 1
ATOM 1421 N N . GLY A 1 186 ? 35.752 57.909 59.146 1.00 15.45 186 GLY A N 1
ATOM 1422 C CA . GLY A 1 186 ? 35.180 59.019 58.417 1.00 20.25 186 GLY A CA 1
ATOM 1423 C C . GLY A 1 186 ? 36.108 59.596 57.357 1.00 20.97 186 GLY A C 1
ATOM 1424 O O . GLY A 1 186 ? 37.303 59.287 57.290 1.00 15.53 186 GLY A O 1
ATOM 1425 N N . MET A 1 187 ? 35.519 60.460 56.528 1.00 24.02 187 MET A N 1
ATOM 1426 C CA . MET A 1 187 ? 36.213 61.159 55.448 1.00 22.52 187 MET A CA 1
ATOM 1427 C C . MET A 1 187 ? 36.694 62.509 55.975 1.00 19.72 187 MET A C 1
ATOM 1428 O O . MET A 1 187 ? 35.886 63.408 56.229 1.00 24.36 187 MET A O 1
ATOM 1433 N N . THR A 1 188 ? 38.014 62.634 56.150 1.00 17.41 188 THR A N 1
ATOM 1434 C CA . THR A 1 188 ? 38.740 63.770 56.727 1.00 19.06 188 THR A CA 1
ATOM 1435 C C . THR A 1 188 ? 38.515 63.912 58.232 1.00 21.68 188 THR A C 1
ATOM 1436 O O . THR A 1 188 ? 39.312 64.565 58.913 1.00 23.45 188 THR A O 1
ATOM 1440 N N . THR A 1 189 ? 37.472 63.279 58.772 1.00 19.73 189 THR A N 1
ATOM 1441 C CA . THR A 1 189 ? 37.148 63.390 60.191 1.00 21.07 189 THR A CA 1
ATOM 1442 C C . THR A 1 189 ? 37.786 62.305 61.053 1.00 29.16 189 THR A C 1
ATOM 1443 O O . THR A 1 189 ? 37.491 62.236 62.254 1.00 24.18 189 THR A O 1
ATOM 1447 N N . GLY A 1 190 ? 38.623 61.445 60.477 1.00 17.62 190 GLY A N 1
ATOM 1448 C CA . GLY A 1 190 ? 39.358 60.485 61.280 1.00 19.58 190 GLY A CA 1
ATOM 1449 C C . GLY A 1 190 ? 38.463 59.389 61.833 1.00 16.81 190 GLY A C 1
ATOM 1450 O O . GLY A 1 190 ? 37.507 58.938 61.193 1.00 18.71 190 GLY A O 1
ATOM 1451 N N . GLY A 1 191 ? 38.770 58.969 63.054 1.00 14.06 191 GLY A N 1
ATOM 1452 C CA . GLY A 1 191 ? 38.041 57.875 63.667 1.00 12.51 191 GLY A CA 1
ATOM 1453 C C . GLY A 1 191 ? 37.230 58.294 64.874 1.00 13.37 191 GLY A C 1
ATOM 1454 O O . GLY A 1 191 ? 37.532 59.311 65.504 1.00 13.52 191 GLY A O 1
ATOM 1455 N N . ALA A 1 192 ? 36.192 57.527 65.200 1.00 12.54 192 ALA A N 1
ATOM 1456 C CA . ALA A 1 192 ? 35.460 57.712 66.448 1.00 10.86 192 ALA A CA 1
ATOM 1457 C C . ALA A 1 192 ? 35.170 56.340 67.039 1.00 14.15 192 ALA A C 1
ATOM 1458 O O . ALA A 1 192 ? 35.213 55.327 66.340 1.00 11.48 192 ALA A O 1
ATOM 1460 N N . VAL A 1 193 ? 34.868 56.309 68.338 1.00 13.43 193 VAL A N 1
ATOM 1461 C CA . VAL A 1 193 ? 34.506 55.063 69.005 1.00 13.43 193 VAL A CA 1
ATOM 1462 C C . VAL A 1 193 ? 33.359 55.328 69.970 1.00 13.46 193 VAL A C 1
ATOM 1463 O O . VAL A 1 193 ? 33.310 56.372 70.630 1.00 14.03 193 VAL A O 1
ATOM 1467 N N . THR A 1 194 ? 32.414 54.397 70.021 1.00 11.94 194 THR A N 1
ATOM 1468 C CA . THR A 1 194 ? 31.354 54.407 71.018 1.00 12.16 194 THR A CA 1
ATOM 1469 C C . THR A 1 194 ? 31.432 53.123 71.829 1.00 14.32 194 THR A C 1
ATOM 1470 O O . THR A 1 194 ? 31.846 52.083 71.313 1.00 12.04 194 THR A O 1
ATOM 1474 N N . THR A 1 195 ? 31.085 53.220 73.122 1.00 10.47 195 THR A N 1
ATOM 1475 C CA . THR A 1 195 ? 30.908 52.044 73.970 1.00 13.10 195 THR A CA 1
ATOM 1476 C C . THR A 1 195 ? 29.488 51.912 74.491 1.00 11.91 195 THR A C 1
ATOM 1477 O O . THR A 1 195 ? 29.223 51.022 75.315 1.00 13.54 195 THR A O 1
ATOM 1481 N N . ASP A 1 196 ? 28.572 52.784 74.057 1.00 11.91 196 ASP A N 1
ATOM 1482 C CA . ASP A 1 196 ? 27.199 52.782 74.543 1.00 14.31 196 ASP A CA 1
ATOM 1483 C C . ASP A 1 196 ? 26.210 52.808 73.387 1.00 15.41 196 ASP A C 1
ATOM 1484 O O . ASP A 1 196 ? 25.116 53.365 73.506 1.00 16.19 196 ASP A O 1
ATOM 1489 N N . GLY A 1 197 ? 26.575 52.194 72.266 1.00 11.80 197 GLY A N 1
ATOM 1490 C CA . GLY A 1 197 ? 25.636 52.075 71.169 1.00 14.72 197 GLY A CA 1
ATOM 1491 C C . GLY A 1 197 ? 25.335 53.378 70.473 1.00 15.62 197 GLY A C 1
ATOM 1492 O O . GLY A 1 197 ? 24.229 53.555 69.962 1.00 15.97 197 GLY A O 1
ATOM 1493 N N . GLY A 1 198 ? 26.292 54.299 70.446 1.00 12.82 198 GLY A N 1
ATOM 1494 C CA . GLY A 1 198 ? 26.139 55.531 69.702 1.00 14.56 198 GLY A CA 1
ATOM 1495 C C . GLY A 1 198 ? 25.524 56.680 70.475 1.00 14.72 198 GLY A C 1
ATOM 1496 O O . GLY A 1 198 ? 25.294 57.747 69.885 1.00 16.26 198 GLY A O 1
ATOM 1497 N N . ALA A 1 199 ? 25.237 56.502 71.767 1.00 16.27 199 ALA A N 1
ATOM 1498 C CA . ALA A 1 199 ? 24.791 57.637 72.570 1.00 15.54 199 ALA A CA 1
ATOM 1499 C C . ALA A 1 199 ? 25.905 58.670 72.702 1.00 16.70 199 ALA A C 1
ATOM 1500 O O . ALA A 1 199 ? 25.653 59.883 72.631 1.00 17.27 199 ALA A O 1
ATOM 1502 N N . THR A 1 200 ? 27.145 58.207 72.876 1.00 11.47 200 THR A N 1
ATOM 1503 C CA . THR A 1 200 ? 28.319 59.066 72.939 1.00 15.66 200 THR A CA 1
ATOM 1504 C C . THR A 1 200 ? 29.391 58.525 71.999 1.00 15.83 200 THR A C 1
ATOM 1505 O O . THR A 1 200 ? 29.491 57.313 71.779 1.00 14.14 200 THR A O 1
ATOM 1509 N N . TRP A 1 201 ? 30.191 59.431 71.435 1.00 14.26 201 TRP A N 1
ATOM 1510 C CA . TRP A 1 201 ? 31.264 59.068 70.508 1.00 11.03 201 TRP A CA 1
ATOM 1511 C C . TRP A 1 201 ? 32.539 59.805 70.886 1.00 13.94 201 TRP A C 1
ATOM 1512 O O . TRP A 1 201 ? 32.554 61.039 70.894 1.00 16.10 201 TRP A O 1
ATOM 1523 N N . THR A 1 202 ? 33.610 59.068 71.165 1.00 13.11 202 THR A N 1
ATOM 1524 C CA . THR A 1 202 ? 34.901 59.689 71.447 1.00 14.10 202 THR A CA 1
ATOM 1525 C C . THR A 1 202 ? 35.704 59.819 70.156 1.00 15.90 202 THR A C 1
ATOM 1526 O O . THR A 1 202 ? 35.820 58.859 69.391 1.00 15.57 202 THR A O 1
ATOM 1530 N N . ALA A 1 203 ? 36.236 61.015 69.898 1.00 13.31 203 ALA A N 1
ATOM 1531 C CA . ALA A 1 203 ? 37.082 61.192 68.722 1.00 16.29 203 ALA A CA 1
ATOM 1532 C C . ALA A 1 203 ? 38.440 60.539 68.945 1.00 13.60 203 ALA A C 1
ATOM 1533 O O . ALA A 1 203 ? 39.097 60.779 69.961 1.00 14.70 203 ALA A O 1
ATOM 1535 N N . ALA A 1 204 ? 38.864 59.708 67.989 1.00 12.82 204 ALA A N 1
ATOM 1536 C CA . ALA A 1 204 ? 40.130 58.999 68.124 1.00 12.59 204 ALA A CA 1
ATOM 1537 C C . ALA A 1 204 ? 41.311 59.923 67.860 1.00 16.40 204 ALA A C 1
ATOM 1538 O O . ALA A 1 204 ? 41.208 60.900 67.114 1.00 18.00 204 ALA A O 1
ATOM 1540 N N . THR A 1 205 ? 42.438 59.609 68.492 1.00 14.47 205 THR A N 1
ATOM 1541 C CA . THR A 1 205 ? 43.706 60.265 68.186 1.00 18.28 205 THR A CA 1
ATOM 1542 C C . THR A 1 205 ? 44.725 59.240 67.688 1.00 16.76 205 THR A C 1
ATOM 1543 O O . THR A 1 205 ? 44.557 58.023 67.837 1.00 16.93 205 THR A O 1
ATOM 1547 N N . GLY A 1 206 ? 45.800 59.744 67.082 1.00 15.45 206 GLY A N 1
ATOM 1548 C CA . GLY A 1 206 ? 46.893 58.905 66.636 1.00 15.18 206 GLY A CA 1
ATOM 1549 C C . GLY A 1 206 ? 46.835 58.505 65.179 1.00 15.44 206 GLY A C 1
ATOM 1550 O O . GLY A 1 206 ? 47.782 57.882 64.691 1.00 18.96 206 GLY A O 1
ATOM 1551 N N . LEU A 1 207 ? 45.754 58.828 64.476 1.00 14.83 207 LEU A N 1
ATOM 1552 C CA . LEU A 1 207 ? 45.681 58.534 63.054 1.00 15.97 207 LEU A CA 1
ATOM 1553 C C . LEU A 1 207 ? 46.442 59.564 62.240 1.00 26.41 207 LEU A C 1
ATOM 1554 O O . LEU A 1 207 ? 46.847 59.278 61.106 1.00 22.97 207 LEU A O 1
ATOM 1559 N N A SER A 1 208 ? 46.632 60.761 62.781 0.86 22.45 208 SER A N 1
ATOM 1560 N N B SER A 1 208 ? 46.662 60.747 62.805 0.14 22.42 208 SER A N 1
ATOM 1561 C CA A SER A 1 208 ? 47.581 61.716 62.239 0.86 21.31 208 SER A CA 1
ATOM 1562 C CA B SER A 1 208 ? 47.569 61.742 62.259 0.14 21.50 208 SER A CA 1
ATOM 1563 C C A SER A 1 208 ? 48.733 61.881 63.219 0.86 25.80 208 SER A C 1
ATOM 1564 C C B SER A 1 208 ? 48.731 61.930 63.225 0.14 25.71 208 SER A C 1
ATOM 1565 O O A SER A 1 208 ? 48.527 61.888 64.438 0.86 26.85 208 SER A O 1
ATOM 1566 O O B SER A 1 208 ? 48.529 62.005 64.441 0.14 26.71 208 SER A O 1
ATOM 1571 N N . ALA A 1 209 ? 49.950 61.997 62.685 1.00 25.42 209 ALA A N 1
ATOM 1572 C CA . ALA A 1 209 ? 51.100 62.320 63.521 1.00 30.88 209 ALA A CA 1
ATOM 1573 C C . ALA A 1 209 ? 51.048 63.754 64.042 1.00 37.17 209 ALA A C 1
ATOM 1574 O O . ALA A 1 209 ? 51.859 64.115 64.900 1.00 37.31 209 ALA A O 1
ATOM 1576 N N . THR A 1 210 ? 50.116 64.565 63.549 1.00 30.88 210 THR A N 1
ATOM 1577 C CA . THR A 1 210 ? 49.923 65.942 63.977 1.00 26.48 210 THR A CA 1
ATOM 1578 C C . THR A 1 210 ? 48.679 66.028 64.854 1.00 26.76 210 THR A C 1
ATOM 1579 O O . THR A 1 210 ? 47.626 65.492 64.496 1.00 29.31 210 THR A O 1
ATOM 1583 N N . ALA A 1 211 ? 48.796 66.713 65.991 1.00 30.19 211 ALA A N 1
ATOM 1584 C CA . ALA A 1 211 ? 47.668 66.833 66.905 1.00 25.35 211 ALA A CA 1
ATOM 1585 C C . ALA A 1 211 ? 46.501 67.546 66.232 1.00 32.93 211 ALA A C 1
ATOM 1586 O O . ALA A 1 211 ? 46.658 68.637 65.676 1.00 36.14 211 ALA A O 1
ATOM 1588 N N . GLY A 1 212 ? 45.324 66.920 66.277 1.00 24.23 212 GLY A N 1
ATOM 1589 C CA . GLY A 1 212 ? 44.157 67.431 65.591 1.00 30.12 212 GLY A CA 1
ATOM 1590 C C . GLY A 1 212 ? 44.171 67.272 64.083 1.00 29.36 212 GLY A C 1
ATOM 1591 O O . GLY A 1 212 ? 43.224 67.720 63.424 1.00 35.06 212 GLY A O 1
ATOM 1592 N N . GLY A 1 213 ? 45.195 66.631 63.523 1.00 30.69 213 GLY A N 1
ATOM 1593 C CA . GLY A 1 213 ? 45.294 66.532 62.074 1.00 24.46 213 GLY A CA 1
ATOM 1594 C C . GLY A 1 213 ? 44.169 65.702 61.478 1.00 29.49 213 GLY A C 1
ATOM 1595 O O . GLY A 1 213 ? 43.704 64.727 62.074 1.00 25.91 213 GLY A O 1
ATOM 1596 N N . LYS A 1 214 ? 43.735 66.100 60.280 1.00 22.44 214 LYS A N 1
ATOM 1597 C CA . LYS A 1 214 ? 42.706 65.385 59.539 1.00 21.27 214 LYS A CA 1
ATOM 1598 C C . LYS A 1 214 ? 43.225 64.031 59.061 1.00 18.08 214 LYS A C 1
ATOM 1599 O O . LYS A 1 214 ? 44.432 63.820 58.888 1.00 18.80 214 LYS A O 1
ATOM 1605 N N . SER A 1 215 ? 42.291 63.104 58.843 1.00 16.67 215 SER A N 1
ATOM 1606 C CA . SER A 1 215 ? 42.660 61.802 58.307 1.00 14.25 215 SER A CA 1
ATOM 1607 C C . SER A 1 215 ? 41.427 61.131 57.721 1.00 13.63 215 SER A C 1
ATOM 1608 O O . SER A 1 215 ? 40.289 61.506 58.014 1.00 14.08 215 SER A O 1
ATOM 1611 N N . ASN A 1 216 ? 41.675 60.133 56.873 1.00 13.10 216 ASN A N 1
ATOM 1612 C CA . ASN A 1 216 ? 40.639 59.238 56.375 1.00 12.16 216 ASN A CA 1
ATOM 1613 C C . ASN A 1 216 ? 40.833 57.887 57.044 1.00 17.00 216 ASN A C 1
ATOM 1614 O O . ASN A 1 216 ? 41.933 57.336 57.006 1.00 18.27 216 ASN A O 1
ATOM 1619 N N A LEU A 1 217 ? 39.772 57.364 57.656 0.62 13.36 217 LEU A N 1
ATOM 1620 N N B LEU A 1 217 ? 39.781 57.368 57.672 0.38 13.40 217 LEU A N 1
ATOM 1621 C CA A LEU A 1 217 ? 39.779 56.023 58.245 0.62 12.79 217 LEU A CA 1
ATOM 1622 C CA B LEU A 1 217 ? 39.797 56.018 58.240 0.38 12.80 217 LEU A CA 1
ATOM 1623 C C A LEU A 1 217 ? 38.897 55.136 57.368 0.62 14.03 217 LEU A C 1
ATOM 1624 C C B LEU A 1 217 ? 38.903 55.162 57.345 0.38 14.01 217 LEU A C 1
ATOM 1625 O O A LEU A 1 217 ? 37.669 55.149 57.496 0.62 13.37 217 LEU A O 1
ATOM 1626 O O B LEU A 1 217 ? 37.674 55.223 57.439 0.38 13.42 217 LEU A O 1
ATOM 1635 N N . PHE A 1 218 ? 39.536 54.353 56.487 1.00 12.81 218 PHE A N 1
ATOM 1636 C CA . PHE A 1 218 ? 38.815 53.617 55.450 1.00 12.02 218 PHE A CA 1
ATOM 1637 C C . PHE A 1 218 ? 38.198 52.328 55.970 1.00 12.35 218 PHE A C 1
ATOM 1638 O O . PHE A 1 218 ? 37.118 51.924 55.518 1.00 13.19 218 PHE A O 1
ATOM 1646 N N . ALA A 1 219 ? 38.897 51.645 56.867 1.00 12.36 219 ALA A N 1
ATOM 1647 C CA . ALA A 1 219 ? 38.494 50.318 57.295 1.00 12.96 219 ALA A CA 1
ATOM 1648 C C . ALA A 1 219 ? 38.968 50.110 58.725 1.00 11.33 219 ALA A C 1
ATOM 1649 O O . ALA A 1 219 ? 40.019 50.619 59.124 1.00 10.99 219 ALA A O 1
ATOM 1651 N N . ALA A 1 220 ? 38.170 49.371 59.496 1.00 13.93 220 ALA A N 1
ATOM 1652 C CA . ALA A 1 220 ? 38.502 49.054 60.880 1.00 12.85 220 ALA A CA 1
ATOM 1653 C C . ALA A 1 220 ? 37.926 47.688 61.222 1.00 14.96 220 ALA A C 1
ATOM 1654 O O . ALA A 1 220 ? 36.875 47.296 60.707 1.00 13.16 220 ALA A O 1
ATOM 1656 N N A SER A 1 221 ? 38.610 46.983 62.120 0.57 12.04 221 SER A N 1
ATOM 1657 N N B SER A 1 221 ? 38.629 46.962 62.090 0.43 12.04 221 SER A N 1
ATOM 1658 C CA A SER A 1 221 ? 38.174 45.657 62.539 0.57 11.61 221 SER A CA 1
ATOM 1659 C CA B SER A 1 221 ? 38.182 45.650 62.548 0.43 11.66 221 SER A CA 1
ATOM 1660 C C A SER A 1 221 ? 38.545 45.437 63.998 0.57 11.46 221 SER A C 1
ATOM 1661 C C B SER A 1 221 ? 38.543 45.478 64.015 0.43 11.48 221 SER A C 1
ATOM 1662 O O A SER A 1 221 ? 39.731 45.482 64.339 0.57 11.21 221 SER A O 1
ATOM 1663 O O B SER A 1 221 ? 39.716 45.596 64.379 0.43 11.27 221 SER A O 1
ATOM 1668 N N . VAL A 1 222 ? 37.545 45.185 64.845 1.00 13.75 222 VAL A N 1
ATOM 1669 C CA . VAL A 1 222 ? 37.785 44.870 66.256 1.00 14.67 222 VAL A CA 1
ATOM 1670 C C . VAL A 1 222 ? 38.222 43.416 66.367 1.00 14.25 222 VAL A C 1
ATOM 1671 O O . VAL A 1 222 ? 37.598 42.524 65.782 1.00 15.66 222 VAL A O 1
ATOM 1675 N N . SER A 1 223 ? 39.274 43.162 67.141 1.00 11.51 223 SER A N 1
ATOM 1676 C CA . SER A 1 223 ? 39.771 41.792 67.276 1.00 12.17 223 SER A CA 1
ATOM 1677 C C . SER A 1 223 ? 38.746 40.916 67.992 1.00 11.57 223 SER A C 1
ATOM 1678 O O . SER A 1 223 ? 38.279 41.281 69.080 1.00 13.85 223 SER A O 1
ATOM 1681 N N . PRO A 1 224 ? 38.399 39.749 67.448 1.00 11.52 224 PRO A N 1
ATOM 1682 C CA . PRO A 1 224 ? 37.564 38.813 68.219 1.00 11.03 224 PRO A CA 1
ATOM 1683 C C . PRO A 1 224 ? 38.264 38.268 69.439 1.00 12.93 224 PRO A C 1
ATOM 1684 O O . PRO A 1 224 ? 37.591 37.713 70.322 1.00 13.94 224 PRO A O 1
ATOM 1688 N N . ALA A 1 225 ? 39.588 38.392 69.507 1.00 11.68 225 ALA A N 1
ATOM 1689 C CA . ALA A 1 225 ? 40.380 37.856 70.609 1.00 13.03 225 ALA A CA 1
ATOM 1690 C C . ALA A 1 225 ? 40.583 38.858 71.741 1.00 15.08 225 ALA A C 1
ATOM 1691 O O . ALA A 1 225 ? 41.053 38.467 72.824 1.00 13.64 225 ALA A O 1
ATOM 1693 N N . ASP A 1 226 ? 40.254 40.132 71.519 1.00 12.45 226 ASP A N 1
ATOM 1694 C CA . ASP A 1 226 ? 40.457 41.172 72.525 1.00 11.58 226 ASP A CA 1
ATOM 1695 C C . ASP A 1 226 ? 39.707 42.431 72.106 1.00 14.06 226 ASP A C 1
ATOM 1696 O O . ASP A 1 226 ? 40.104 43.091 71.143 1.00 11.65 226 ASP A O 1
ATOM 1701 N N A ARG A 1 227 ? 38.630 42.767 72.819 0.59 11.65 227 ARG A N 1
ATOM 1702 N N B ARG A 1 227 ? 38.626 42.746 72.834 0.41 11.70 227 ARG A N 1
ATOM 1703 C CA A ARG A 1 227 ? 37.825 43.936 72.476 0.59 13.02 227 ARG A CA 1
ATOM 1704 C CA B ARG A 1 227 ? 37.819 43.940 72.579 0.41 13.16 227 ARG A CA 1
ATOM 1705 C C A ARG A 1 227 ? 38.625 45.235 72.464 0.59 14.46 227 ARG A C 1
ATOM 1706 C C B ARG A 1 227 ? 38.671 45.190 72.407 0.41 14.44 227 ARG A C 1
ATOM 1707 O O A ARG A 1 227 ? 38.195 46.210 71.830 0.59 14.75 227 ARG A O 1
ATOM 1708 O O B ARG A 1 227 ? 38.342 46.078 71.609 0.41 15.40 227 ARG A O 1
ATOM 1723 N N . ASN A 1 228 ? 39.757 45.287 73.165 1.00 14.82 228 ASN A N 1
ATOM 1724 C CA . ASN A 1 228 ? 40.568 46.499 73.195 1.00 13.23 228 ASN A CA 1
ATOM 1725 C C . ASN A 1 228 ? 41.491 46.628 71.997 1.00 13.02 228 ASN A C 1
ATOM 1726 O O . ASN A 1 228 ? 42.054 47.702 71.783 1.00 12.48 228 ASN A O 1
ATOM 1731 N N . VAL A 1 229 ? 41.671 45.576 71.212 1.00 11.74 229 VAL A N 1
ATOM 1732 C CA . VAL A 1 229 ? 42.565 45.629 70.069 1.00 12.46 229 VAL A CA 1
ATOM 1733 C C . VAL A 1 229 ? 41.740 45.938 68.827 1.00 12.70 229 VAL A C 1
ATOM 1734 O O . VAL A 1 229 ? 40.783 45.215 68.510 1.00 12.39 229 VAL A O 1
ATOM 1738 N N . VAL A 1 230 ? 42.084 47.031 68.134 1.00 9.72 230 VAL A N 1
ATOM 1739 C CA . VAL A 1 230 ? 41.403 47.407 66.900 1.00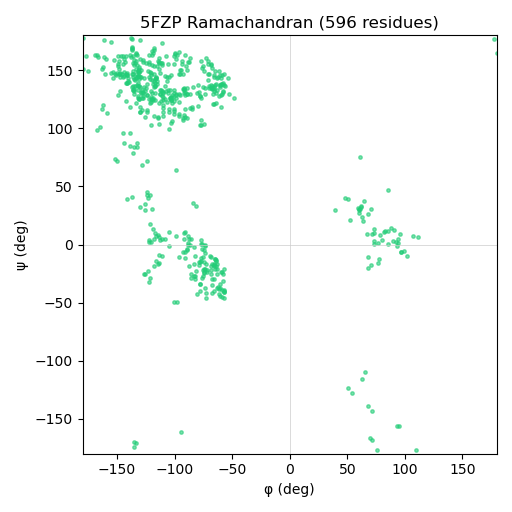 9.76 230 VAL A CA 1
ATOM 1740 C C . VAL A 1 230 ? 42.464 47.614 65.827 1.00 10.40 230 VAL A C 1
ATOM 1741 O O . VAL A 1 230 ? 43.466 48.297 66.067 1.00 12.47 230 VAL A O 1
ATOM 1745 N N . TYR A 1 231 ? 42.258 47.012 64.656 1.00 10.19 231 TYR A N 1
ATOM 1746 C CA . TYR A 1 231 ? 43.133 47.223 63.513 1.00 10.70 231 TYR A CA 1
ATOM 1747 C C . TYR A 1 231 ? 42.438 48.159 62.536 1.00 12.87 231 TYR A C 1
ATOM 1748 O O . TYR A 1 231 ? 41.212 48.133 62.403 1.00 10.84 231 TYR A O 1
ATOM 1757 N N . ALA A 1 232 ? 43.223 49.000 61.861 1.00 9.03 232 ALA A N 1
ATOM 1758 C CA . ALA A 1 232 ? 42.608 50.031 61.034 1.00 9.89 232 ALA A CA 1
ATOM 17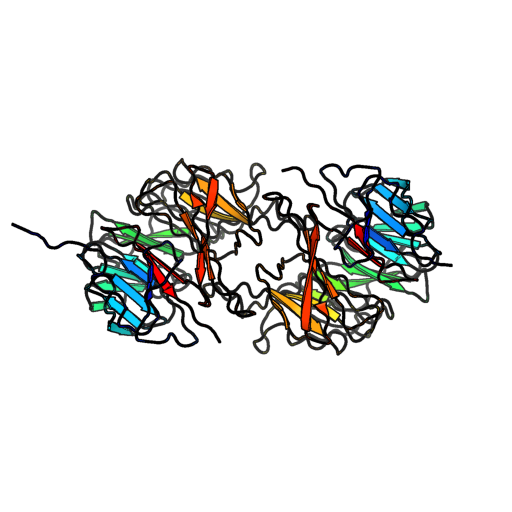59 C C . ALA A 1 232 ? 43.483 50.375 59.836 1.00 10.83 232 ALA A C 1
ATOM 1760 O O . ALA A 1 232 ? 44.708 50.236 59.875 1.00 12.29 232 ALA A O 1
ATOM 1762 N N . LEU A 1 233 ? 42.822 50.847 58.777 1.00 8.93 233 LEU A N 1
ATOM 1763 C CA . LEU A 1 233 ? 43.458 51.305 57.544 1.00 11.41 233 LEU A CA 1
ATOM 1764 C C . LEU A 1 233 ? 43.109 52.776 57.334 1.00 10.49 233 LEU A C 1
ATOM 1765 O O . LEU A 1 233 ? 41.928 53.143 57.336 1.00 10.97 233 LEU A O 1
ATOM 1770 N N . GLY A 1 234 ? 44.126 53.620 57.183 1.00 11.94 234 GLY A N 1
ATOM 1771 C CA . GLY A 1 234 ? 43.827 55.031 57.001 1.00 13.37 234 GLY A CA 1
ATOM 1772 C C . GLY A 1 234 ? 44.918 55.795 56.280 1.00 12.08 234 GLY A C 1
ATOM 1773 O O . GLY A 1 234 ? 45.998 55.272 55.986 1.00 12.00 234 GLY A O 1
ATOM 1774 N N . ILE A 1 235 ? 44.603 57.060 55.991 1.00 14.61 235 ILE A N 1
ATOM 1775 C CA . ILE A 1 235 ? 45.561 58.023 55.450 1.00 14.64 235 ILE A CA 1
ATOM 1776 C C . ILE A 1 235 ? 45.638 59.221 56.389 1.00 15.23 235 ILE A C 1
ATOM 1777 O O . ILE A 1 235 ? 44.613 59.839 56.700 1.00 16.60 235 ILE A O 1
ATOM 1782 N N . ASP A 1 236 ? 46.857 59.536 56.826 1.00 13.59 236 ASP A N 1
ATOM 1783 C CA . ASP A 1 236 ? 47.197 60.753 57.561 1.00 14.38 236 ASP A CA 1
ATOM 1784 C C . ASP A 1 236 ? 47.258 61.888 56.544 1.00 18.21 236 ASP A C 1
ATOM 1785 O O . ASP A 1 236 ? 48.230 62.009 55.795 1.00 16.57 236 ASP A O 1
ATOM 1790 N N . LEU A 1 237 ? 46.212 62.714 56.520 1.00 16.38 237 LEU A N 1
ATOM 1791 C CA . LEU A 1 237 ? 46.077 63.741 55.491 1.00 18.79 237 LEU A CA 1
ATOM 1792 C C . LEU A 1 237 ? 47.063 64.885 55.674 1.00 23.89 237 LEU A C 1
ATOM 1793 O O . LEU A 1 237 ? 47.351 65.591 54.703 1.00 22.02 237 LEU A O 1
ATOM 1798 N N . VAL A 1 238 ? 47.584 65.079 56.886 1.00 16.18 238 VAL A N 1
ATOM 1799 C CA . VAL A 1 238 ? 48.659 66.049 57.091 1.00 22.19 238 VAL A CA 1
ATOM 1800 C C . VAL A 1 238 ? 49.961 65.519 56.502 1.00 30.48 238 VAL A C 1
ATOM 1801 O O . VAL A 1 238 ? 50.681 66.232 55.789 1.00 25.75 238 VAL A O 1
ATOM 1805 N N . GLU A 1 239 ? 50.277 64.249 56.776 1.00 22.58 239 GLU A N 1
ATOM 1806 C CA . GLU A 1 239 ? 51.473 63.648 56.203 1.00 19.21 239 GLU A CA 1
ATOM 1807 C C . GLU A 1 239 ? 51.394 63.612 54.678 1.00 25.95 239 GLU A C 1
ATOM 1808 O O . GLU A 1 239 ? 52.404 63.812 53.992 1.00 26.82 239 GLU A O 1
ATOM 1814 N N . ALA A 1 240 ? 50.195 63.381 54.131 1.00 20.31 240 ALA A N 1
ATOM 1815 C CA . ALA A 1 240 ? 49.992 63.319 52.689 1.00 21.14 240 ALA A CA 1
ATOM 1816 C C . ALA A 1 240 ? 49.874 64.711 52.085 1.00 29.97 240 ALA A C 1
ATOM 1817 O O . ALA A 1 240 ? 49.131 64.912 51.120 1.00 35.78 240 ALA A O 1
ATOM 1819 N N . ALA A 1 241 ? 50.595 65.672 52.653 1.00 31.00 241 ALA A N 1
ATOM 1820 C CA . ALA A 1 241 ? 50.582 67.024 52.125 1.00 46.44 241 ALA A CA 1
ATOM 1821 C C . ALA A 1 241 ? 51.013 67.017 50.659 1.00 43.56 241 ALA A C 1
ATOM 1822 O O . ALA A 1 241 ? 51.824 66.181 50.243 1.00 36.45 241 ALA A O 1
ATOM 1824 N N . PRO A 1 242 ? 50.461 67.913 49.843 1.00 55.03 242 PRO A N 1
ATOM 1825 C CA . PRO A 1 242 ? 50.958 68.047 48.470 1.00 48.69 242 PRO A CA 1
ATOM 1826 C C . PRO A 1 242 ? 52.439 68.404 48.457 1.00 44.39 242 PRO A C 1
ATOM 1827 O O . PRO A 1 242 ? 52.942 69.098 49.345 1.00 40.54 242 PRO A O 1
ATOM 1831 N N . ASN A 1 243 ? 53.138 67.877 47.448 1.00 48.20 243 ASN A N 1
ATOM 1832 C CA . ASN A 1 243 ? 54.567 68.090 47.211 1.00 46.80 243 ASN A CA 1
ATOM 1833 C C . ASN A 1 243 ? 55.438 67.265 48.151 1.00 45.14 243 ASN A C 1
ATOM 1834 O O . ASN A 1 243 ? 56.634 67.096 47.895 1.00 51.92 243 ASN A O 1
ATOM 1839 N N . SER A 1 244 ? 54.871 66.744 49.240 1.00 47.89 244 SER A N 1
ATOM 1840 C CA . SER A 1 244 ? 55.656 65.853 50.084 1.00 37.84 244 SER A CA 1
ATOM 1841 C C . SER A 1 244 ? 55.961 64.538 49.381 1.00 40.01 244 SER A C 1
ATOM 1842 O O . SER A 1 244 ? 56.927 63.866 49.750 1.00 44.37 244 SER A O 1
ATOM 1845 N N . GLY A 1 245 ? 55.170 64.168 48.371 1.00 30.97 245 GLY A N 1
ATOM 1846 C CA . GLY A 1 245 ? 55.268 62.865 47.749 1.00 41.56 245 GLY A CA 1
ATOM 1847 C C . GLY A 1 245 ? 54.845 61.701 48.620 1.00 40.48 245 GLY A C 1
ATOM 1848 O O . GLY A 1 245 ? 54.698 60.585 48.101 1.00 41.04 245 GLY A O 1
ATOM 1849 N N . ALA A 1 246 ? 54.638 61.917 49.919 1.00 33.73 246 ALA A N 1
ATOM 1850 C CA . ALA A 1 246 ? 54.249 60.845 50.827 1.00 25.69 246 ALA A CA 1
ATOM 1851 C C . ALA A 1 246 ? 52.759 60.549 50.701 1.00 20.90 246 ALA A C 1
ATOM 1852 O O . ALA A 1 246 ? 51.931 61.460 50.617 1.00 22.29 246 ALA A O 1
ATOM 1854 N N . GLU A 1 247 ? 52.417 59.258 50.684 1.00 16.03 247 GLU A N 1
ATOM 1855 C CA . GLU A 1 247 ? 51.023 58.882 50.505 1.00 14.90 247 GLU A CA 1
ATOM 1856 C C . GLU A 1 247 ? 50.221 58.962 51.798 1.00 14.43 247 GLU A C 1
ATOM 1857 O O . GLU A 1 247 ? 48.993 59.101 51.747 1.00 15.63 247 GLU A O 1
ATOM 1863 N N . GLY A 1 248 ? 50.891 58.888 52.941 1.00 16.32 248 GLY A N 1
ATOM 1864 C CA . GLY A 1 248 ? 50.222 58.980 54.222 1.00 16.60 248 GLY A CA 1
ATOM 1865 C C . GLY A 1 248 ? 49.429 57.753 54.608 1.00 17.82 248 GLY A C 1
ATOM 1866 O O . GLY A 1 248 ? 48.677 57.805 55.584 1.00 14.98 248 GLY A O 1
ATOM 1867 N N . ARG A 1 249 ? 49.573 56.654 53.876 1.00 15.62 249 ARG A N 1
ATOM 1868 C CA . ARG A 1 249 ? 48.740 55.471 54.061 1.00 11.53 249 ARG A CA 1
ATOM 1869 C C . ARG A 1 249 ? 49.442 54.466 54.971 1.00 11.72 249 ARG A C 1
ATOM 1870 O O . ARG A 1 249 ? 50.602 54.106 54.732 1.00 13.19 249 ARG A O 1
ATOM 1878 N N . HIS A 1 250 ? 48.735 54.013 56.011 1.00 14.89 250 HIS A N 1
ATOM 1879 C CA . HIS A 1 250 ? 49.289 53.066 56.968 1.00 12.21 250 HIS A CA 1
ATOM 1880 C C . HIS A 1 250 ? 48.195 52.130 57.471 1.00 9.27 250 HIS A C 1
ATOM 1881 O O . HIS A 1 250 ? 47.001 52.435 57.392 1.00 11.53 250 HIS A O 1
ATOM 1888 N N . LEU A 1 251 ? 48.628 51.012 58.049 1.00 11.62 251 LEU A N 1
ATOM 1889 C CA . LEU A 1 251 ? 47.795 50.266 58.982 1.00 11.01 251 LEU A CA 1
ATOM 1890 C C . LEU A 1 251 ? 48.100 50.742 60.395 1.00 12.67 251 LEU A C 1
ATOM 1891 O O . LEU A 1 251 ? 49.241 51.096 60.710 1.00 11.64 251 LEU A O 1
ATOM 1896 N N . TYR A 1 252 ? 47.071 50.732 61.244 1.00 12.80 252 TYR A N 1
ATOM 1897 C CA . TYR A 1 252 ? 47.144 51.231 62.613 1.00 11.71 252 TYR A CA 1
ATOM 1898 C C . TYR A 1 252 ? 46.636 50.169 63.571 1.00 11.09 252 TYR A C 1
ATOM 1899 O O . TYR A 1 252 ? 45.858 49.290 63.195 1.00 11.43 252 TYR A O 1
ATOM 1908 N N . ARG A 1 253 ? 47.041 50.288 64.838 1.00 12.02 253 ARG A N 1
ATOM 1909 C CA . ARG A 1 253 ? 46.587 49.371 65.879 1.00 10.52 253 ARG A CA 1
ATOM 1910 C C . ARG A 1 253 ? 46.220 50.179 67.114 1.00 11.43 253 ARG A C 1
ATOM 1911 O O . ARG A 1 253 ? 46.985 51.050 67.533 1.00 13.87 253 ARG A O 1
ATOM 1919 N N . SER A 1 254 ? 45.051 49.901 67.685 1.00 10.09 254 SER A N 1
ATOM 1920 C CA . SER A 1 254 ? 44.648 50.464 68.967 1.00 10.16 254 SER A CA 1
ATOM 1921 C C . SER A 1 254 ? 44.696 49.361 70.012 1.00 9.89 254 SER A C 1
ATOM 1922 O O . SER A 1 254 ? 44.424 48.199 69.702 1.00 11.69 254 SER A O 1
ATOM 1925 N N . THR A 1 255 ? 45.072 49.717 71.248 1.00 13.22 255 THR A N 1
ATOM 1926 C CA . THR A 1 255 ? 44.958 48.782 72.368 1.00 12.98 255 THR A CA 1
ATOM 1927 C C . THR A 1 255 ? 44.022 49.303 73.447 1.00 12.93 255 THR A C 1
ATOM 1928 O O . THR A 1 255 ? 43.999 48.752 74.559 1.00 15.17 255 THR A O 1
ATOM 1932 N N . ASP A 1 256 ? 43.237 50.338 73.150 1.00 10.14 256 ASP A N 1
ATOM 1933 C CA . ASP A 1 256 ? 42.236 50.839 74.082 1.00 11.30 256 ASP A CA 1
ATOM 1934 C C . ASP A 1 256 ? 40.852 50.888 73.445 1.00 12.15 256 ASP A C 1
ATOM 1935 O O . ASP A 1 256 ? 40.010 51.718 73.815 1.00 14.14 256 ASP A O 1
ATOM 1940 N N . GLY A 1 257 ? 40.597 49.987 72.497 1.00 11.86 257 GLY A N 1
ATOM 1941 C CA . GLY A 1 257 ? 39.284 49.823 71.926 1.00 10.71 257 GLY A CA 1
ATOM 1942 C C . GLY A 1 257 ? 38.932 50.806 70.845 1.00 10.70 257 GLY A C 1
ATOM 1943 O O . GLY A 1 257 ? 37.770 50.857 70.441 1.00 12.04 257 GLY A O 1
ATOM 1944 N N . GLY A 1 258 ? 39.894 51.589 70.357 1.00 13.47 258 GLY A N 1
ATOM 1945 C CA . GLY A 1 258 ? 39.622 52.559 69.320 1.00 10.82 258 GLY A CA 1
ATOM 1946 C C . GLY A 1 258 ? 39.712 54.006 69.753 1.00 11.90 258 GLY A C 1
ATOM 1947 O O . GLY A 1 258 ? 39.365 54.891 68.964 1.00 12.87 258 GLY A O 1
ATOM 1948 N N . ARG A 1 259 ? 40.158 54.274 70.982 1.00 10.66 259 ARG A N 1
ATOM 1949 C CA . ARG A 1 259 ? 40.351 55.654 71.420 1.00 10.88 259 ARG A CA 1
ATOM 1950 C C . ARG A 1 259 ? 41.636 56.254 70.855 1.00 14.20 259 ARG A C 1
ATOM 1951 O O . ARG A 1 259 ? 41.666 57.441 70.490 1.00 13.67 259 ARG A O 1
ATOM 1959 N N . THR A 1 260 ? 42.715 55.472 70.810 1.00 12.15 260 THR A N 1
ATOM 1960 C CA . THR A 1 260 ? 43.999 55.948 70.310 1.00 11.86 260 THR A CA 1
ATOM 1961 C C . THR A 1 260 ? 44.611 54.877 69.422 1.00 14.59 260 THR A C 1
ATOM 1962 O O . THR A 1 260 ? 44.446 53.680 69.664 1.00 13.84 260 THR A O 1
ATOM 1966 N N . TYR A 1 261 ? 45.334 55.322 68.400 1.00 15.47 261 TYR A N 1
ATOM 1967 C CA . TYR A 1 261 ? 45.965 54.430 67.437 1.00 12.38 261 TYR A CA 1
ATOM 1968 C C . TYR A 1 261 ? 47.448 54.738 67.303 1.00 17.21 261 TYR A C 1
ATOM 1969 O O . TYR A 1 261 ? 47.889 55.875 67.517 1.00 17.30 261 TYR A O 1
ATOM 1978 N N A THR A 1 262 ? 48.199 53.703 66.924 0.67 13.45 262 THR A N 1
ATOM 1979 N N B THR A 1 262 ? 48.222 53.717 66.956 0.33 13.53 262 THR A N 1
ATOM 1980 C CA A THR A 1 262 ? 49.621 53.760 66.599 0.67 14.71 262 THR A CA 1
ATOM 1981 C CA B THR A 1 262 ? 49.603 53.911 66.537 0.33 14.92 262 THR A CA 1
ATOM 1982 C C A THR A 1 262 ? 49.831 53.146 65.218 0.67 14.24 262 THR A C 1
ATOM 1983 C C B THR A 1 262 ? 49.830 53.180 65.224 0.33 14.27 262 THR A C 1
ATOM 1984 O O A THR A 1 262 ? 49.216 52.126 64.897 0.67 14.72 262 THR A O 1
ATOM 1985 O O B THR A 1 262 ? 49.238 52.129 64.966 0.33 14.69 262 THR A O 1
ATOM 1992 N N . ARG A 1 263 ? 50.701 53.751 64.401 1.00 13.71 263 ARG A N 1
ATOM 1993 C CA . ARG A 1 263 ? 51.031 53.153 63.108 1.00 12.47 263 ARG A CA 1
ATOM 1994 C C . ARG A 1 263 ? 51.784 51.846 63.296 1.00 13.66 263 ARG A C 1
ATOM 1995 O O . ARG A 1 263 ? 52.711 51.767 64.109 1.00 16.09 263 ARG A O 1
ATOM 2003 N N . ILE A 1 264 ? 51.425 50.821 62.508 1.00 11.65 264 ILE A N 1
ATOM 2004 C CA . ILE A 1 264 ? 52.114 49.537 62.620 1.00 12.42 264 ILE A CA 1
ATOM 2005 C C . ILE A 1 264 ? 52.666 49.027 61.291 1.00 11.89 264 ILE A C 1
ATOM 2006 O O . ILE A 1 264 ? 53.616 48.237 61.277 1.00 15.48 264 ILE A O 1
ATOM 2011 N N . VAL A 1 265 ? 52.070 49.439 60.173 1.00 13.74 265 VAL A N 1
ATOM 2012 C CA . VAL A 1 265 ? 52.500 48.998 58.847 1.00 13.67 265 VAL A CA 1
ATOM 2013 C C . VAL A 1 265 ? 52.403 50.190 57.905 1.00 12.56 265 VAL A C 1
ATOM 2014 O O . VAL A 1 265 ? 51.440 50.963 57.963 1.00 11.97 265 VAL A O 1
ATOM 2018 N N . ASP A 1 266 ? 53.398 50.338 57.041 1.00 10.22 266 ASP A N 1
ATOM 2019 C CA . ASP A 1 266 ? 53.447 51.431 56.088 1.00 13.05 266 ASP A CA 1
ATOM 2020 C C . ASP A 1 266 ? 53.238 50.892 54.681 1.00 11.67 266 ASP A C 1
ATOM 2021 O O . ASP A 1 266 ? 53.520 49.723 54.398 1.00 16.76 266 ASP A O 1
ATOM 2026 N N . ASP A 1 267 ? 52.740 51.754 53.800 1.00 11.74 267 ASP A N 1
ATOM 2027 C CA . ASP A 1 267 ? 52.472 51.373 52.407 1.00 12.85 267 ASP A CA 1
ATOM 2028 C C . ASP A 1 267 ? 53.791 51.357 51.639 1.00 15.32 267 ASP A C 1
ATOM 2029 O O . ASP A 1 267 ? 54.326 52.414 51.294 1.00 16.43 267 ASP A O 1
ATOM 2034 N N . THR A 1 268 ? 54.337 50.158 51.382 1.00 14.41 268 THR A N 1
ATOM 2035 C CA . THR A 1 268 ? 55.555 50.005 50.589 1.00 13.42 268 THR A CA 1
ATOM 2036 C C . THR A 1 268 ? 55.387 48.843 49.619 1.00 15.90 268 THR A C 1
ATOM 2037 O O . THR A 1 268 ? 54.439 48.051 49.751 1.00 13.62 268 THR A O 1
ATOM 2041 N N . PRO A 1 269 ? 56.286 48.686 48.643 1.00 12.83 269 PRO A N 1
ATOM 2042 C CA . PRO A 1 269 ? 56.210 47.501 47.776 1.00 12.53 269 PRO A CA 1
ATOM 2043 C C . PRO A 1 269 ? 56.336 46.177 48.527 1.00 15.30 269 PRO A C 1
ATOM 2044 O O . PRO A 1 269 ? 55.838 45.165 48.029 1.00 15.85 269 PRO A O 1
ATOM 2048 N N . ASP A 1 270 ? 56.959 46.155 49.711 1.00 15.26 270 ASP A N 1
ATOM 2049 C CA . ASP A 1 270 ? 57.063 44.918 50.484 1.00 13.34 270 ASP A CA 1
ATOM 2050 C C . ASP A 1 270 ? 55.846 44.662 51.360 1.00 17.67 270 ASP A C 1
ATOM 2051 O O . ASP A 1 270 ? 55.583 43.506 51.718 1.00 15.59 270 ASP A O 1
ATOM 2056 N N . THR A 1 271 ? 55.113 45.715 51.744 1.00 13.51 271 THR A N 1
ATOM 2057 C CA . THR A 1 271 ? 53.834 45.594 52.463 1.00 13.08 271 THR A CA 1
ATOM 2058 C C . THR A 1 271 ? 52.837 46.513 51.766 1.00 11.50 271 THR A C 1
ATOM 2059 O O . THR A 1 271 ? 52.599 47.634 52.214 1.00 13.71 271 THR A O 1
ATOM 2063 N N . GLU A 1 272 ? 52.223 46.016 50.692 1.00 10.77 272 GLU A N 1
ATOM 2064 C CA . GLU A 1 272 ? 51.464 46.859 49.770 1.00 10.96 272 GLU A CA 1
ATOM 2065 C C . GLU A 1 272 ? 50.069 47.171 50.311 1.00 12.87 272 GLU A C 1
ATOM 2066 O O . GLU A 1 272 ? 49.250 46.264 50.499 1.00 13.62 272 GLU A O 1
ATOM 2072 N N . LEU A 1 273 ? 49.779 48.451 50.518 1.00 12.73 273 LEU A N 1
ATOM 2073 C CA . LEU A 1 273 ? 48.465 48.884 50.979 1.00 10.70 273 LEU A CA 1
ATOM 2074 C C . LEU A 1 273 ? 47.711 49.645 49.892 1.00 13.60 273 LEU A C 1
ATOM 2075 O O . LEU A 1 273 ? 48.302 50.230 48.979 1.00 15.42 273 LEU A O 1
ATOM 2080 N N . THR A 1 274 ? 46.381 49.639 50.009 1.00 10.98 274 THR A N 1
ATOM 2081 C CA . THR A 1 274 ? 45.498 50.453 49.178 1.00 10.94 274 THR A CA 1
ATOM 2082 C C . THR A 1 274 ? 44.428 51.050 50.082 1.00 12.61 274 THR A C 1
ATOM 2083 O O . THR A 1 274 ? 44.364 50.741 51.276 1.00 13.22 274 THR A O 1
ATOM 2087 N N . ASN A 1 275 ? 43.550 51.881 49.509 1.00 12.24 275 ASN A N 1
ATOM 2088 C CA . ASN A 1 275 ? 42.428 52.388 50.306 1.00 15.48 275 ASN A CA 1
ATOM 2089 C C . ASN A 1 275 ? 41.373 51.327 50.601 1.00 17.13 275 ASN A C 1
ATOM 2090 O O . ASN A 1 275 ? 40.405 51.626 51.316 1.00 12.98 275 ASN A O 1
ATOM 2095 N N A SER A 1 276 ? 41.544 50.114 50.072 0.56 15.71 276 SER A N 1
ATOM 2096 N N B SER A 1 276 ? 41.511 50.105 50.087 0.44 15.73 276 SER A N 1
ATOM 2097 C CA A SER A 1 276 ? 40.571 49.037 50.220 0.56 15.21 276 SER A CA 1
ATOM 2098 C CA B SER A 1 276 ? 40.526 49.062 50.357 0.44 15.10 276 SER A CA 1
ATOM 2099 C C A SER A 1 276 ? 41.161 47.770 50.832 0.56 15.04 276 SER A C 1
ATOM 2100 C C B SER A 1 276 ? 41.187 47.755 50.789 0.44 15.05 276 SER A C 1
ATOM 2101 O O A SER A 1 276 ? 40.513 46.715 50.774 0.56 14.43 276 SER A O 1
ATOM 2102 O O B SER A 1 276 ? 40.636 46.672 50.567 0.44 14.58 276 SER A O 1
ATOM 2107 N N . THR A 1 277 ? 42.364 47.837 51.410 1.00 12.88 277 THR A N 1
ATOM 2108 C CA . THR A 1 277 ? 43.020 46.643 51.946 1.00 12.94 277 THR A CA 1
ATOM 2109 C C . THR A 1 277 ? 42.090 45.890 52.898 1.00 11.91 277 THR A C 1
ATOM 2110 O O . THR A 1 277 ? 41.533 46.471 53.835 1.00 12.76 277 THR A O 1
ATOM 2114 N N . LEU A 1 278 ? 41.898 44.604 52.623 1.00 12.89 278 LEU A N 1
ATOM 2115 C CA . LEU A 1 278 ? 41.085 43.757 53.488 1.00 13.58 278 LEU A CA 1
ATOM 2116 C C . LEU A 1 278 ? 41.802 43.520 54.809 1.00 11.07 278 LEU A C 1
ATOM 2117 O O . LEU A 1 278 ? 43.000 43.210 54.821 1.00 13.25 278 LEU A O 1
ATOM 2122 N N . LEU A 1 279 ? 41.068 43.647 55.917 1.00 10.83 279 LEU A N 1
ATOM 2123 C CA . LEU A 1 279 ? 41.597 43.401 57.256 1.00 10.81 279 LEU A CA 1
ATOM 2124 C C . LEU A 1 279 ? 40.933 42.161 57.840 1.00 13.16 279 LEU A C 1
ATOM 2125 O O . LEU A 1 279 ? 39.702 42.053 57.832 1.00 13.92 279 LEU A O 1
ATOM 2130 N N . ALA A 1 280 ? 41.741 41.234 58.353 1.00 9.81 280 ALA A N 1
ATOM 2131 C CA . ALA A 1 280 ? 41.244 39.983 58.934 1.00 10.97 280 ALA A CA 1
ATOM 2132 C C . ALA A 1 280 ? 42.034 39.673 60.199 1.00 9.21 280 ALA A C 1
ATOM 2133 O O . ALA A 1 280 ? 43.040 38.947 60.169 1.00 10.62 280 ALA A O 1
ATOM 2135 N N . PRO A 1 281 ? 41.626 40.238 61.336 1.00 9.36 281 PRO A N 1
ATOM 2136 C CA . PRO A 1 281 ? 42.297 39.910 62.598 1.00 11.43 281 PRO A CA 1
ATOM 2137 C C . PRO A 1 281 ? 42.150 38.433 62.925 1.00 11.09 281 PRO A C 1
ATOM 2138 O O . PRO A 1 281 ? 41.127 37.809 62.636 1.00 11.81 281 PRO A O 1
ATOM 2142 N N . SER A 1 282 ? 43.194 37.876 63.518 1.00 11.95 282 SER A N 1
ATOM 2143 C CA . SER A 1 282 ? 43.086 36.518 64.029 1.00 11.30 282 SER A CA 1
ATOM 2144 C C . SER A 1 282 ? 41.966 36.447 65.067 1.00 12.14 282 SER A C 1
ATOM 2145 O O . SER A 1 282 ? 41.844 37.339 65.917 1.00 12.45 282 SER A O 1
ATOM 2148 N N . PRO A 1 283 ? 41.140 35.396 65.050 1.00 13.51 283 PRO A N 1
ATOM 2149 C CA . PRO A 1 283 ? 40.070 35.301 66.049 1.00 16.01 283 PRO A CA 1
ATOM 2150 C C . PRO A 1 283 ? 40.561 34.851 67.414 1.00 15.09 283 PRO A C 1
ATOM 2151 O O . PRO A 1 283 ? 39.806 34.967 68.393 1.00 15.89 283 PRO A O 1
ATOM 2155 N N . VAL A 1 284 ? 41.801 34.376 67.513 1.00 12.98 284 VAL A N 1
ATOM 2156 C CA . VAL A 1 284 ? 42.315 33.851 68.771 1.00 14.17 284 VAL A CA 1
ATOM 2157 C C . VAL A 1 284 ? 43.584 34.545 69.251 1.00 16.90 284 VAL A C 1
ATOM 2158 O O . VAL A 1 284 ? 43.874 34.488 70.457 1.00 17.54 284 VAL A O 1
ATOM 2162 N N . ASP A 1 285 ? 44.373 35.188 68.378 1.00 12.74 285 ASP A N 1
ATOM 2163 C CA . ASP A 1 285 ? 45.599 35.846 68.822 1.00 14.00 285 ASP A CA 1
ATOM 2164 C C . ASP A 1 285 ? 45.450 37.342 68.613 1.00 13.11 285 ASP A C 1
ATOM 2165 O O . ASP A 1 285 ? 45.452 37.800 67.459 1.00 12.57 285 ASP A O 1
ATOM 2170 N N . PRO A 1 286 ? 45.309 38.138 69.675 1.00 12.50 286 PRO A N 1
ATOM 2171 C CA . PRO A 1 286 ? 45.125 39.586 69.481 1.00 9.53 286 PRO A CA 1
ATOM 2172 C C . PRO A 1 286 ? 46.318 40.257 68.813 1.00 11.82 286 PRO A C 1
ATOM 2173 O O . PRO A 1 286 ? 46.165 41.364 68.282 1.00 12.91 286 PRO A O 1
ATOM 2177 N N . ASN A 1 287 ? 47.483 39.607 68.793 1.00 12.31 287 ASN A N 1
ATOM 2178 C CA . ASN A 1 287 ? 48.673 40.165 68.160 1.00 13.56 287 ASN A CA 1
ATOM 2179 C C . ASN A 1 287 ? 48.665 40.056 66.640 1.00 14.14 287 ASN A C 1
ATOM 2180 O O . ASN A 1 287 ? 49.496 40.708 65.989 1.00 14.70 287 ASN A O 1
ATOM 2185 N N . VAL A 1 288 ? 47.784 39.248 66.052 1.00 11.84 288 VAL A N 1
ATOM 2186 C CA . VAL A 1 288 ? 47.942 38.820 64.664 1.00 12.40 288 VAL A CA 1
ATOM 2187 C C . VAL A 1 288 ? 46.844 39.424 63.797 1.00 10.06 288 VAL A C 1
ATOM 2188 O O . VAL A 1 288 ? 45.650 39.318 64.114 1.00 11.59 288 VAL A O 1
ATOM 2192 N N . LEU A 1 289 ? 47.259 40.045 62.695 1.00 10.43 289 LEU A N 1
ATOM 2193 C CA . LEU A 1 289 ? 46.368 40.621 61.694 1.00 11.98 289 LEU A CA 1
ATOM 2194 C C . LEU A 1 289 ? 46.781 40.095 60.325 1.00 11.51 289 LEU A C 1
ATOM 2195 O O . LEU A 1 289 ? 47.958 40.185 59.954 1.00 12.40 289 LEU A O 1
ATOM 2200 N N . TYR A 1 290 ? 45.833 39.521 59.588 1.00 10.53 290 TYR A N 1
ATOM 2201 C CA . TYR A 1 290 ? 46.051 39.208 58.179 1.00 11.75 290 TYR A CA 1
ATOM 2202 C C . TYR A 1 290 ? 45.514 40.338 57.309 1.00 10.45 290 TYR A C 1
ATOM 2203 O O . TYR A 1 290 ? 44.531 40.999 57.659 1.00 11.09 290 TYR A O 1
ATOM 2212 N N . PHE A 1 291 ? 46.182 40.577 56.175 1.00 11.41 291 PHE A N 1
ATOM 2213 C CA . PHE A 1 291 ? 45.672 41.519 55.183 1.00 9.66 291 PHE A CA 1
ATOM 2214 C C . PHE A 1 291 ? 46.188 41.078 53.816 1.00 14.61 291 PHE A C 1
ATOM 2215 O O . PHE A 1 291 ? 47.044 40.198 53.715 1.00 13.27 291 PHE A O 1
ATOM 2223 N N A GLU A 1 292 ? 45.661 41.705 52.761 0.55 12.58 292 GLU A N 1
ATOM 2224 N N B GLU A 1 292 ? 45.617 41.655 52.760 0.45 12.56 292 GLU A N 1
ATOM 2225 C CA A GLU A 1 292 ? 45.823 41.201 51.402 0.55 11.69 292 GLU A CA 1
ATOM 2226 C CA B GLU A 1 292 ? 45.915 41.205 51.408 0.45 11.67 292 GLU A CA 1
ATOM 2227 C C A GLU A 1 292 ? 46.146 42.337 50.437 0.55 11.25 292 GLU A C 1
ATOM 2228 C C B GLU A 1 292 ? 46.280 42.374 50.508 0.45 11.20 292 GLU A C 1
ATOM 2229 O O A GLU A 1 292 ? 45.649 43.457 50.590 0.55 11.61 292 GLU A O 1
ATOM 2230 O O B GLU A 1 292 ? 45.941 43.530 50.768 0.45 12.45 292 GLU A O 1
ATOM 2241 N N . TYR A 1 293 ? 46.959 42.025 49.419 1.00 13.36 293 TYR A N 1
ATOM 2242 C CA . TYR A 1 293 ? 47.078 42.863 48.230 1.00 12.05 293 TYR A CA 1
ATOM 2243 C C . TYR A 1 293 ? 47.043 41.946 47.018 1.00 13.74 293 TYR A C 1
ATOM 2244 O O . TYR A 1 293 ? 47.757 40.942 46.998 1.00 14.35 293 TYR A O 1
ATOM 2253 N N . GLY A 1 294 ? 46.280 42.303 45.990 1.00 13.57 294 GLY A N 1
ATOM 2254 C CA . GLY A 1 294 ? 46.311 41.521 44.761 1.00 12.90 294 GLY A CA 1
ATOM 2255 C C . GLY A 1 294 ? 45.934 42.347 43.551 1.00 17.67 294 GLY A C 1
ATOM 2256 O O . GLY A 1 294 ? 45.117 43.267 43.638 1.00 15.82 294 GLY A O 1
ATOM 2257 N N . THR A 1 295 ? 46.523 42.005 42.406 1.00 15.00 295 THR A N 1
ATOM 2258 C CA . THR A 1 295 ? 46.114 42.632 41.156 1.00 14.32 295 THR A CA 1
ATOM 2259 C C . THR A 1 295 ? 46.399 41.684 40.002 1.00 17.46 295 THR A C 1
ATOM 2260 O O . THR A 1 295 ? 47.394 40.956 40.018 1.00 17.82 295 THR A O 1
ATOM 2264 N N . TYR A 1 296 ? 45.512 41.685 39.010 1.00 19.79 296 TYR A N 1
ATOM 2265 C CA . TYR A 1 296 ? 45.757 40.842 37.847 1.00 19.44 296 TYR A CA 1
ATOM 2266 C C . TYR A 1 296 ? 46.688 41.503 36.845 1.00 21.95 296 TYR A C 1
ATOM 2267 O O . TYR A 1 296 ? 47.239 40.811 35.985 1.00 21.57 296 TYR A O 1
ATOM 2276 N N . PHE A 1 297 ? 46.879 42.816 36.937 1.00 20.16 297 PHE A N 1
ATOM 2277 C CA . PHE A 1 297 ? 47.804 43.475 36.030 1.00 19.72 297 PHE A CA 1
ATOM 2278 C C . PHE A 1 297 ? 49.194 42.864 36.153 1.00 25.02 297 PHE A C 1
ATOM 2279 O O . PHE A 1 297 ? 49.668 42.554 37.254 1.00 19.56 297 PHE A O 1
ATOM 2287 N N . GLN A 1 298 ? 49.840 42.698 34.990 1.00 22.48 298 GLN A N 1
ATOM 2288 C CA . GLN A 1 298 ? 51.001 41.844 34.731 1.00 23.33 298 GLN A CA 1
ATOM 2289 C C . GLN A 1 298 ? 50.964 40.505 35.437 1.00 22.76 298 GLN A C 1
ATOM 2290 O O . GLN A 1 298 ? 52.025 39.937 35.725 1.00 26.61 298 GLN A O 1
ATOM 2296 N N . ALA A 1 299 ? 49.768 39.973 35.683 1.00 24.14 299 ALA A N 1
ATOM 2297 C CA . ALA A 1 299 ? 49.630 38.702 36.387 1.00 21.83 299 ALA A CA 1
ATOM 2298 C C . ALA A 1 299 ? 50.441 38.721 37.679 1.00 18.93 299 ALA A C 1
ATOM 2299 O O . ALA A 1 299 ? 51.102 37.745 38.042 1.00 20.08 299 ALA A O 1
ATOM 2301 N N . TYR A 1 300 ? 50.422 39.873 38.363 1.00 16.26 300 TYR A N 1
ATOM 2302 C CA . TYR A 1 300 ? 51.152 39.982 39.618 1.00 17.11 300 TYR A CA 1
ATOM 2303 C C . TYR A 1 300 ? 50.692 38.921 40.614 1.00 17.00 300 TYR A C 1
ATOM 2304 O O . TYR A 1 300 ? 51.515 38.255 41.247 1.00 16.11 300 TYR A O 1
ATOM 2313 N N . GLY A 1 301 ? 49.385 38.747 40.763 1.00 16.87 301 GLY A N 1
ATOM 2314 C CA . GLY A 1 301 ? 48.863 37.790 41.723 1.00 14.94 301 GLY A CA 1
ATOM 2315 C C . GLY A 1 301 ? 48.532 38.446 43.049 1.00 13.06 301 GLY A C 1
ATOM 2316 O O . GLY A 1 301 ? 48.294 39.652 43.137 1.00 14.90 301 GLY A O 1
ATOM 2317 N N . THR A 1 302 ? 48.537 37.629 44.096 1.00 14.31 302 THR A N 1
ATOM 2318 C CA . THR A 1 302 ? 48.074 38.036 45.421 1.00 13.59 302 THR A CA 1
ATOM 2319 C C . THR A 1 302 ? 49.133 37.778 46.483 1.00 13.38 302 THR A C 1
ATOM 2320 O O . THR A 1 302 ? 49.692 36.681 46.564 1.00 14.34 302 THR A O 1
ATOM 2324 N N . ASP A 1 303 ? 49.379 38.787 47.314 1.00 13.85 303 ASP A N 1
ATOM 2325 C CA . ASP A 1 303 ? 50.147 38.631 48.544 1.00 15.31 303 ASP A CA 1
ATOM 2326 C C . ASP A 1 303 ? 49.189 38.547 49.727 1.00 12.52 303 ASP A C 1
ATOM 2327 O O . ASP A 1 303 ? 48.298 39.390 49.859 1.00 14.28 303 ASP A O 1
ATOM 2332 N N . LEU A 1 304 ? 49.373 37.536 50.577 1.00 12.68 304 LEU A N 1
ATOM 2333 C CA . LEU A 1 304 ? 48.628 37.398 51.827 1.00 10.87 304 LEU A CA 1
ATOM 2334 C C . LEU A 1 304 ? 49.608 37.657 52.962 1.00 11.94 304 LEU A C 1
ATOM 2335 O O . LEU A 1 304 ? 50.564 36.895 53.160 1.00 12.28 304 LEU A O 1
ATOM 2340 N N . TYR A 1 305 ? 49.384 38.740 53.687 1.00 11.71 305 TYR A N 1
ATOM 2341 C CA . TYR A 1 305 ? 50.297 39.194 54.725 1.00 11.59 305 TYR A CA 1
ATOM 2342 C C . TYR A 1 305 ? 49.819 38.792 56.111 1.00 12.41 305 TYR A C 1
ATOM 2343 O O . TYR A 1 305 ? 48.616 38.714 56.368 1.00 12.40 305 TYR A O 1
ATOM 2352 N N A ARG A 1 306 ? 50.776 38.576 57.013 0.34 11.48 306 ARG A N 1
ATOM 2353 N N B ARG A 1 306 ? 50.775 38.592 57.020 0.66 11.41 306 ARG A N 1
ATOM 2354 C CA A ARG A 1 306 ? 50.493 38.231 58.405 0.34 12.65 306 ARG A CA 1
ATOM 2355 C CA B ARG A 1 306 ? 50.485 38.226 58.406 0.66 12.63 306 ARG A CA 1
ATOM 2356 C C A ARG A 1 306 ? 51.357 39.109 59.302 0.34 12.62 306 ARG A C 1
ATOM 2357 C C B ARG A 1 306 ? 51.349 39.090 59.320 0.66 12.58 306 ARG A C 1
ATOM 2358 O O A ARG A 1 306 ? 52.580 38.938 59.352 0.34 15.74 306 ARG A O 1
ATOM 2359 O O B ARG A 1 306 ? 52.568 38.896 59.395 0.66 15.80 306 ARG A O 1
ATOM 2374 N N . TYR A 1 307 ? 50.727 40.050 60.000 1.00 11.55 307 TYR A N 1
ATOM 2375 C CA . TYR A 1 307 ? 51.424 40.910 60.951 1.00 10.46 307 TYR A CA 1
ATOM 2376 C C . TYR A 1 307 ? 51.329 40.298 62.343 1.00 15.03 307 TYR A C 1
ATOM 2377 O O . TYR A 1 307 ? 50.290 39.754 62.715 1.00 13.29 307 TYR A O 1
ATOM 2386 N N . ASP A 1 308 ? 52.410 40.401 63.119 1.00 13.46 308 ASP A N 1
ATOM 2387 C CA . ASP A 1 308 ? 52.437 39.891 64.493 1.00 12.72 308 ASP A CA 1
ATOM 2388 C C . ASP A 1 308 ? 52.972 40.982 65.412 1.00 14.73 308 ASP A C 1
ATOM 2389 O O . ASP A 1 308 ? 54.154 41.339 65.332 1.00 15.29 308 ASP A O 1
ATOM 2394 N N . ALA A 1 309 ? 52.117 41.484 66.310 1.00 15.59 309 ALA A N 1
ATOM 2395 C CA . ALA A 1 309 ? 52.525 42.577 67.192 1.00 14.86 309 ALA A CA 1
ATOM 2396 C C . ALA A 1 309 ? 53.643 42.179 68.155 1.00 17.62 309 ALA A C 1
ATOM 2397 O O . ALA A 1 309 ? 54.342 43.063 68.665 1.00 21.31 309 ALA A O 1
ATOM 2399 N N . ARG A 1 310 ? 53.830 40.880 68.416 1.00 17.31 310 ARG A N 1
ATOM 2400 C CA . ARG A 1 310 ? 54.923 40.451 69.291 1.00 18.04 310 ARG A CA 1
ATOM 2401 C C . ARG A 1 310 ? 56.269 40.942 68.781 1.00 24.45 310 ARG A C 1
ATOM 2402 O O . ARG A 1 310 ? 57.133 41.349 69.567 1.00 27.58 310 ARG A O 1
ATOM 2410 N N . THR A 1 311 ? 56.462 40.910 67.465 1.00 19.13 311 THR A N 1
ATOM 2411 C CA . THR A 1 311 ? 57.718 41.263 66.824 1.00 23.31 311 THR A CA 1
ATOM 2412 C C . THR A 1 311 ? 57.632 42.517 65.974 1.00 22.32 311 THR A C 1
ATOM 2413 O O . THR A 1 311 ? 58.673 43.063 65.600 1.00 22.71 311 THR A O 1
ATOM 2417 N N . GLY A 1 312 ? 56.428 42.967 65.635 1.00 20.14 312 GLY A N 1
ATOM 2418 C CA . GLY A 1 312 ? 56.254 44.071 64.722 1.00 20.33 312 GLY A CA 1
ATOM 2419 C C . GLY A 1 312 ? 56.456 43.716 63.266 1.00 18.58 312 GLY A C 1
ATOM 2420 O O . GLY A 1 312 ? 56.339 44.602 62.408 1.00 23.15 312 GLY A O 1
ATOM 2421 N N . LYS A 1 313 ? 56.738 42.454 62.958 1.00 18.59 313 LYS A N 1
ATOM 2422 C CA . LYS A 1 313 ? 57.102 42.045 61.610 1.00 14.81 313 LYS A CA 1
ATOM 2423 C C . LYS A 1 313 ? 55.885 41.572 60.827 1.00 17.15 313 LYS A C 1
ATOM 2424 O O . LYS A 1 313 ? 54.885 41.124 61.392 1.00 16.82 313 LYS A O 1
ATOM 2430 N N . VAL A 1 314 ? 55.996 41.673 59.502 1.00 17.12 314 VAL A N 1
ATOM 2431 C CA . VAL A 1 314 ? 54.985 41.195 58.563 1.00 16.16 314 VAL A CA 1
ATOM 2432 C C . VAL A 1 314 ? 55.600 40.090 57.721 1.00 15.72 314 VAL A C 1
ATOM 2433 O O . VAL A 1 314 ? 56.650 40.293 57.097 1.00 20.94 314 VAL A O 1
ATOM 2437 N N . GLY A 1 315 ? 54.957 38.924 57.717 1.00 15.97 315 GLY A N 1
ATOM 2438 C CA . GLY A 1 315 ? 55.307 37.856 56.808 1.00 22.14 315 GLY A CA 1
ATOM 2439 C C . GLY A 1 315 ? 54.328 37.837 55.648 1.00 18.21 315 GLY A C 1
ATOM 2440 O O . GLY A 1 315 ? 53.255 38.431 55.714 1.00 16.61 315 GLY A O 1
ATOM 2441 N N . LYS A 1 316 ? 54.706 37.174 54.558 1.00 14.93 316 LYS A N 1
ATOM 2442 C CA . LYS A 1 316 ? 53.757 37.091 53.461 1.00 14.51 316 LYS A CA 1
ATOM 2443 C C . LYS A 1 316 ? 53.934 35.786 52.706 1.00 17.24 316 LYS A C 1
ATOM 2444 O O . LYS A 1 316 ? 55.024 35.208 52.659 1.00 17.69 316 LYS A O 1
ATOM 2450 N N . THR A 1 317 ? 52.833 35.324 52.133 1.00 14.12 317 THR A N 1
ATOM 2451 C CA . THR A 1 317 ? 52.849 34.272 51.132 1.00 13.37 317 THR A CA 1
ATOM 2452 C C . THR A 1 317 ? 52.254 34.850 49.854 1.00 14.94 317 THR A C 1
ATOM 2453 O O . THR A 1 317 ? 51.643 35.922 49.856 1.00 15.66 317 THR A O 1
ATOM 2457 N N . HIS A 1 318 ? 52.432 34.133 48.746 1.00 13.91 318 HIS A N 1
ATOM 2458 C CA . HIS A 1 318 ? 51.976 34.615 47.449 1.00 12.54 318 HIS A CA 1
ATOM 2459 C C . HIS A 1 318 ? 51.257 33.494 46.721 1.00 14.65 318 HIS A C 1
ATOM 2460 O O . HIS A 1 318 ? 51.684 32.339 46.791 1.00 15.26 318 HIS A O 1
ATOM 2467 N N . ASN A 1 319 ? 50.182 33.840 46.011 1.00 14.56 319 ASN A N 1
ATOM 2468 C CA . ASN A 1 319 ? 49.501 32.890 45.134 1.00 18.49 319 ASN A CA 1
ATOM 2469 C C . ASN A 1 319 ? 49.146 33.586 43.824 1.00 18.48 319 ASN A C 1
ATOM 2470 O O . ASN A 1 319 ? 49.251 34.810 43.690 1.00 15.54 319 ASN A O 1
ATOM 2475 N N . ALA A 1 320 ? 48.721 32.795 42.834 1.00 13.86 320 ALA A N 1
ATOM 2476 C CA . ALA A 1 320 ? 48.544 33.329 41.491 1.00 18.28 320 ALA A CA 1
ATOM 2477 C C . ALA A 1 320 ? 47.159 33.913 41.227 1.00 18.05 320 ALA A C 1
ATOM 2478 O O . ALA A 1 320 ? 46.911 34.385 40.115 1.00 18.93 320 ALA A O 1
ATOM 2480 N N . HIS A 1 321 ? 46.254 33.921 42.203 1.00 16.40 321 HIS A N 1
ATOM 2481 C CA . HIS A 1 321 ? 44.937 34.495 41.941 1.00 15.80 321 HIS A CA 1
ATOM 2482 C C . HIS A 1 321 ? 44.988 36.016 41.845 1.00 14.83 321 HIS A C 1
ATOM 2483 O O . HIS A 1 321 ? 45.923 36.673 42.317 1.00 18.74 321 HIS A O 1
ATOM 2490 N N . ASP A 1 322 ? 43.950 36.581 41.213 1.00 14.92 322 ASP A N 1
ATOM 2491 C CA . ASP A 1 322 ? 43.878 38.027 41.038 1.00 13.56 322 ASP A CA 1
ATOM 2492 C C . ASP A 1 322 ? 43.655 38.744 42.367 1.00 18.49 322 ASP A C 1
ATOM 2493 O O . ASP A 1 322 ? 44.028 39.915 42.511 1.00 18.67 322 ASP A O 1
ATOM 2498 N N . GLY A 1 323 ? 43.065 38.068 43.342 1.00 16.53 323 GLY A N 1
ATOM 2499 C CA . GLY A 1 323 ? 42.869 38.678 44.650 1.00 17.12 323 GLY A CA 1
ATOM 2500 C C . GLY A 1 323 ? 42.176 37.714 45.590 1.00 15.30 323 GLY A C 1
ATOM 2501 O O . GLY A 1 323 ? 41.594 36.706 45.168 1.00 15.92 323 GLY A O 1
ATOM 2502 N N . ILE A 1 324 ? 42.245 38.049 46.875 1.00 15.15 324 ILE A N 1
ATOM 2503 C CA . ILE A 1 324 ? 41.442 37.412 47.916 1.00 14.27 324 ILE A CA 1
ATOM 2504 C C . ILE A 1 324 ? 40.439 38.454 48.376 1.00 17.12 324 ILE A C 1
ATOM 2505 O O . ILE A 1 324 ? 40.833 39.513 48.878 1.00 16.23 324 ILE A O 1
ATOM 2510 N N . SER A 1 325 ? 39.145 38.178 48.190 1.00 12.45 325 SER A N 1
ATOM 2511 C CA . SER A 1 325 ? 38.121 39.155 48.538 1.00 12.74 325 SER A CA 1
ATOM 2512 C C . SER A 1 325 ? 37.503 38.948 49.917 1.00 15.86 325 SER A C 1
ATOM 2513 O O . SER A 1 325 ? 36.782 39.840 50.385 1.00 15.55 325 SER A O 1
ATOM 2516 N N . ALA A 1 326 ? 37.764 37.822 50.580 1.00 12.67 326 ALA A N 1
ATOM 2517 C CA . ALA A 1 326 ? 37.217 37.588 51.914 1.00 12.61 326 ALA A CA 1
ATOM 2518 C C . ALA A 1 326 ? 38.013 36.483 52.594 1.00 13.49 326 ALA A C 1
ATOM 2519 O O . ALA A 1 326 ? 38.583 35.610 51.933 1.00 12.97 326 ALA A O 1
ATOM 2521 N N . ILE A 1 327 ? 38.035 36.531 53.924 1.00 12.79 327 ILE A N 1
ATOM 2522 C CA . ILE A 1 327 ? 38.764 35.563 54.736 1.00 11.75 327 ILE A CA 1
ATOM 2523 C C . ILE A 1 327 ? 37.888 35.163 55.910 1.00 12.74 327 ILE A C 1
ATOM 2524 O O . ILE A 1 327 ? 37.279 36.023 56.561 1.00 13.72 327 ILE A O 1
ATOM 2529 N N . ALA A 1 328 ? 37.835 33.863 56.190 1.00 12.30 328 ALA A N 1
ATOM 2530 C CA . ALA A 1 328 ? 37.199 33.354 57.397 1.00 12.89 328 ALA A CA 1
ATOM 2531 C C . ALA A 1 328 ? 38.104 32.297 58.018 1.00 11.65 328 ALA A C 1
ATOM 2532 O O . ALA A 1 328 ? 38.977 31.723 57.352 1.00 13.60 328 ALA A O 1
ATOM 2534 N N . PHE A 1 329 ? 37.896 32.056 59.312 1.00 11.24 329 PHE A N 1
ATOM 2535 C CA . PHE A 1 329 ? 38.721 31.138 60.087 1.00 11.13 329 PHE A CA 1
ATOM 2536 C C . PHE A 1 329 ? 37.895 29.946 60.554 1.00 14.53 329 PHE A C 1
ATOM 2537 O O . PHE A 1 329 ? 36.737 30.097 60.950 1.00 15.25 329 PHE A O 1
ATOM 2545 N N . ASN A 1 330 ? 38.493 28.769 60.529 1.00 13.46 330 ASN A N 1
ATOM 2546 C CA . ASN A 1 330 ? 37.839 27.603 61.121 1.00 14.81 330 ASN A CA 1
ATOM 2547 C C . ASN A 1 330 ? 37.741 27.799 62.630 1.00 14.25 330 ASN A C 1
ATOM 2548 O O . ASN A 1 330 ? 38.771 28.003 63.284 1.00 15.10 330 ASN A O 1
ATOM 2553 N N . PRO A 1 331 ? 36.539 27.789 63.220 1.00 15.49 331 PRO A N 1
ATOM 2554 C CA . PRO A 1 331 ? 36.427 28.106 64.655 1.00 20.57 331 PRO A CA 1
ATOM 2555 C C . PRO A 1 331 ? 37.190 27.153 65.556 1.00 21.38 331 PRO A C 1
ATOM 2556 O O . PRO A 1 331 ? 37.677 27.576 66.609 1.00 24.58 331 PRO A O 1
ATOM 2560 N N . ALA A 1 332 ? 37.279 25.874 65.192 1.00 17.40 332 ALA A N 1
ATOM 2561 C CA . ALA A 1 332 ? 37.965 24.902 66.035 1.00 22.39 332 ALA A CA 1
ATOM 2562 C C . ALA A 1 332 ? 39.460 24.877 65.771 1.00 18.06 332 ALA A C 1
ATOM 2563 O O . ALA A 1 332 ? 40.235 24.554 66.676 1.00 22.68 332 ALA A O 1
ATOM 2565 N N . ARG A 1 333 ? 39.874 25.208 64.550 1.00 17.74 333 ARG A N 1
ATOM 2566 C CA . ARG A 1 333 ? 41.271 25.129 64.129 1.00 19.25 333 ARG A CA 1
ATOM 2567 C C . ARG A 1 333 ? 41.599 26.394 63.349 1.00 12.25 333 ARG A C 1
ATOM 2568 O O . ARG A 1 333 ? 41.635 26.388 62.115 1.00 14.61 333 ARG A O 1
ATOM 2576 N N . PRO A 1 334 ? 41.849 27.507 64.051 1.00 16.48 334 PRO A N 1
ATOM 2577 C CA . PRO A 1 334 ? 41.988 28.810 63.378 1.00 15.12 334 PRO A CA 1
ATOM 2578 C C . PRO A 1 334 ? 43.189 28.926 62.447 1.00 14.73 334 PRO A C 1
ATOM 2579 O O . PRO A 1 334 ? 43.245 29.893 61.678 1.00 16.72 334 PRO A O 1
ATOM 2583 N N . SER A 1 335 ? 44.147 27.997 62.488 1.00 15.78 335 SER A N 1
ATOM 2584 C CA . SER A 1 335 ? 45.180 27.997 61.454 1.00 15.05 335 SER A CA 1
ATOM 2585 C C . SER A 1 335 ? 44.658 27.495 60.113 1.00 14.06 335 SER A C 1
ATOM 2586 O O . SER A 1 335 ? 45.386 27.572 59.116 1.00 18.74 335 SER A O 1
ATOM 2589 N N . VAL A 1 336 ? 43.429 26.983 60.061 1.00 13.40 336 VAL A N 1
ATOM 2590 C CA . VAL A 1 336 ? 42.758 26.681 58.801 1.00 11.60 336 VAL A CA 1
ATOM 2591 C C . VAL A 1 336 ? 41.970 27.915 58.382 1.00 16.19 336 VAL A C 1
ATOM 2592 O O . VAL A 1 336 ? 41.041 28.334 59.086 1.00 15.43 336 VAL A O 1
ATOM 2596 N N . MET A 1 337 ? 42.337 28.500 57.243 1.00 10.86 337 MET A N 1
ATOM 2597 C CA . MET A 1 337 ? 41.732 29.744 56.776 1.00 10.59 337 MET A CA 1
ATOM 2598 C C . MET A 1 337 ? 41.011 29.526 55.456 1.00 14.38 337 MET A C 1
ATOM 2599 O O . MET A 1 337 ? 41.578 28.951 54.518 1.00 14.32 337 MET A O 1
ATOM 2604 N N . TYR A 1 338 ? 39.762 29.996 55.386 1.00 10.93 338 TYR A N 1
ATOM 2605 C CA . TYR A 1 338 ? 38.976 29.952 54.159 1.00 13.58 338 TYR A CA 1
ATOM 2606 C C . TYR A 1 338 ? 39.170 31.250 53.384 1.00 12.68 338 TYR A C 1
ATOM 2607 O O . TYR A 1 338 ? 39.128 32.341 53.967 1.00 13.42 338 TYR A O 1
ATOM 2616 N N . LEU A 1 339 ? 39.416 31.131 52.078 1.00 10.36 339 LEU A N 1
ATOM 2617 C CA . LEU A 1 339 ? 39.677 32.287 51.221 1.00 12.91 339 LEU A CA 1
ATOM 2618 C C . LEU A 1 339 ? 38.611 32.375 50.140 1.00 14.96 339 LEU A C 1
ATOM 2619 O O . LEU A 1 339 ? 38.416 31.420 49.376 1.00 16.74 339 LEU A O 1
ATOM 2624 N N . GLY A 1 340 ? 37.943 33.528 50.064 1.00 14.03 340 GLY A N 1
ATOM 2625 C CA . GLY A 1 340 ? 37.088 33.847 48.932 1.00 13.07 340 GLY A CA 1
ATOM 2626 C C . GLY A 1 340 ? 37.909 34.602 47.905 1.00 12.13 340 GLY A C 1
ATOM 2627 O O . GLY A 1 340 ? 38.644 35.530 48.249 1.00 14.67 340 GLY A O 1
ATOM 2628 N N . LEU A 1 341 ? 37.787 34.199 46.641 1.00 13.90 341 LEU A N 1
ATOM 2629 C CA . LEU A 1 341 ? 38.734 34.602 45.609 1.00 15.07 341 LEU A CA 1
ATOM 2630 C C . LEU A 1 341 ? 38.102 35.500 44.554 1.00 18.66 341 LEU A C 1
ATOM 2631 O O . LEU A 1 341 ? 36.879 35.530 44.372 1.00 15.51 341 LEU A O 1
ATOM 2636 N N . GLU A 1 342 ? 38.971 36.227 43.840 1.00 16.12 342 GLU A N 1
ATOM 2637 C CA . GLU A 1 342 ? 38.586 37.087 42.729 1.00 14.26 342 GLU A CA 1
ATOM 2638 C C . GLU A 1 342 ? 39.243 36.614 41.443 1.00 16.66 342 GLU A C 1
ATOM 2639 O O . GLU A 1 342 ? 40.376 36.125 41.452 1.00 17.89 342 GLU A O 1
ATOM 2645 N N . GLU A 1 343 ? 38.531 36.785 40.332 1.00 18.31 343 GLU A N 1
ATOM 2646 C CA . GLU A 1 343 ? 39.092 36.529 39.007 1.00 18.14 343 GLU A CA 1
ATOM 2647 C C . GLU A 1 343 ? 38.562 37.585 38.051 1.00 22.47 343 GLU A C 1
ATOM 2648 O O . GLU A 1 343 ? 37.346 37.750 37.926 1.00 20.68 343 GLU A O 1
ATOM 2654 N N . VAL A 1 344 ? 39.470 38.313 37.398 1.00 26.35 344 VAL A N 1
ATOM 2655 C CA . VAL A 1 344 ? 39.107 39.341 36.421 1.00 36.56 344 VAL A CA 1
ATOM 2656 C C . VAL A 1 344 ? 39.996 39.214 35.186 1.00 37.90 344 VAL A C 1
ATOM 2657 O O . VAL A 1 344 ? 41.226 39.159 35.301 1.00 42.41 344 VAL A O 1
ATOM 2661 N N . GLN A 1 345 ? 39.370 39.184 34.006 1.00 47.42 345 GLN A N 1
ATOM 2662 C CA . GLN A 1 345 ? 40.074 39.152 32.722 1.00 48.90 345 GLN A CA 1
ATOM 2663 C C . GLN A 1 345 ? 41.173 40.210 32.629 1.00 53.44 345 GLN A C 1
ATOM 2664 O O . GLN A 1 345 ? 41.092 41.136 31.819 1.00 59.47 345 GLN A O 1
ATOM 2670 N N . GLY B 1 6 ? 79.551 73.567 23.901 1.00 36.89 6 GLY B N 1
ATOM 2671 C CA . GLY B 1 6 ? 80.380 73.673 25.085 1.00 35.06 6 GLY B CA 1
ATOM 2672 C C . GLY B 1 6 ? 80.089 72.615 26.133 1.00 28.09 6 GLY B C 1
ATOM 2673 O O . GLY B 1 6 ? 80.979 72.252 26.909 1.00 26.03 6 GLY B O 1
ATOM 2674 N N . TRP B 1 7 ? 78.845 72.125 26.156 1.00 29.78 7 TRP B N 1
ATOM 2675 C CA . TRP B 1 7 ? 78.443 71.135 27.150 1.00 27.54 7 TRP B CA 1
ATOM 2676 C C . TRP B 1 7 ? 79.285 69.871 27.027 1.00 26.07 7 TRP B C 1
ATOM 2677 O O . TRP B 1 7 ? 79.532 69.373 25.926 1.00 25.68 7 TRP B O 1
ATOM 2688 N N . ARG B 1 8 ? 79.706 69.337 28.170 1.00 25.35 8 ARG B N 1
ATOM 2689 C CA . ARG B 1 8 ? 80.440 68.082 28.225 1.00 25.88 8 ARG B CA 1
ATOM 2690 C C . ARG B 1 8 ? 79.855 67.200 29.318 1.00 24.38 8 ARG B C 1
ATOM 2691 O O . ARG B 1 8 ? 79.105 67.660 30.182 1.00 24.06 8 ARG B O 1
ATOM 2699 N N . ALA B 1 9 ? 80.215 65.923 29.279 1.00 28.21 9 ALA B N 1
ATOM 2700 C CA . ALA B 1 9 ? 79.904 65.040 30.391 1.00 22.62 9 ALA B CA 1
ATOM 2701 C C . ALA B 1 9 ? 80.738 65.435 31.612 1.00 30.14 9 ALA B C 1
ATOM 2702 O O . ALA B 1 9 ? 81.806 66.039 31.472 1.00 30.06 9 ALA B O 1
ATOM 2704 N N . PRO B 1 10 ? 80.270 65.125 32.821 1.00 29.24 10 PRO B N 1
ATOM 2705 C CA . PRO B 1 10 ? 81.053 65.469 34.016 1.00 26.38 10 PRO B CA 1
ATOM 2706 C C . PRO B 1 10 ? 82.433 64.828 33.958 1.00 30.49 10 PRO B C 1
ATOM 2707 O O . PRO B 1 10 ? 82.570 63.642 33.658 1.00 27.73 10 PRO B O 1
ATOM 2711 N N . SER B 1 11 ? 83.456 65.627 34.236 1.00 36.29 11 SER B N 1
ATOM 2712 C CA . SER B 1 11 ? 84.826 65.122 34.343 1.00 33.09 11 SER B CA 1
ATOM 2713 C C . SER B 1 11 ? 85.188 64.906 35.809 1.00 36.44 11 SER B C 1
ATOM 2714 O O . SER B 1 11 ? 86.061 65.561 36.381 1.00 39.71 11 SER B O 1
ATOM 2717 N N . CYS B 1 12 ? 84.467 63.970 36.414 1.00 33.41 12 CYS B N 1
ATOM 2718 C CA . CYS B 1 12 ? 84.659 63.606 37.808 1.00 27.58 12 CYS B CA 1
ATOM 2719 C C . CYS B 1 12 ? 83.920 62.302 38.049 1.00 28.56 12 CYS B C 1
ATOM 2720 O O . CYS B 1 12 ? 83.061 61.899 37.258 1.00 30.69 12 CYS B O 1
ATOM 2723 N N . THR B 1 13 ? 84.292 61.632 39.136 1.00 32.75 13 THR B N 1
ATOM 2724 C CA . THR B 1 13 ? 83.551 60.485 39.634 1.00 35.74 13 THR B CA 1
ATOM 2725 C C . THR B 1 13 ? 82.913 60.749 40.988 1.00 29.03 13 THR B C 1
ATOM 2726 O O . THR B 1 13 ? 82.009 60.007 41.386 1.00 34.09 13 THR B O 1
ATOM 2730 N N . LYS B 1 14 ? 83.358 61.786 41.690 1.00 32.59 14 LYS B N 1
ATOM 2731 C CA . LYS B 1 14 ? 82.787 62.217 42.956 1.00 27.49 14 LYS B CA 1
ATOM 2732 C C . LYS B 1 14 ? 82.313 63.658 42.807 1.00 29.38 14 LYS B C 1
ATOM 2733 O O . LYS B 1 14 ? 82.950 64.460 42.116 1.00 34.69 14 LYS B O 1
ATOM 2739 N N . VAL B 1 15 ? 81.187 63.977 43.439 1.00 24.43 15 VAL B N 1
ATOM 2740 C CA . VAL B 1 15 ? 80.588 65.306 43.370 1.00 22.56 15 VAL B CA 1
ATOM 2741 C C . VAL B 1 15 ? 80.942 66.074 44.634 1.00 22.55 15 VAL B C 1
ATOM 2742 O O . VAL B 1 15 ? 80.799 65.552 45.746 1.00 23.26 15 VAL B O 1
ATOM 2746 N N . THR B 1 16 ? 81.388 67.321 44.472 1.00 23.48 16 THR B N 1
ATOM 2747 C CA . THR B 1 16 ? 81.599 68.215 45.605 1.00 22.33 16 THR B CA 1
ATOM 2748 C C . THR B 1 16 ? 80.328 69.031 45.810 1.00 18.61 16 THR B C 1
ATOM 2749 O O . THR B 1 16 ? 80.022 69.926 45.017 1.00 24.36 16 THR B O 1
ATOM 2753 N N . GLY B 1 17 ? 79.589 68.719 46.867 1.00 20.37 17 GLY B N 1
ATOM 2754 C CA . GLY B 1 17 ? 78.359 69.428 47.175 1.00 20.97 17 GLY B CA 1
ATOM 2755 C C . GLY B 1 17 ? 77.755 68.859 48.439 1.00 21.81 17 GLY B C 1
ATOM 2756 O O . GLY B 1 17 ? 78.256 67.885 49.011 1.00 24.75 17 GLY B O 1
ATOM 2757 N N . ASP B 1 18 ? 76.645 69.461 48.857 1.00 20.06 18 ASP B N 1
ATOM 2758 C CA . ASP B 1 18 ? 76.055 69.117 50.147 1.00 21.96 18 ASP B CA 1
ATOM 2759 C C . ASP B 1 18 ? 75.298 67.788 50.147 1.00 21.85 18 ASP B C 1
ATOM 2760 O O . ASP B 1 18 ? 74.762 67.403 51.193 1.00 22.72 18 ASP B O 1
ATOM 2765 N N . GLY B 1 19 ? 75.249 67.072 49.024 1.00 20.30 19 GLY B N 1
ATOM 2766 C CA . GLY B 1 19 ? 74.579 65.786 48.959 1.00 23.23 19 GLY B CA 1
ATOM 2767 C C . GLY B 1 19 ? 73.208 65.805 48.312 1.00 23.69 19 GLY B C 1
ATOM 2768 O O . GLY B 1 19 ? 72.660 64.730 48.032 1.00 21.32 19 GLY B O 1
ATOM 2769 N N . ALA B 1 20 ? 72.645 66.985 48.045 1.00 17.82 20 ALA B N 1
ATOM 2770 C CA . ALA B 1 20 ? 71.303 67.057 47.483 1.00 16.24 20 ALA B CA 1
ATOM 2771 C C . ALA B 1 20 ? 71.253 66.677 46.009 1.00 16.08 20 ALA B C 1
ATOM 2772 O O . ALA B 1 20 ? 70.181 66.310 45.522 1.00 18.60 20 ALA B O 1
ATOM 2774 N N . VAL B 1 21 ? 72.362 66.790 45.278 1.00 16.93 21 VAL B N 1
ATOM 2775 C CA . VAL B 1 21 ? 72.380 66.504 43.846 1.00 14.89 21 VAL B CA 1
ATOM 2776 C C . VAL B 1 21 ? 73.566 65.604 43.543 1.00 18.58 21 VAL B C 1
ATOM 2777 O O . VAL B 1 21 ? 74.705 65.919 43.911 1.00 22.04 21 VAL B O 1
ATOM 2781 N N . THR B 1 22 ? 73.303 64.495 42.861 1.00 16.33 22 THR B N 1
ATOM 2782 C CA . THR B 1 22 ? 74.382 63.665 42.354 1.00 16.84 22 THR B CA 1
ATOM 2783 C C . THR B 1 22 ? 74.064 63.325 40.905 1.00 17.47 22 THR B C 1
ATOM 2784 O O . THR B 1 22 ? 73.146 63.919 40.324 1.00 16.20 22 THR B O 1
ATOM 2788 N N . PHE B 1 23 ? 74.819 62.412 40.299 1.00 15.08 23 PHE B N 1
ATOM 2789 C CA . PHE B 1 23 ? 74.494 61.951 38.958 1.00 15.38 23 PHE B CA 1
ATOM 2790 C C . PHE B 1 23 ? 74.775 60.463 38.845 1.00 21.03 23 PHE B C 1
ATOM 2791 O O . PHE B 1 23 ? 75.482 59.870 39.667 1.00 20.92 23 PHE B O 1
ATOM 2799 N N . THR B 1 24 ? 74.181 59.868 37.814 1.00 18.42 24 THR B N 1
ATOM 2800 C CA . THR B 1 24 ? 74.359 58.462 37.479 1.00 16.13 24 THR B CA 1
ATOM 2801 C C . THR B 1 24 ? 74.623 58.358 35.988 1.00 19.08 24 THR B C 1
ATOM 2802 O O . THR B 1 24 ? 74.046 59.105 35.191 1.00 17.92 24 THR B O 1
ATOM 2806 N N . THR B 1 25 ? 75.498 57.428 35.613 1.00 17.43 25 THR B N 1
ATOM 2807 C CA . THR B 1 25 ? 75.770 57.154 34.213 1.00 19.97 25 THR B CA 1
ATOM 2808 C C . THR B 1 25 ? 75.194 55.825 33.755 1.00 19.21 25 THR B C 1
ATOM 2809 O O . THR B 1 25 ? 75.418 55.438 32.606 1.00 20.08 25 THR B O 1
ATOM 2813 N N . ASP B 1 26 ? 74.450 55.125 34.614 1.00 20.77 26 ASP B N 1
ATOM 2814 C CA . ASP B 1 26 ? 74.001 53.767 34.324 1.00 19.51 26 ASP B CA 1
ATOM 2815 C C . ASP B 1 26 ? 72.572 53.556 34.821 1.00 23.23 26 ASP B C 1
ATOM 2816 O O . ASP B 1 26 ? 72.223 52.490 35.345 1.00 19.73 26 ASP B O 1
ATOM 2821 N N . ASP B 1 27 ? 71.724 54.578 34.648 1.00 17.14 27 ASP B N 1
ATOM 2822 C CA . ASP B 1 27 ? 70.288 54.502 34.948 1.00 17.53 27 ASP B CA 1
ATOM 2823 C C . ASP B 1 27 ? 70.027 54.206 36.424 1.00 18.90 27 ASP B C 1
ATOM 2824 O O . ASP B 1 27 ? 69.010 53.601 36.784 1.00 16.70 27 ASP B O 1
ATOM 2829 N N . GLY B 1 28 ? 70.937 54.660 37.288 1.00 16.92 28 GLY B N 1
ATOM 2830 C CA . GLY B 1 28 ? 70.782 54.521 38.718 1.00 14.74 28 GLY B CA 1
ATOM 2831 C C . GLY B 1 28 ? 71.409 53.285 39.329 1.00 18.59 28 GLY B C 1
ATOM 2832 O O . GLY B 1 28 ? 71.279 53.090 40.543 1.00 19.75 28 GLY B O 1
ATOM 2833 N N . ALA B 1 29 ? 72.082 52.445 38.536 1.00 19.54 29 ALA B N 1
ATOM 2834 C CA . ALA B 1 29 ? 72.776 51.293 39.112 1.00 24.16 29 ALA B CA 1
ATOM 2835 C C . ALA B 1 29 ? 73.853 51.740 40.092 1.00 22.86 29 ALA B C 1
ATOM 2836 O O . ALA B 1 29 ? 74.055 51.116 41.141 1.00 20.29 29 ALA B O 1
ATOM 2838 N N . THR B 1 30 ? 74.549 52.823 39.772 1.00 19.71 30 THR B N 1
ATOM 2839 C CA . THR B 1 30 ? 75.465 53.457 40.702 1.00 19.83 30 THR B CA 1
ATOM 2840 C C . THR B 1 30 ? 75.192 54.953 40.708 1.00 22.64 30 THR B C 1
ATOM 2841 O O . THR B 1 30 ? 74.771 55.526 39.699 1.00 23.26 30 THR B O 1
ATOM 2845 N N . LEU B 1 31 ? 75.431 55.571 41.859 1.00 16.73 31 LEU B N 1
ATOM 2846 C CA . LEU B 1 31 ? 75.300 57.009 42.051 1.00 19.56 31 LEU B CA 1
ATOM 2847 C C . LEU B 1 31 ? 76.666 57.571 42.425 1.00 26.21 31 LEU B C 1
ATOM 2848 O O . LEU B 1 31 ? 77.380 56.975 43.241 1.00 23.84 31 LEU B O 1
ATOM 2853 N N . ALA B 1 32 ? 77.036 58.698 41.819 1.00 21.04 32 ALA B N 1
ATOM 2854 C CA . ALA B 1 32 ? 78.294 59.345 42.177 1.00 21.76 32 ALA B CA 1
ATOM 2855 C C . ALA B 1 32 ? 78.303 59.686 43.666 1.00 22.13 32 ALA B C 1
ATOM 2856 O O . ALA B 1 32 ? 77.330 60.265 44.171 1.00 21.85 32 ALA B O 1
ATOM 2858 N N . PRO B 1 33 ? 79.365 59.349 44.400 1.00 23.09 33 PRO B N 1
ATOM 2859 C CA . PRO B 1 33 ? 79.466 59.804 45.790 1.00 22.98 33 PRO B CA 1
ATOM 2860 C C . PRO B 1 33 ? 79.489 61.325 45.852 1.00 22.03 33 PRO B C 1
ATOM 2861 O O . PRO B 1 33 ? 79.978 61.994 44.939 1.00 23.86 33 PRO B O 1
ATOM 2865 N N . THR B 1 34 ? 78.956 61.866 46.948 1.00 23.45 34 THR B N 1
ATOM 2866 C CA . THR B 1 34 ? 78.999 63.297 47.225 1.00 27.25 34 THR B CA 1
ATOM 2867 C C . THR B 1 34 ? 79.827 63.550 48.480 1.00 26.10 34 THR B C 1
ATOM 2868 O O . THR B 1 34 ? 79.793 62.758 49.426 1.00 29.34 34 THR B O 1
ATOM 2872 N N . THR B 1 35 ? 80.575 64.659 48.482 1.00 27.63 35 THR B N 1
ATOM 2873 C CA . THR B 1 35 ? 81.380 65.009 49.651 1.00 28.24 35 THR B CA 1
ATOM 2874 C C . THR B 1 35 ? 80.509 65.235 50.881 1.00 33.14 35 THR B C 1
ATOM 2875 O O . THR B 1 35 ? 80.847 64.778 51.981 1.00 29.19 35 THR B O 1
ATOM 2879 N N . GLY B 1 36 ? 79.375 65.938 50.720 1.00 21.76 36 GLY B N 1
ATOM 2880 C CA . GLY B 1 36 ? 78.480 66.168 51.833 1.00 24.72 36 GLY B CA 1
ATOM 2881 C C . GLY B 1 36 ? 77.461 65.052 52.008 1.00 28.92 36 GLY B C 1
ATOM 2882 O O . GLY B 1 36 ? 77.152 64.307 51.078 1.00 30.12 36 GLY B O 1
ATOM 2883 N N . THR B 1 37 ? 76.938 64.939 53.224 1.00 30.08 37 THR B N 1
ATOM 2884 C CA . THR B 1 37 ? 75.883 63.985 53.536 1.00 27.15 37 THR B CA 1
ATOM 2885 C C . THR B 1 37 ? 74.553 64.720 53.655 1.00 25.12 37 THR B C 1
ATOM 2886 O O . THR B 1 37 ? 74.435 65.681 54.424 1.00 25.98 37 THR B O 1
ATOM 2890 N N . LEU B 1 38 ? 73.555 64.260 52.898 1.00 23.94 38 LEU B N 1
ATOM 2891 C CA . LEU B 1 38 ? 72.257 64.924 52.879 1.00 26.82 38 LEU B CA 1
ATOM 2892 C C . LEU B 1 38 ? 71.566 64.777 54.233 1.00 29.48 38 LEU B C 1
ATOM 2893 O O . LEU B 1 38 ? 71.520 63.680 54.803 1.00 32.04 38 LEU B O 1
ATOM 2898 N N . GLN B 1 39 ? 71.022 65.880 54.745 1.00 24.41 39 GLN B N 1
ATOM 2899 C CA . GLN B 1 39 ? 70.423 65.923 56.074 1.00 26.63 39 GLN B CA 1
ATOM 2900 C C . GLN B 1 39 ? 68.904 65.987 55.992 1.00 26.01 39 GLN B C 1
ATOM 2901 O O . GLN B 1 39 ? 68.340 66.638 55.104 1.00 28.26 39 GLN B O 1
ATOM 2907 N N . SER B 1 40 ? 68.245 65.323 56.937 1.00 21.18 40 SER B N 1
ATOM 2908 C CA . SER B 1 40 ? 66.814 65.485 57.132 1.00 21.82 40 SER B CA 1
ATOM 2909 C C . SER B 1 40 ? 66.556 66.863 57.733 1.00 26.13 40 SER B C 1
ATOM 2910 O O . SER B 1 40 ? 67.342 67.318 58.572 1.00 27.28 40 SER B O 1
ATOM 2913 N N . VAL B 1 41 ? 65.486 67.546 57.327 1.00 23.28 41 VAL B N 1
ATOM 2914 C CA . VAL B 1 41 ? 64.570 67.117 56.272 1.00 23.80 41 VAL B CA 1
ATOM 2915 C C . VAL B 1 41 ? 64.946 67.836 54.985 1.00 24.73 41 VAL B C 1
ATOM 2916 O O . VAL B 1 41 ? 65.067 69.065 54.974 1.00 20.24 41 VAL B O 1
ATOM 2920 N N . SER B 1 42 ? 65.102 67.085 53.898 1.00 20.64 42 SER B N 1
ATOM 2921 C CA . SER B 1 42 ? 65.562 67.655 52.635 1.00 17.59 42 SER B CA 1
ATOM 2922 C C . SER B 1 42 ? 64.728 67.138 51.477 1.00 18.01 42 SER B C 1
ATOM 2923 O O . SER B 1 42 ? 64.488 65.931 51.374 1.00 15.15 42 SER B O 1
ATOM 2926 N N . TYR B 1 43 ? 64.318 68.052 50.603 1.00 15.77 43 TYR B N 1
ATOM 2927 C CA . TYR B 1 43 ? 63.834 67.716 49.271 1.00 18.23 43 TYR B CA 1
ATOM 2928 C C . TYR B 1 43 ? 64.554 68.598 48.268 1.00 17.65 43 TYR B C 1
ATOM 2929 O O . TYR B 1 43 ? 64.969 69.710 48.594 1.00 16.57 43 TYR B O 1
ATOM 2938 N N . THR B 1 44 ? 64.688 68.103 47.032 1.00 15.91 44 THR B N 1
ATOM 2939 C CA . THR B 1 44 ? 65.373 68.844 45.967 1.00 12.97 44 THR B CA 1
ATOM 2940 C C . THR B 1 44 ? 64.449 68.894 44.747 1.00 13.02 44 THR B C 1
ATOM 2941 O O . THR B 1 44 ? 64.714 68.262 43.720 1.00 15.22 44 THR B O 1
ATOM 2945 N N . HIS B 1 45 ? 63.347 69.642 44.871 1.00 13.77 45 HIS B N 1
ATOM 2946 C CA . HIS B 1 45 ? 62.346 69.639 43.805 1.00 14.92 45 HIS B CA 1
ATOM 2947 C C . HIS B 1 45 ? 62.795 70.408 42.575 1.00 13.72 45 HIS B C 1
ATOM 2948 O O . HIS B 1 45 ? 62.264 70.166 41.486 1.00 15.42 45 HIS B O 1
ATOM 2955 N N . GLY B 1 46 ? 63.764 71.312 42.716 1.00 12.88 46 GLY B N 1
ATOM 2956 C CA . GLY B 1 46 ? 64.228 72.117 41.608 1.00 13.14 46 GLY B CA 1
ATOM 2957 C C . GLY B 1 46 ? 65.556 71.616 41.084 1.00 12.79 46 GLY B C 1
ATOM 2958 O O . GLY B 1 46 ? 66.527 71.504 41.833 1.00 13.36 46 GLY B O 1
ATOM 2959 N N . LEU B 1 47 ? 65.595 71.313 39.785 1.00 10.88 47 LEU B N 1
ATOM 2960 C CA . LEU B 1 47 ? 66.832 70.845 39.153 1.00 11.88 47 LEU B CA 1
ATOM 2961 C C . LEU B 1 47 ? 66.683 70.979 37.649 1.00 15.30 47 LEU B C 1
ATOM 2962 O O . LEU B 1 47 ? 65.830 70.311 37.056 1.00 13.53 47 LEU B O 1
ATOM 2967 N N . VAL B 1 48 ? 67.505 71.824 37.021 1.00 13.01 48 VAL B N 1
ATOM 2968 C CA . VAL B 1 48 ? 67.483 71.945 35.568 1.00 13.10 48 VAL B CA 1
ATOM 2969 C C . VAL B 1 48 ? 68.897 72.110 35.031 1.00 13.24 48 VAL B C 1
ATOM 2970 O O . VAL B 1 48 ? 69.762 72.728 35.662 1.00 16.44 48 VAL B O 1
ATOM 2974 N N . ALA B 1 49 ? 69.119 71.551 33.845 1.00 13.01 49 ALA B N 1
ATOM 2975 C CA . ALA B 1 49 ? 70.263 71.928 33.031 1.00 14.81 49 ALA B CA 1
ATOM 2976 C C . ALA B 1 49 ? 69.903 73.176 32.228 1.00 16.86 49 ALA B C 1
ATOM 2977 O O . ALA B 1 49 ? 68.802 73.267 31.674 1.00 19.69 49 ALA B O 1
ATOM 2979 N N . LEU B 1 50 ? 70.812 74.146 32.184 1.00 15.92 50 LEU B N 1
ATOM 2980 C CA . LEU B 1 50 ? 70.603 75.364 31.413 1.00 16.56 50 LEU B CA 1
ATOM 2981 C C . LEU B 1 50 ? 71.266 75.244 30.048 1.00 19.22 50 LEU B C 1
ATOM 2982 O O . LEU B 1 50 ? 72.094 74.364 29.802 1.00 20.64 50 LEU B O 1
ATOM 2987 N N . ASP B 1 51 ? 70.896 76.155 29.149 1.00 18.89 51 ASP B N 1
ATOM 2988 C CA . ASP B 1 51 ? 71.564 76.172 27.854 1.00 22.84 51 ASP B CA 1
ATOM 2989 C C . ASP B 1 51 ? 73.023 76.590 28.004 1.00 19.18 51 ASP B C 1
ATOM 2990 O O . ASP B 1 51 ? 73.894 76.068 27.298 1.00 25.49 51 ASP B O 1
ATOM 2995 N N . THR B 1 52 ? 73.306 77.497 28.935 1.00 18.68 52 THR B N 1
ATOM 2996 C CA . THR B 1 52 ? 74.675 77.887 29.246 1.00 23.67 52 THR B CA 1
ATOM 2997 C C . THR B 1 52 ? 75.541 76.643 29.431 1.00 27.35 52 THR B C 1
ATOM 2998 O O . THR B 1 52 ? 75.189 75.767 30.235 1.00 20.81 52 THR B O 1
ATOM 3002 N N . PRO B 1 53 ? 76.654 76.521 28.710 1.00 24.48 53 PRO B N 1
ATOM 3003 C CA . PRO B 1 53 ? 77.439 75.281 28.759 1.00 26.80 53 PRO B CA 1
ATOM 3004 C C . PRO B 1 53 ? 77.792 74.866 30.181 1.00 21.57 53 PRO B C 1
ATOM 3005 O O . PRO B 1 53 ? 78.267 75.670 30.989 1.00 27.36 53 PRO B O 1
ATOM 3009 N N . ASN B 1 54 ? 77.513 73.601 30.491 1.00 19.87 54 ASN B N 1
ATOM 3010 C CA . ASN B 1 54 ? 77.938 72.955 31.729 1.00 22.20 54 ASN B CA 1
ATOM 3011 C C . ASN B 1 54 ? 77.332 73.591 32.973 1.00 19.94 54 ASN B C 1
ATOM 3012 O O . ASN B 1 54 ? 77.847 73.407 34.079 1.00 19.02 54 ASN B O 1
ATOM 3017 N N . THR B 1 55 ? 76.228 74.317 32.828 1.00 18.68 55 THR B N 1
ATOM 3018 C CA . THR B 1 55 ? 75.620 75.032 33.942 1.00 17.02 55 THR B CA 1
ATOM 3019 C C . THR B 1 55 ? 74.285 74.402 34.317 1.00 19.54 55 THR B C 1
ATOM 3020 O O . THR B 1 55 ? 73.453 74.116 33.444 1.00 18.07 55 THR B O 1
ATOM 3024 N N . LEU B 1 56 ? 74.096 74.174 35.615 1.00 20.05 56 LEU B N 1
ATOM 3025 C CA . LEU B 1 56 ? 72.854 73.654 36.165 1.00 16.85 56 LEU B CA 1
ATOM 3026 C C . LEU B 1 56 ? 72.451 74.485 37.369 1.00 17.52 56 LEU B C 1
ATOM 3027 O O . LEU B 1 56 ? 73.291 75.086 38.042 1.00 17.98 56 LEU B O 1
ATOM 3032 N N . LEU B 1 57 ? 71.152 74.493 37.641 1.00 15.95 57 LEU B N 1
ATOM 3033 C CA . LEU B 1 57 ? 70.596 75.096 38.838 1.00 16.40 57 LEU B CA 1
ATOM 3034 C C . LEU B 1 57 ? 69.827 74.038 39.616 1.00 13.92 57 LEU B C 1
ATOM 3035 O O . LEU B 1 57 ? 69.242 73.121 39.031 1.00 15.87 57 LEU B O 1
ATOM 3040 N N . ALA B 1 58 ? 69.814 74.180 40.940 1.00 16.98 58 ALA B N 1
ATOM 3041 C CA . ALA B 1 58 ? 69.025 73.307 41.798 1.00 15.61 58 ALA B CA 1
ATOM 3042 C C . ALA B 1 58 ? 68.484 74.100 42.977 1.00 15.33 58 ALA B C 1
ATOM 3043 O O . ALA B 1 58 ? 69.052 75.117 43.379 1.00 16.71 58 ALA B O 1
ATOM 3045 N N . THR B 1 59 ? 67.380 73.623 43.548 1.00 15.15 59 THR B N 1
ATOM 3046 C CA . THR B 1 59 ? 66.897 74.170 44.814 1.00 13.58 59 THR B CA 1
ATOM 3047 C C . THR B 1 59 ? 66.791 73.015 45.796 1.00 17.44 59 THR B C 1
ATOM 3048 O O . THR B 1 59 ? 66.007 72.082 45.592 1.00 18.07 59 THR B O 1
ATOM 3052 N N . HIS B 1 60 ? 67.632 73.062 46.822 1.00 18.01 60 HIS B N 1
ATOM 3053 C CA . HIS B 1 60 ? 67.624 72.115 47.928 1.00 18.85 60 HIS B CA 1
ATOM 3054 C C . HIS B 1 60 ? 66.942 72.838 49.081 1.00 18.00 60 HIS B C 1
ATOM 3055 O O . HIS B 1 60 ? 67.522 73.762 49.662 1.00 19.77 60 HIS B O 1
ATOM 3062 N N . ASN B 1 61 ? 65.697 72.460 49.374 1.00 15.08 61 ASN B N 1
ATOM 3063 C CA . ASN B 1 61 ? 64.855 73.214 50.310 1.00 16.83 61 ASN B CA 1
ATOM 3064 C C . ASN B 1 61 ? 64.824 74.657 49.804 1.00 23.18 61 ASN B C 1
ATOM 3065 O O . ASN B 1 61 ? 64.546 74.882 48.615 1.00 17.01 61 ASN B O 1
ATOM 3070 N N . ASP B 1 62 ? 65.133 75.651 50.638 1.00 17.34 62 ASP B N 1
ATOM 3071 C CA . ASP B 1 62 ? 65.094 77.037 50.195 1.00 17.73 62 ASP B CA 1
ATOM 3072 C C . ASP B 1 62 ? 66.426 77.527 49.632 1.00 18.61 62 ASP B C 1
ATOM 3073 O O . ASP B 1 62 ? 66.574 78.735 49.413 1.00 20.42 62 ASP B O 1
ATOM 3078 N N . GLU B 1 63 ? 67.393 76.630 49.386 1.00 17.94 63 GLU B N 1
ATOM 3079 C CA . GLU B 1 63 ? 68.730 77.022 48.943 1.00 17.80 63 GLU B CA 1
ATOM 3080 C C . GLU B 1 63 ? 68.868 76.831 47.433 1.00 20.88 63 GLU B C 1
ATOM 3081 O O . GLU B 1 63 ? 68.873 75.698 46.937 1.00 16.17 63 GLU B O 1
ATOM 3087 N N . LEU B 1 64 ? 68.994 77.944 46.709 1.00 17.85 64 LEU B N 1
ATOM 3088 C CA . LEU B 1 64 ? 69.310 77.899 45.286 1.00 16.73 64 LEU B CA 1
ATOM 3089 C C . LEU B 1 64 ? 70.797 77.615 45.089 1.00 24.39 64 LEU B C 1
ATOM 3090 O O . LEU B 1 64 ? 71.651 78.307 45.654 1.00 18.79 64 LEU B O 1
ATOM 3095 N N . GLN B 1 65 ? 71.109 76.588 44.299 1.00 16.34 65 GLN B N 1
ATOM 3096 C CA . GLN B 1 65 ? 72.485 76.182 44.059 1.00 14.65 65 GLN B CA 1
ATOM 3097 C C . GLN B 1 65 ? 72.795 76.217 42.570 1.00 16.13 65 GLN B C 1
ATOM 3098 O O . GLN B 1 65 ? 71.907 76.097 41.725 1.00 16.20 65 GLN B O 1
ATOM 3104 N N . ARG B 1 66 ? 74.076 76.366 42.247 1.00 15.58 66 ARG B N 1
ATOM 3105 C CA . ARG B 1 66 ? 74.484 76.368 40.853 1.00 17.12 66 ARG B CA 1
ATOM 3106 C C . ARG B 1 66 ? 75.733 75.518 40.681 1.00 19.45 66 ARG B C 1
ATOM 3107 O O . ARG B 1 66 ? 76.588 75.444 41.566 1.00 20.74 66 ARG B O 1
ATOM 3115 N N . SER B 1 67 ? 75.829 74.880 39.524 1.00 19.08 67 SER B N 1
ATOM 3116 C CA . SER B 1 67 ? 77.046 74.207 39.096 1.00 19.47 67 SER B CA 1
ATOM 3117 C C . SER B 1 67 ? 77.423 74.768 37.740 1.00 20.37 67 SER B C 1
ATOM 3118 O O . SER B 1 67 ? 76.554 74.936 36.882 1.00 19.14 67 SER B O 1
ATOM 3121 N N . THR B 1 68 ? 78.704 75.085 37.553 1.00 20.96 68 THR B N 1
ATOM 3122 C CA . THR B 1 68 ? 79.192 75.528 36.255 1.00 24.75 68 THR B CA 1
ATOM 3123 C C . THR B 1 68 ? 80.180 74.541 35.644 1.00 25.89 68 THR B C 1
ATOM 3124 O O . THR B 1 68 ? 80.779 74.844 34.608 1.00 23.71 68 THR B O 1
ATOM 3128 N N . ASP B 1 69 ? 80.356 73.364 36.249 1.00 24.48 69 ASP B N 1
ATOM 3129 C CA . ASP B 1 69 ? 81.255 72.338 35.729 1.00 22.56 69 ASP B CA 1
ATOM 3130 C C . ASP B 1 69 ? 80.510 71.028 35.502 1.00 25.94 69 ASP B C 1
ATOM 3131 O O . ASP B 1 69 ? 81.022 69.940 35.774 1.00 24.10 69 ASP B O 1
ATOM 3136 N N . ALA B 1 70 ? 79.280 71.136 34.996 1.00 20.59 70 ALA B N 1
ATOM 3137 C CA . ALA B 1 70 ? 78.459 69.984 34.611 1.00 24.34 70 ALA B CA 1
ATOM 3138 C C . ALA B 1 70 ? 78.153 69.065 35.792 1.00 21.09 70 ALA B C 1
ATOM 3139 O O . ALA B 1 70 ? 78.016 67.851 35.629 1.00 20.80 70 ALA B O 1
ATOM 3141 N N . GLY B 1 71 ? 78.021 69.628 36.988 1.00 18.88 71 GLY B N 1
ATOM 3142 C CA . GLY B 1 71 ? 77.568 68.862 38.128 1.00 18.58 71 GLY B CA 1
ATOM 3143 C C . GLY B 1 71 ? 78.653 68.277 39.000 1.00 21.51 71 GLY B C 1
ATOM 3144 O O . GLY B 1 71 ? 78.332 67.534 39.936 1.00 23.73 71 GLY B O 1
ATOM 3145 N N . CYS B 1 72 ? 79.925 68.577 38.727 1.00 24.95 72 CYS B N 1
ATOM 3146 C CA . CYS B 1 72 ? 80.999 68.085 39.581 1.00 25.79 72 CYS B CA 1
ATOM 3147 C C . CYS B 1 72 ? 81.095 68.868 40.881 1.00 23.06 72 CYS B C 1
ATOM 3148 O O . CYS B 1 72 ? 81.517 68.316 41.904 1.00 22.41 72 CYS B O 1
ATOM 3151 N N . THR B 1 73 ? 80.705 70.141 40.864 1.00 23.13 73 THR B N 1
ATOM 3152 C CA . THR B 1 73 ? 80.757 70.997 42.039 1.00 21.51 73 THR B CA 1
ATOM 3153 C C . THR B 1 73 ? 79.463 71.789 42.136 1.00 21.90 73 THR B C 1
ATOM 3154 O O . THR B 1 73 ? 78.981 72.313 41.130 1.00 24.47 73 THR B O 1
ATOM 3158 N N . TRP B 1 74 ? 78.907 71.875 43.341 1.00 26.17 74 TRP B N 1
ATOM 3159 C CA . TRP B 1 74 ? 77.664 72.595 43.596 1.00 24.80 74 TRP B CA 1
ATOM 3160 C C . TRP B 1 74 ? 77.899 73.646 44.672 1.00 29.48 74 TRP B C 1
ATOM 3161 O O . TRP B 1 74 ? 78.424 73.328 45.745 1.00 27.47 74 TRP B O 1
ATOM 3172 N N . THR B 1 75 ? 77.508 74.893 44.388 1.00 25.29 75 THR B N 1
ATOM 3173 C CA . THR B 1 75 ? 77.740 76.011 45.295 1.00 26.14 75 THR B CA 1
ATOM 3174 C C . THR B 1 75 ? 76.449 76.783 45.528 1.00 23.74 75 THR B C 1
ATOM 3175 O O . THR B 1 75 ? 75.634 76.944 44.616 1.00 19.56 75 THR B O 1
ATOM 3179 N N . LYS B 1 76 ? 76.274 77.274 46.752 1.00 21.36 76 LYS B N 1
ATOM 3180 C CA . LYS B 1 76 ? 75.102 78.077 47.074 1.00 23.16 76 LYS B CA 1
ATOM 3181 C C . LYS B 1 76 ? 75.119 79.397 46.305 1.00 29.55 76 LYS B C 1
ATOM 3182 O O . LYS B 1 76 ? 76.152 80.076 46.228 1.00 29.78 76 LYS B O 1
ATOM 3188 N N . VAL B 1 77 ? 73.974 79.747 45.726 1.00 21.52 77 VAL B N 1
ATOM 3189 C CA . VAL B 1 77 ? 73.767 81.037 45.065 1.00 22.57 77 VAL B CA 1
ATOM 3190 C C . VAL B 1 77 ? 73.012 82.004 45.961 1.00 24.99 77 VAL B C 1
ATOM 3191 O O . VAL B 1 77 ? 73.410 83.161 46.116 1.00 28.09 77 VAL B O 1
ATOM 3195 N N . ALA B 1 78 ? 71.901 81.552 46.539 1.00 20.15 78 ALA B N 1
ATOM 3196 C CA . ALA B 1 78 ? 71.005 82.426 47.281 1.00 23.35 78 ALA B CA 1
ATOM 3197 C C . ALA B 1 78 ? 70.017 81.579 48.067 1.00 25.46 78 ALA B C 1
ATOM 3198 O O . ALA B 1 78 ? 69.839 80.385 47.800 1.00 23.11 78 ALA B O 1
ATOM 3200 N N . THR B 1 79 ? 69.386 82.216 49.049 1.00 19.42 79 THR B N 1
ATOM 3201 C CA . THR B 1 79 ? 68.239 81.657 49.746 1.00 20.27 79 THR B CA 1
ATOM 3202 C C . THR B 1 79 ? 66.966 82.250 49.149 1.00 26.78 79 THR B C 1
ATOM 3203 O O . THR B 1 79 ? 66.848 83.473 49.014 1.00 21.48 79 THR B O 1
ATOM 3207 N N . LEU B 1 80 ? 66.030 81.384 48.778 1.00 16.72 80 LEU B N 1
ATOM 3208 C CA . LEU B 1 80 ? 64.758 81.795 48.206 1.00 17.64 80 LEU B CA 1
ATOM 3209 C C . LEU B 1 80 ? 63.692 81.912 49.295 1.00 22.10 80 LEU B C 1
ATOM 3210 O O . LEU B 1 80 ? 63.792 81.307 50.363 1.00 21.23 80 LEU B O 1
ATOM 3215 N N . GLY B 1 81 ? 62.652 82.698 49.001 1.00 20.52 81 GLY B N 1
ATOM 3216 C CA . GLY B 1 81 ? 61.538 82.923 49.911 1.00 23.01 81 GLY B CA 1
ATOM 3217 C C . GLY B 1 81 ? 60.575 81.761 50.065 1.00 23.58 81 GLY B C 1
ATOM 3218 O O . GLY B 1 81 ? 59.604 81.876 50.821 1.00 33.86 81 GLY B O 1
ATOM 3219 N N . SER B 1 82 ? 60.811 80.651 49.373 1.00 20.81 82 SER B N 1
ATOM 3220 C CA . SER B 1 82 ? 60.025 79.435 49.529 1.00 18.83 82 SER B CA 1
ATOM 3221 C C . SER B 1 82 ? 60.964 78.255 49.723 1.00 22.76 82 SER B C 1
ATOM 3222 O O . SER B 1 82 ? 62.035 78.205 49.113 1.00 21.32 82 SER B O 1
ATOM 3225 N N . GLY B 1 83 ? 60.560 77.303 50.562 1.00 18.96 83 GLY B N 1
ATOM 3226 C CA . GLY B 1 83 ? 61.371 76.131 50.794 1.00 20.22 83 GLY B CA 1
ATOM 3227 C C . GLY B 1 83 ? 61.075 74.953 49.887 1.00 19.40 83 GLY B C 1
ATOM 3228 O O . GLY B 1 83 ? 61.649 73.881 50.082 1.00 22.02 83 GLY B O 1
ATOM 3229 N N A SER B 1 84 ? 60.221 75.128 48.877 0.55 19.28 84 SER B N 1
ATOM 3230 N N B SER B 1 84 ? 60.181 75.107 48.910 0.45 19.31 84 SER B N 1
ATOM 3231 C CA A SER B 1 84 ? 59.855 74.017 47.991 0.55 18.68 84 SER B CA 1
ATOM 3232 C CA B SER B 1 84 ? 59.865 74.013 47.989 0.45 18.70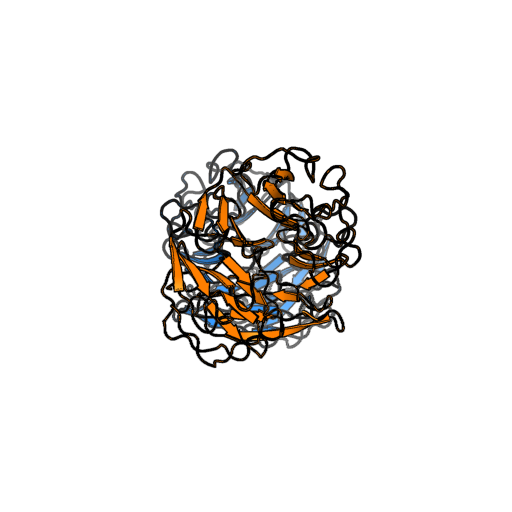 84 SER B CA 1
ATOM 3233 C C A SER B 1 84 ? 59.535 74.606 46.615 0.55 18.36 84 SER B C 1
ATOM 3234 C C B SER B 1 84 ? 59.554 74.636 46.631 0.45 18.38 84 SER B C 1
ATOM 3235 O O A SER B 1 84 ? 58.405 75.027 46.354 0.55 20.53 84 SER B O 1
ATOM 3236 O O B SER B 1 84 ? 58.439 75.115 46.406 0.45 20.46 84 SER B O 1
ATOM 3241 N N . THR B 1 85 ? 60.543 74.638 45.741 1.00 15.78 85 THR B N 1
ATOM 3242 C CA . THR B 1 85 ? 60.378 75.224 44.419 1.00 12.86 85 THR B CA 1
ATOM 3243 C C . THR B 1 85 ? 60.796 74.246 43.333 1.00 13.96 85 THR B C 1
ATOM 3244 O O . THR B 1 85 ? 61.698 73.428 43.513 1.00 15.93 85 THR B O 1
ATOM 3248 N N . TRP B 1 86 ? 60.109 74.350 42.208 1.00 13.29 86 TRP B N 1
ATOM 3249 C CA . TRP B 1 86 ? 60.460 73.675 40.971 1.00 14.43 86 TRP B CA 1
ATOM 3250 C C . TRP B 1 86 ? 61.159 74.685 40.068 1.00 14.66 86 TRP B C 1
ATOM 3251 O O . TRP B 1 86 ? 60.982 75.896 40.226 1.00 13.41 86 TRP B O 1
ATOM 3262 N N . LEU B 1 87 ? 61.989 74.190 39.146 1.00 14.89 87 LEU B N 1
ATOM 3263 C CA . LEU B 1 87 ? 62.704 75.064 38.219 1.00 11.68 87 LEU B CA 1
ATOM 3264 C C . LEU B 1 87 ? 62.288 74.787 36.778 1.00 12.95 87 LEU B C 1
ATOM 3265 O O . LEU B 1 87 ? 62.067 73.636 36.393 1.00 14.94 87 LEU B O 1
ATOM 3270 N N . THR B 1 88 ? 62.191 75.848 35.980 1.00 12.46 88 THR B N 1
ATOM 3271 C CA . THR B 1 88 ? 61.914 75.747 34.549 1.00 11.75 88 THR B CA 1
ATOM 3272 C C . THR B 1 88 ? 62.946 76.589 33.815 1.00 15.32 88 THR B C 1
ATOM 3273 O O . THR B 1 88 ? 63.033 77.800 34.047 1.00 17.27 88 THR B O 1
ATOM 3277 N N . ALA B 1 89 ? 63.748 75.951 32.962 1.00 13.01 89 ALA B N 1
ATOM 3278 C CA . ALA B 1 89 ? 64.827 76.659 32.277 1.00 16.57 89 ALA B CA 1
ATOM 3279 C C . ALA B 1 89 ? 64.287 77.552 31.165 1.00 16.99 89 ALA B C 1
ATOM 3280 O O . ALA B 1 89 ? 63.272 77.250 30.530 1.00 16.62 89 ALA B O 1
ATOM 3282 N N . ALA B 1 90 ? 65.007 78.648 30.921 1.00 15.49 90 ALA B N 1
ATOM 3283 C CA . ALA B 1 90 ? 64.706 79.595 29.861 1.00 17.98 90 ALA B CA 1
ATOM 3284 C C . ALA B 1 90 ? 65.991 79.928 29.115 1.00 16.96 90 ALA B C 1
ATOM 3285 O O . ALA B 1 90 ? 67.100 79.678 29.593 1.00 24.74 90 ALA B O 1
ATOM 3287 N N . THR B 1 91 ? 65.829 80.509 27.932 1.00 20.24 91 THR B N 1
ATOM 3288 C CA . THR B 1 91 ? 66.962 80.766 27.055 1.00 22.83 91 THR B CA 1
ATOM 3289 C C . THR B 1 91 ? 67.874 81.837 27.643 1.00 23.42 91 THR B C 1
ATOM 3290 O O . THR B 1 91 ? 67.406 82.845 28.179 1.00 26.51 91 THR B O 1
ATOM 3294 N N . GLY B 1 92 ? 69.183 81.599 27.563 1.00 29.18 92 GLY B N 1
ATOM 3295 C CA . GLY B 1 92 ? 70.167 82.588 27.969 1.00 34.53 92 GLY B CA 1
ATOM 3296 C C . GLY B 1 92 ? 70.522 82.608 29.444 1.00 33.99 92 GLY B C 1
ATOM 3297 O O . GLY B 1 92 ? 70.567 83.681 30.055 1.00 30.27 92 GLY B O 1
ATOM 3298 N N . GLY B 1 93 ? 70.783 81.440 30.029 1.00 26.41 93 GLY B N 1
ATOM 3299 C CA . GLY B 1 93 ? 71.198 81.386 31.419 1.00 21.33 93 GLY B CA 1
ATOM 3300 C C . GLY B 1 93 ? 70.132 81.791 32.413 1.00 21.33 93 GLY B C 1
ATOM 3301 O O . GLY B 1 93 ? 70.461 82.228 33.520 1.00 26.66 93 GLY B O 1
ATOM 3302 N N . ARG B 1 94 ? 68.862 81.635 32.057 1.00 17.80 94 ARG B N 1
ATOM 3303 C CA . ARG B 1 94 ? 67.741 82.078 32.869 1.00 15.63 94 ARG B CA 1
ATOM 3304 C C . ARG B 1 94 ? 66.914 80.880 33.331 1.00 17.79 94 ARG B C 1
ATOM 3305 O O . ARG B 1 94 ? 66.895 79.830 32.681 1.00 16.22 94 ARG B O 1
ATOM 3313 N N . ALA B 1 95 ? 66.229 81.034 34.463 1.00 14.34 95 ALA B N 1
ATOM 3314 C CA . ALA B 1 95 ? 65.279 80.019 34.899 1.00 15.01 95 ALA B CA 1
ATOM 3315 C C . ALA B 1 95 ? 64.209 80.674 35.756 1.00 17.89 95 ALA B C 1
ATOM 3316 O O . ALA B 1 95 ? 64.407 81.759 36.302 1.00 16.96 95 ALA B O 1
ATOM 3318 N N . PHE B 1 96 ? 63.063 80.008 35.859 1.00 14.17 96 PHE B N 1
ATOM 3319 C CA . PHE B 1 96 ? 61.989 80.437 36.744 1.00 14.52 96 PHE B CA 1
ATOM 3320 C C . PHE B 1 96 ? 61.822 79.421 37.867 1.00 19.65 96 PHE B C 1
ATOM 3321 O O . PHE B 1 96 ? 61.794 78.210 37.620 1.00 14.30 96 PHE B O 1
ATOM 3329 N N . ALA B 1 97 ? 61.729 79.920 39.098 1.00 12.20 97 ALA B N 1
ATOM 3330 C CA . ALA B 1 97 ? 61.519 79.096 40.279 1.00 13.49 97 ALA B CA 1
ATOM 3331 C C . ALA B 1 97 ? 60.095 79.315 40.767 1.00 16.72 97 ALA B C 1
ATOM 3332 O O . ALA B 1 97 ? 59.650 80.462 40.883 1.00 15.85 97 ALA B O 1
ATOM 3334 N N . TRP B 1 98 ? 59.375 78.226 41.047 1.00 13.44 98 TRP B N 1
ATOM 3335 C CA . TRP B 1 98 ? 57.976 78.377 41.422 1.00 15.46 98 TRP B CA 1
ATOM 3336 C C . TRP B 1 98 ? 57.545 77.270 42.368 1.00 15.48 98 TRP B C 1
ATOM 3337 O O . TRP B 1 98 ? 58.030 76.139 42.288 1.00 15.83 98 TRP B O 1
ATOM 3348 N N . GLU B 1 99 ? 56.620 77.603 43.267 1.00 14.64 99 GLU B N 1
ATOM 3349 C CA . GLU B 1 99 ? 56.086 76.620 44.201 1.00 14.81 99 GLU B CA 1
ATOM 3350 C C . GLU B 1 99 ? 54.853 75.969 43.579 1.00 14.79 99 GLU B C 1
ATOM 3351 O O . GLU B 1 99 ? 53.813 76.616 43.415 1.00 16.96 99 GLU B O 1
ATOM 3357 N N . LYS B 1 100 ? 54.977 74.693 43.207 1.00 16.27 100 LYS B N 1
ATOM 3358 C CA . LYS B 1 100 ? 53.823 73.944 42.724 1.00 15.21 100 LYS B CA 1
ATOM 3359 C C . LYS B 1 100 ? 52.737 73.927 43.791 1.00 15.70 100 LYS B C 1
ATOM 3360 O O . LYS B 1 100 ? 53.012 73.640 44.962 1.00 18.22 100 LYS B O 1
ATOM 3366 N N A ASN B 1 101 ? 51.509 74.246 43.371 0.60 15.65 101 ASN B N 1
ATOM 3367 N N B ASN B 1 101 ? 51.505 74.238 43.386 0.40 15.71 101 ASN B N 1
ATOM 3368 C CA A ASN B 1 101 ? 50.351 74.391 44.254 0.60 19.22 101 ASN B CA 1
ATOM 3369 C CA B ASN B 1 101 ? 50.324 74.362 44.240 0.40 19.22 101 ASN B CA 1
ATOM 3370 C C A ASN B 1 101 ? 50.599 75.425 45.347 0.60 20.17 101 ASN B C 1
ATOM 3371 C C B ASN B 1 101 ? 50.389 75.584 45.155 0.40 19.90 101 ASN B C 1
ATOM 3372 O O A ASN B 1 101 ? 50.072 75.316 46.461 0.60 19.71 101 ASN B O 1
ATOM 3373 O O B ASN B 1 101 ? 49.493 75.767 45.992 0.40 19.96 101 ASN B O 1
ATOM 3382 N N . GLY B 1 102 ? 51.407 76.428 45.022 1.00 19.67 102 GLY B N 1
ATOM 3383 C CA . GLY B 1 102 ? 51.565 77.603 45.855 1.00 19.54 102 GLY B CA 1
ATOM 3384 C C . GLY B 1 102 ? 51.635 78.852 45.000 1.00 21.26 102 GLY B C 1
ATOM 3385 O O . GLY B 1 102 ? 51.321 78.802 43.805 1.00 19.78 102 GLY B O 1
ATOM 3386 N N . GLY B 1 103 ? 52.059 79.976 45.583 1.00 16.85 103 GLY B N 1
ATOM 3387 C CA . GLY B 1 103 ? 52.083 81.233 44.853 1.00 17.66 103 GLY B CA 1
ATOM 3388 C C . GLY B 1 103 ? 53.456 81.827 44.587 1.00 17.49 103 GLY B C 1
ATOM 3389 O O . GLY B 1 103 ? 53.571 82.801 43.830 1.00 21.78 103 GLY B O 1
ATOM 3390 N N . TYR B 1 104 ? 54.505 81.260 45.183 1.00 16.91 104 TYR B N 1
ATOM 3391 C CA . TYR B 1 104 ? 55.845 81.813 45.023 1.00 17.21 104 TYR B CA 1
ATOM 3392 C C . TYR B 1 104 ? 56.330 81.650 43.590 1.00 18.10 104 TYR B C 1
ATOM 3393 O O . TYR B 1 104 ? 56.219 80.569 43.011 1.00 15.67 104 TYR B O 1
ATOM 3402 N N . LEU B 1 105 ? 56.903 82.721 43.038 1.00 18.34 105 LEU B N 1
ATOM 3403 C CA . LEU B 1 105 ? 57.407 82.753 41.672 1.00 16.26 105 LEU B CA 1
ATOM 3404 C C . LEU B 1 105 ? 58.578 83.720 41.647 1.00 18.26 105 LEU B C 1
ATOM 3405 O O . LEU B 1 105 ? 58.443 84.852 42.117 1.00 16.61 105 LEU B O 1
ATOM 3410 N N . ALA B 1 106 ? 59.712 83.284 41.103 1.00 16.47 106 ALA B N 1
ATOM 3411 C CA . ALA B 1 106 ? 60.882 84.144 40.970 1.00 15.49 106 ALA B CA 1
ATOM 3412 C C . ALA B 1 106 ? 61.606 83.821 39.673 1.00 18.04 106 ALA B C 1
ATOM 3413 O O . ALA B 1 106 ? 61.455 82.737 39.098 1.00 16.85 106 ALA B O 1
ATOM 3415 N N . ARG B 1 107 ? 62.409 84.776 39.222 1.00 14.26 107 ARG B N 1
ATOM 3416 C CA . ARG B 1 107 ? 63.235 84.600 38.040 1.00 15.52 107 ARG B CA 1
ATOM 3417 C C . ARG B 1 107 ? 64.696 84.648 38.454 1.00 16.68 107 ARG B C 1
ATOM 3418 O O . ARG B 1 107 ? 65.096 85.479 39.281 1.00 18.11 107 ARG B O 1
ATOM 3426 N N . VAL B 1 108 ? 65.487 83.756 37.872 1.00 15.29 108 VAL B N 1
ATOM 3427 C CA . VAL B 1 108 ? 66.918 83.672 38.129 1.00 14.97 108 VAL B CA 1
ATOM 3428 C C . VAL B 1 108 ? 67.641 84.060 36.849 1.00 18.80 108 VAL B C 1
ATOM 3429 O O . VAL B 1 108 ? 67.436 83.439 35.800 1.00 16.25 108 VAL B O 1
ATOM 3433 N N . ASP B 1 109 ? 68.483 85.087 36.927 1.00 15.74 109 ASP B N 1
ATOM 3434 C CA . ASP B 1 109 ? 69.288 85.538 35.793 1.00 18.50 109 ASP B CA 1
ATOM 3435 C C . ASP B 1 109 ? 70.743 85.433 36.223 1.00 18.83 109 ASP B C 1
ATOM 3436 O O . ASP B 1 109 ? 71.229 86.264 36.993 1.00 19.15 109 ASP B O 1
ATOM 3441 N N . GLY B 1 110 ? 71.432 84.397 35.753 1.00 21.59 110 GLY B N 1
ATOM 3442 C CA . GLY B 1 110 ? 72.742 84.112 36.299 1.00 24.14 110 GLY B CA 1
ATOM 3443 C C . GLY B 1 110 ? 72.611 83.718 37.752 1.00 26.07 110 GLY B C 1
ATOM 3444 O O . GLY B 1 110 ? 72.082 82.643 38.058 1.00 21.27 110 GLY B O 1
ATOM 3445 N N . ARG B 1 111 ? 73.067 84.586 38.658 1.00 19.26 111 ARG B N 1
ATOM 3446 C CA . ARG B 1 111 ? 72.921 84.369 40.091 1.00 23.35 111 ARG B CA 1
ATOM 3447 C C . ARG B 1 111 ? 71.981 85.382 40.732 1.00 24.76 111 ARG B C 1
ATOM 3448 O O . ARG B 1 111 ? 71.803 85.359 41.957 1.00 22.40 111 ARG B O 1
ATOM 3456 N N . THR B 1 112 ? 71.365 86.253 39.932 1.00 19.85 112 THR B N 1
ATOM 3457 C CA . THR B 1 112 ? 70.500 87.309 40.443 1.00 20.50 112 THR B CA 1
ATOM 3458 C C . THR B 1 112 ? 69.064 86.808 40.512 1.00 18.24 112 THR B C 1
ATOM 3459 O O . THR B 1 112 ? 68.551 86.244 39.541 1.00 19.39 112 THR B O 1
ATOM 3463 N N . VAL B 1 113 ? 68.423 87.023 41.656 1.00 13.73 113 VAL B N 1
ATOM 3464 C CA . VAL B 1 113 ? 67.067 86.547 41.914 1.00 14.08 113 VAL B CA 1
ATOM 3465 C C . VAL B 1 113 ? 66.117 87.739 41.947 1.00 17.70 113 VAL B C 1
ATOM 3466 O O . VAL B 1 113 ? 66.314 88.679 42.733 1.00 16.80 113 VAL B O 1
ATOM 3470 N N . THR B 1 114 ? 65.077 87.684 41.110 1.00 13.30 114 THR B N 1
ATOM 3471 C CA . THR B 1 114 ? 63.997 88.671 41.072 1.00 15.21 114 THR B CA 1
ATOM 3472 C C . THR B 1 114 ? 62.686 87.972 41.408 1.00 19.88 114 THR B C 1
ATOM 3473 O O . THR B 1 114 ? 62.175 87.167 40.613 1.00 15.68 114 THR B O 1
ATOM 3477 N N . LYS B 1 115 ? 62.133 88.284 42.574 1.00 16.10 115 LYS B N 1
ATOM 3478 C CA . LYS B 1 115 ? 60.851 87.724 42.962 1.00 15.75 115 LYS B CA 1
ATOM 3479 C C . LYS B 1 115 ? 59.726 88.417 42.204 1.00 15.60 115 LYS B C 1
ATOM 3480 O O . LYS B 1 115 ? 59.710 89.645 42.072 1.00 15.97 115 LYS B O 1
ATOM 3486 N N . LEU B 1 116 ? 58.788 87.624 41.696 1.00 14.26 116 LEU B N 1
ATOM 3487 C CA . LEU B 1 116 ? 57.732 88.123 40.829 1.00 13.98 116 LEU B CA 1
ATOM 3488 C C . LEU B 1 116 ? 56.381 88.055 41.530 1.00 15.43 116 LEU B C 1
ATOM 3489 O O . LEU B 1 116 ? 56.251 87.515 42.628 1.00 18.51 116 LEU B O 1
ATOM 3494 N N . SER B 1 117 ? 55.362 88.621 40.870 1.00 16.21 117 SER B N 1
ATOM 3495 C CA . SER B 1 117 ? 53.973 88.549 41.333 1.00 15.87 117 SER B CA 1
ATOM 3496 C C . SER B 1 117 ? 53.244 87.539 40.462 1.00 15.60 117 SER B C 1
ATOM 3497 O O . SER B 1 117 ? 52.817 87.865 39.353 1.00 17.55 117 SER B O 1
ATOM 3500 N N . SER B 1 118 ? 53.087 86.317 40.965 1.00 16.54 118 SER B N 1
ATOM 3501 C CA . SER B 1 118 ? 52.386 85.303 40.187 1.00 14.59 118 SER B CA 1
ATOM 3502 C C . SER B 1 118 ? 50.932 85.712 39.975 1.00 20.77 118 SER B C 1
ATOM 3503 O O . SER B 1 118 ? 50.277 86.204 40.912 1.00 19.85 118 SER B O 1
ATOM 3506 N N . PRO B 1 119 ? 50.390 85.517 38.768 1.00 21.23 119 PRO B N 1
ATOM 3507 C CA . PRO B 1 119 ? 48.962 85.786 38.547 1.00 21.29 119 PRO B CA 1
ATOM 3508 C C . PRO B 1 119 ? 48.061 84.732 39.150 1.00 21.37 119 PRO B C 1
ATOM 3509 O O . PRO B 1 119 ? 46.832 84.891 39.094 1.00 21.99 119 PRO B O 1
ATOM 3513 N N . SER B 1 120 ? 48.634 83.661 39.708 1.00 19.22 120 SER B N 1
ATOM 3514 C CA . SER B 1 120 ? 47.895 82.597 40.371 1.00 18.37 120 SER B CA 1
ATOM 3515 C C . SER B 1 120 ? 48.529 82.292 41.718 1.00 19.73 120 SER B C 1
ATOM 3516 O O . SER B 1 120 ? 49.757 82.224 41.836 1.00 20.65 120 SER B O 1
ATOM 3519 N N . ALA B 1 121 ? 47.683 82.081 42.723 1.00 18.16 121 ALA B N 1
ATOM 3520 C CA . ALA B 1 121 ? 48.107 81.658 44.050 1.00 20.73 121 ALA B CA 1
ATOM 3521 C C . ALA B 1 121 ? 48.254 80.146 44.177 1.00 20.77 121 ALA B C 1
ATOM 3522 O O . ALA B 1 121 ? 48.546 79.650 45.271 1.00 19.98 121 ALA B O 1
ATOM 3524 N N . ASP B 1 122 ? 48.083 79.403 43.081 1.00 18.88 122 ASP B N 1
ATOM 3525 C CA . ASP B 1 122 ? 47.994 77.946 43.099 1.00 19.00 122 ASP B CA 1
ATOM 3526 C C . ASP B 1 122 ? 48.518 77.465 41.742 1.00 17.58 122 ASP B C 1
ATOM 3527 O O . ASP B 1 122 ? 47.750 77.032 40.881 1.00 17.86 122 ASP B O 1
ATOM 3532 N N . ILE B 1 123 ? 49.846 77.545 41.565 1.00 18.23 123 ILE B N 1
ATOM 3533 C CA . ILE B 1 123 ? 50.482 77.355 40.257 1.00 15.46 123 ILE B CA 1
ATOM 3534 C C . ILE B 1 123 ? 50.605 75.868 39.955 1.00 13.68 123 ILE B C 1
ATOM 3535 O O . ILE B 1 123 ? 51.130 75.105 40.770 1.00 15.96 123 ILE B O 1
ATOM 3540 N N . VAL B 1 124 ? 50.172 75.456 38.761 1.00 17.40 124 VAL B N 1
ATOM 3541 C CA . VAL B 1 124 ? 50.216 74.047 38.380 1.00 13.58 124 VAL B CA 1
ATOM 3542 C C . VAL B 1 124 ? 51.021 73.792 37.112 1.00 15.85 124 VAL B C 1
ATOM 3543 O O . VAL B 1 124 ? 51.119 72.636 36.675 1.00 16.24 124 VAL B O 1
ATOM 3547 N N . GLY B 1 125 ? 51.649 74.811 36.543 1.00 15.54 125 GLY B N 1
ATOM 3548 C CA . GLY B 1 125 ? 52.560 74.603 35.432 1.00 15.44 125 GLY B CA 1
ATOM 3549 C C . GLY B 1 125 ? 53.195 75.883 34.928 1.00 13.14 125 GLY B C 1
ATOM 3550 O O . GLY B 1 125 ? 52.605 76.965 35.042 1.00 14.86 125 GLY B O 1
ATOM 3551 N N . VAL B 1 126 ? 54.403 75.772 34.374 1.00 12.94 126 VAL B N 1
ATOM 3552 C CA . VAL B 1 126 ? 55.154 76.902 33.832 1.00 14.56 126 VAL B CA 1
ATOM 3553 C C . VAL B 1 126 ? 55.845 76.453 32.547 1.00 19.80 126 VAL B C 1
ATOM 3554 O O . VAL B 1 126 ? 56.368 75.338 32.471 1.00 16.94 126 VAL B O 1
ATOM 3558 N N . GLY B 1 127 ? 55.868 77.322 31.543 1.00 15.75 127 GLY B N 1
ATOM 3559 C CA . GLY B 1 127 ? 56.549 77.011 30.299 1.00 14.69 127 GLY B CA 1
ATOM 3560 C C . GLY B 1 127 ? 57.247 78.243 29.766 1.00 17.80 127 GLY B C 1
ATOM 3561 O O . GLY B 1 127 ? 56.780 79.369 29.943 1.00 16.54 127 GLY B O 1
ATOM 3562 N N . THR B 1 128 ? 58.383 78.019 29.104 1.00 13.70 128 THR B N 1
ATOM 3563 C CA . THR B 1 128 ? 59.182 79.110 28.556 1.00 12.78 128 THR B CA 1
ATOM 3564 C C . THR B 1 128 ? 59.308 78.969 27.043 1.00 19.36 128 THR B C 1
ATOM 3565 O O . THR B 1 128 ? 59.227 77.865 26.491 1.00 16.91 128 THR B O 1
ATOM 3569 N N . ASP B 1 129 ? 59.522 80.106 26.377 1.00 15.58 129 ASP B N 1
ATOM 3570 C CA . ASP B 1 129 ? 59.560 80.192 24.913 1.00 17.34 129 ASP B CA 1
ATOM 3571 C C . ASP B 1 129 ? 61.019 80.127 24.457 1.00 17.20 129 ASP B C 1
ATOM 3572 O O . ASP B 1 129 ? 61.790 81.062 24.696 1.00 18.84 129 ASP B O 1
ATOM 3577 N N . LYS B 1 130 ? 61.402 79.020 23.808 1.00 18.42 130 LYS B N 1
ATOM 3578 C CA . LYS B 1 130 ? 62.795 78.859 23.396 1.00 22.28 130 LYS B CA 1
ATOM 3579 C C . LYS B 1 130 ? 63.246 79.991 22.485 1.00 20.26 130 LYS B C 1
ATOM 3580 O O . LYS B 1 130 ? 64.423 80.366 22.499 1.00 23.55 130 LYS B O 1
ATOM 3586 N N . ALA B 1 131 ? 62.332 80.537 21.691 1.00 20.39 131 ALA B N 1
ATOM 3587 C CA . ALA B 1 131 ? 62.686 81.567 20.723 1.00 22.32 131 ALA B CA 1
ATOM 3588 C C . ALA B 1 131 ? 62.650 82.974 21.296 1.00 27.50 131 ALA B C 1
ATOM 3589 O O . ALA B 1 131 ? 63.235 83.886 20.699 1.00 25.66 131 ALA B O 1
ATOM 3591 N N . ARG B 1 132 ? 61.976 83.176 22.424 1.00 20.44 132 ARG B N 1
ATOM 3592 C CA . ARG B 1 132 ? 61.735 84.515 22.968 1.00 20.36 132 ARG B CA 1
ATOM 3593 C C . ARG B 1 132 ? 61.945 84.438 24.475 1.00 21.46 132 ARG B C 1
ATOM 3594 O O . ARG B 1 132 ? 61.022 84.076 25.207 1.00 21.13 132 ARG B O 1
ATOM 3602 N N . ARG B 1 133 ? 63.149 84.789 24.933 1.00 21.13 133 ARG B N 1
ATOM 3603 C CA . ARG B 1 133 ? 63.528 84.503 26.314 1.00 25.33 133 ARG B CA 1
ATOM 3604 C C . ARG B 1 133 ? 62.743 85.322 27.332 1.00 20.89 133 ARG B C 1
ATOM 3605 O O . ARG B 1 133 ? 62.716 84.950 28.511 1.00 20.32 133 ARG B O 1
ATOM 3613 N N . ASP B 1 134 ? 62.109 86.421 26.927 1.00 19.70 134 ASP B N 1
ATOM 3614 C CA . ASP B 1 134 ? 61.247 87.150 27.849 1.00 18.16 134 ASP B CA 1
ATOM 3615 C C . ASP B 1 134 ? 59.822 86.613 27.872 1.00 19.96 134 ASP B C 1
ATOM 3616 O O . ASP B 1 134 ? 58.980 87.150 28.599 1.00 19.93 134 ASP B O 1
ATOM 3621 N N . HIS B 1 135 ? 59.516 85.591 27.085 1.00 17.56 135 HIS B N 1
ATOM 3622 C CA . HIS B 1 135 ? 58.150 85.105 26.951 1.00 17.05 135 HIS B CA 1
ATOM 3623 C C . HIS B 1 135 ? 57.994 83.860 27.809 1.00 20.75 135 HIS B C 1
ATOM 3624 O O . HIS B 1 135 ? 58.745 82.894 27.644 1.00 16.84 135 HIS B O 1
ATOM 3631 N N . VAL B 1 136 ? 57.026 83.891 28.723 1.00 18.50 136 VAL B N 1
ATOM 3632 C CA . VAL B 1 136 ? 56.816 82.808 29.679 1.00 17.45 136 VAL B CA 1
ATOM 3633 C C . VAL B 1 136 ? 55.319 82.696 29.930 1.00 19.39 136 VAL B C 1
ATOM 3634 O O . VAL B 1 136 ? 54.583 83.687 29.860 1.00 17.89 136 VAL B O 1
ATOM 3638 N N . ARG B 1 137 ? 54.854 81.467 30.173 1.00 15.19 137 ARG B N 1
ATOM 3639 C CA . ARG B 1 137 ? 53.452 81.214 30.469 1.00 14.87 137 ARG B CA 1
ATOM 3640 C C . ARG B 1 137 ? 53.340 80.406 31.751 1.00 16.11 137 ARG B C 1
ATOM 3641 O O . ARG B 1 137 ? 54.266 79.694 32.154 1.00 18.23 137 ARG B O 1
ATOM 3649 N N . LEU B 1 138 ? 52.178 80.522 32.377 1.00 14.95 138 LEU B N 1
ATOM 3650 C CA . LEU B 1 138 ? 51.940 79.966 33.698 1.00 16.47 138 LEU B CA 1
ATOM 3651 C C . LEU B 1 138 ? 50.480 79.553 33.786 1.00 16.39 138 LEU B C 1
ATOM 3652 O O . LEU B 1 138 ? 49.609 80.230 33.235 1.00 17.59 138 LEU B O 1
ATOM 3657 N N . ALA B 1 139 ? 50.216 78.456 34.489 1.00 15.21 139 ALA B N 1
ATOM 3658 C CA . ALA B 1 139 ? 48.866 77.933 34.643 1.00 16.47 139 ALA B CA 1
ATOM 3659 C C . ALA B 1 139 ? 48.460 77.917 36.107 1.00 17.73 139 ALA B C 1
ATOM 3660 O O . ALA B 1 139 ? 49.249 77.532 36.973 1.00 17.39 139 ALA B O 1
ATOM 3662 N N . GLY B 1 140 ? 47.216 78.313 36.373 1.00 18.59 140 GLY B N 1
ATOM 3663 C CA . GLY B 1 140 ? 46.638 78.210 37.696 1.00 18.28 140 GLY B CA 1
ATOM 3664 C C . GLY B 1 140 ? 45.734 76.993 37.828 1.00 19.19 140 GLY B C 1
ATOM 3665 O O . GLY B 1 140 ? 45.305 76.406 36.839 1.00 20.08 140 GLY B O 1
ATOM 3666 N N . SER B 1 141 ? 45.429 76.630 39.078 1.00 18.47 141 SER B N 1
ATOM 3667 C CA . SER B 1 141 ? 44.723 75.380 39.356 1.00 20.69 141 SER B CA 1
ATOM 3668 C C . SER B 1 141 ? 43.245 75.416 38.993 1.00 20.02 141 SER B C 1
ATOM 3669 O O . SER B 1 141 ? 42.563 74.407 39.202 1.00 21.22 141 SER B O 1
ATOM 3672 N N . ASP B 1 142 ? 42.722 76.534 38.499 1.00 20.05 142 ASP B N 1
ATOM 3673 C CA . ASP B 1 142 ? 41.394 76.541 37.907 1.00 21.54 142 ASP B CA 1
ATOM 3674 C C . ASP B 1 142 ? 41.418 76.217 36.417 1.00 21.16 142 ASP B C 1
ATOM 3675 O O . ASP B 1 142 ? 40.353 76.161 35.790 1.00 21.04 142 ASP B O 1
ATOM 3680 N N . GLY B 1 143 ? 42.600 75.989 35.844 1.00 20.99 143 GLY B N 1
ATOM 3681 C CA . GLY B 1 143 ? 42.734 75.771 34.419 1.00 20.60 143 GLY B CA 1
ATOM 3682 C C . GLY B 1 143 ? 42.910 77.018 33.579 1.00 14.43 143 GLY B C 1
ATOM 3683 O O . GLY B 1 143 ? 42.777 76.942 32.353 1.00 18.10 143 GLY B O 1
ATOM 3684 N N . GLN B 1 144 ? 43.222 78.159 34.193 1.00 17.59 144 GLN B N 1
ATOM 3685 C CA . GLN B 1 144 ? 43.499 79.386 33.456 1.00 19.72 144 GLN B CA 1
ATOM 3686 C C . GLN B 1 144 ? 44.989 79.501 33.148 1.00 17.24 144 GLN B C 1
ATOM 3687 O O . GLN B 1 144 ? 45.826 79.364 34.047 1.00 20.39 144 GLN B O 1
ATOM 3693 N N . LEU B 1 145 ? 45.314 79.739 31.879 1.00 17.74 145 LEU B N 1
ATOM 3694 C CA . LEU B 1 145 ? 46.670 80.084 31.470 1.00 21.82 145 LEU B CA 1
ATOM 3695 C C . LEU B 1 145 ? 46.874 81.597 31.532 1.00 22.32 145 LEU B C 1
ATOM 3696 O O . LEU B 1 145 ? 45.939 82.382 31.342 1.00 23.20 145 LEU B O 1
ATOM 3701 N N . TYR B 1 146 ? 48.117 81.996 31.790 1.00 20.25 146 TYR B N 1
ATOM 3702 C CA . TYR B 1 146 ? 48.510 83.396 31.815 1.00 19.02 146 TYR B CA 1
ATOM 3703 C C . TYR B 1 146 ? 49.762 83.576 30.970 1.00 17.68 146 TYR B C 1
ATOM 3704 O O . TYR B 1 146 ? 50.595 82.673 30.875 1.00 20.11 146 TYR B O 1
ATOM 3713 N N . ASP B 1 147 ? 49.891 84.753 30.356 1.00 17.14 147 ASP B N 1
ATOM 3714 C CA . ASP B 1 147 ? 50.973 85.044 29.429 1.00 19.18 147 ASP B CA 1
ATOM 3715 C C . ASP B 1 147 ? 51.738 86.284 29.879 1.00 19.01 147 ASP B C 1
ATOM 3716 O O . ASP B 1 147 ? 51.138 87.271 30.317 1.00 23.58 147 ASP B O 1
ATOM 3721 N N . SER B 1 148 ? 53.066 86.227 29.786 1.00 19.25 148 SER B N 1
ATOM 3722 C CA . SER B 1 148 ? 53.923 87.377 30.053 1.00 21.16 148 SER B CA 1
ATOM 3723 C C . SER B 1 148 ? 54.945 87.510 28.934 1.00 23.61 148 SER B C 1
ATOM 3724 O O . SER B 1 148 ? 55.501 86.512 28.471 1.00 19.89 148 SER B O 1
ATOM 3727 N N . THR B 1 149 ? 55.180 88.743 28.482 1.00 18.86 149 THR B N 1
ATOM 3728 C CA . THR B 1 149 ? 56.190 89.007 27.467 1.00 17.25 149 THR B CA 1
ATOM 3729 C C . THR B 1 149 ? 57.320 89.881 27.996 1.00 21.26 149 THR B C 1
ATOM 3730 O O . THR B 1 149 ? 58.184 90.309 27.216 1.00 21.27 149 THR B O 1
ATOM 3734 N N . ASP B 1 150 ? 57.342 90.156 29.297 1.00 19.88 150 ASP B N 1
ATOM 3735 C CA . ASP B 1 150 ? 58.401 90.930 29.928 1.00 21.57 150 ASP B CA 1
ATOM 3736 C C . ASP B 1 150 ? 59.076 90.124 31.031 1.00 20.30 150 ASP B C 1
ATOM 3737 O O . ASP B 1 150 ? 59.354 90.631 32.120 1.00 19.51 150 ASP B O 1
ATOM 3742 N N . ALA B 1 151 ? 59.326 88.841 30.753 1.00 18.10 151 ALA B N 1
ATOM 3743 C CA . ALA B 1 151 ? 60.076 87.949 31.642 1.00 19.72 151 ALA B CA 1
ATOM 3744 C C . ALA B 1 151 ? 59.385 87.768 32.989 1.00 20.05 151 ALA B C 1
ATOM 3745 O O . ALA B 1 151 ? 60.048 87.569 34.013 1.00 17.22 151 ALA B O 1
ATOM 3747 N N . GLY B 1 152 ? 58.053 87.816 32.984 1.00 17.33 152 GLY B N 1
ATOM 3748 C CA . GLY B 1 152 ? 57.262 87.607 34.174 1.00 14.67 152 GLY B CA 1
ATOM 3749 C C . GLY B 1 152 ? 57.035 88.827 35.039 1.00 19.52 152 GLY B C 1
ATOM 3750 O O . GLY B 1 152 ? 56.538 88.679 36.159 1.00 18.88 152 GLY B O 1
ATOM 3751 N N . ALA B 1 153 ? 57.364 90.027 34.558 1.00 18.15 153 ALA B N 1
ATOM 3752 C CA . ALA B 1 153 ? 57.126 91.217 35.375 1.00 21.79 153 ALA B CA 1
ATOM 3753 C C . ALA B 1 153 ? 55.641 91.554 35.440 1.00 21.39 153 ALA B C 1
ATOM 3754 O O . ALA B 1 153 ? 55.151 91.994 36.487 1.00 20.82 153 ALA B O 1
ATOM 3756 N N . THR B 1 154 ? 54.911 91.361 34.336 1.00 16.25 154 THR B N 1
ATOM 3757 C CA . THR B 1 154 ? 53.466 91.565 34.295 1.00 23.54 154 THR B CA 1
ATOM 3758 C C . THR B 1 154 ? 52.813 90.413 33.539 1.00 22.02 154 THR B C 1
ATOM 3759 O O . THR B 1 154 ? 53.437 89.772 32.692 1.00 21.79 154 THR B O 1
ATOM 3763 N N . TRP B 1 155 ? 51.531 90.184 33.823 1.00 22.25 155 TRP B N 1
ATOM 3764 C CA . TRP B 1 155 ? 50.825 88.996 33.348 1.00 18.87 155 TRP B CA 1
ATOM 3765 C C . TRP B 1 155 ? 49.445 89.365 32.829 1.00 24.61 155 TRP B C 1
ATOM 3766 O O . TRP B 1 155 ? 48.790 90.261 33.365 1.00 27.70 155 TRP B O 1
ATOM 3777 N N . LYS B 1 156 ? 49.011 88.667 31.782 1.00 22.69 156 LYS B N 1
ATOM 3778 C CA . LYS B 1 156 ? 47.652 88.772 31.277 1.00 24.42 156 LYS B CA 1
ATOM 3779 C C . LYS B 1 156 ? 47.028 87.385 31.203 1.00 27.87 156 LYS B C 1
ATOM 3780 O O . LYS B 1 156 ? 47.723 86.411 30.891 1.00 24.60 156 LYS B O 1
ATOM 3786 N N . PRO B 1 157 ? 45.735 87.257 31.499 1.00 26.00 157 PRO B N 1
ATOM 3787 C CA . PRO B 1 157 ? 45.057 85.979 31.253 1.00 20.80 157 PRO B CA 1
ATOM 3788 C C . PRO B 1 157 ? 45.069 85.666 29.764 1.00 26.55 157 PRO B C 1
ATOM 3789 O O . PRO B 1 157 ? 44.967 86.562 28.922 1.00 25.85 157 PRO B O 1
ATOM 3793 N N . LEU B 1 158 ? 45.221 84.383 29.439 1.00 21.65 158 LEU B N 1
ATOM 3794 C CA . LEU B 1 158 ? 45.317 83.945 28.053 1.00 23.34 158 LEU B CA 1
ATOM 3795 C C . LEU B 1 158 ? 44.362 82.784 27.831 1.00 23.76 158 LEU B C 1
ATOM 3796 O O . LEU B 1 158 ? 44.426 81.780 28.546 1.00 27.93 158 LEU B O 1
ATOM 3801 N N . GLY B 1 159 ? 43.479 82.918 26.848 1.00 24.60 159 GLY B N 1
ATOM 3802 C CA . GLY B 1 159 ? 42.611 81.812 26.496 1.00 23.79 159 GLY B CA 1
ATOM 3803 C C . GLY B 1 159 ? 41.527 81.524 27.525 1.00 23.78 159 GLY B C 1
ATOM 3804 O O . GLY B 1 159 ? 41.263 82.292 28.453 1.00 27.64 159 GLY B O 1
ATOM 3805 N N . LYS B 1 160 ? 40.886 80.372 27.326 1.00 24.74 160 LYS B N 1
ATOM 3806 C CA . LYS B 1 160 ? 39.757 79.913 28.122 1.00 20.71 160 LYS B CA 1
ATOM 3807 C C . LYS B 1 160 ? 40.206 78.891 29.162 1.00 22.26 160 LYS B C 1
ATOM 3808 O O . LYS B 1 160 ? 41.301 78.330 29.079 1.00 22.16 160 LYS B O 1
ATOM 3814 N N . LEU B 1 161 ? 39.329 78.642 30.139 1.00 21.41 161 LEU B N 1
ATOM 3815 C CA . LEU B 1 161 ? 39.582 77.623 31.153 1.00 17.25 161 LEU B CA 1
ATOM 3816 C C . LEU B 1 161 ? 39.615 76.239 30.522 1.00 23.90 161 LEU B C 1
ATOM 3817 O O . LEU B 1 161 ? 38.750 75.893 29.716 1.00 23.76 161 LEU B O 1
ATOM 3822 N N . ALA B 1 162 ? 40.604 75.431 30.924 1.00 21.01 162 ALA B N 1
ATOM 3823 C CA . ALA B 1 162 ? 40.858 74.166 30.237 1.00 21.69 162 ALA B CA 1
ATOM 3824 C C . ALA B 1 162 ? 39.657 73.226 30.300 1.00 19.94 162 ALA B C 1
ATOM 3825 O O . ALA B 1 162 ? 39.387 72.491 29.340 1.00 21.88 162 ALA B O 1
ATOM 3827 N N . PHE B 1 163 ? 38.949 73.203 31.432 1.00 18.95 163 PHE B N 1
ATOM 3828 C CA . PHE B 1 163 ? 37.778 72.349 31.615 1.00 21.84 163 PHE B CA 1
ATOM 3829 C C . PHE B 1 163 ? 36.529 73.160 31.941 1.00 25.69 163 PHE B C 1
ATOM 3830 O O . PHE B 1 163 ? 35.557 72.604 32.462 1.00 28.06 163 PHE B O 1
ATOM 3838 N N . GLY B 1 164 ? 36.540 74.460 31.669 1.00 24.75 164 GLY B N 1
ATOM 3839 C CA . GLY B 1 164 ? 35.432 75.319 32.027 1.00 29.24 164 GLY B CA 1
ATOM 3840 C C . GLY B 1 164 ? 35.410 75.639 33.509 1.00 29.42 164 GLY B C 1
ATOM 3841 O O . GLY B 1 164 ? 36.292 75.226 34.269 1.00 26.30 164 GLY B O 1
ATOM 3842 N N . PRO B 1 165 ? 34.390 76.372 33.958 1.00 34.86 165 PRO B N 1
ATOM 3843 C CA . PRO B 1 165 ? 34.382 76.844 35.350 1.00 31.42 165 PRO B CA 1
ATOM 3844 C C . PRO B 1 165 ? 34.142 75.714 36.340 1.00 29.09 165 PRO B C 1
ATOM 3845 O O . PRO B 1 165 ? 33.583 74.665 36.013 1.00 32.60 165 PRO B O 1
ATOM 3849 N N . GLY B 1 166 ? 34.609 75.938 37.569 1.00 31.76 166 GLY B N 1
ATOM 3850 C CA . GLY B 1 166 ? 34.381 75.023 38.669 1.00 30.77 166 GLY B CA 1
ATOM 3851 C C . GLY B 1 166 ? 35.252 73.786 38.700 1.00 27.45 166 GLY B C 1
ATOM 3852 O O . GLY B 1 166 ? 35.001 72.896 39.519 1.00 30.72 166 GLY B O 1
ATOM 3853 N N . ALA B 1 167 ? 36.263 73.698 37.844 1.00 28.80 167 ALA B N 1
ATOM 3854 C CA . ALA B 1 167 ? 37.122 72.526 37.765 1.00 25.32 167 ALA B CA 1
ATOM 3855 C C . ALA B 1 167 ? 38.377 72.710 38.613 1.00 24.64 167 ALA B C 1
ATOM 3856 O O . ALA B 1 167 ? 38.862 73.828 38.805 1.00 28.71 167 ALA B O 1
ATOM 3858 N N . SER B 1 168 ? 38.893 71.594 39.119 1.00 22.44 168 SER B N 1
ATOM 3859 C CA . SER B 1 168 ? 40.157 71.540 39.846 1.00 23.36 168 SER B CA 1
ATOM 3860 C C . SER B 1 168 ? 41.191 70.883 38.942 1.00 26.65 168 SER B C 1
ATOM 3861 O O . SER B 1 168 ? 40.998 69.743 38.509 1.00 25.58 168 SER B O 1
ATOM 3864 N N . VAL B 1 169 ? 42.285 71.589 38.674 1.00 22.15 169 VAL B N 1
ATOM 3865 C CA . VAL B 1 169 ? 43.301 71.149 37.721 1.00 20.15 169 VAL B CA 1
ATOM 3866 C C . VAL B 1 169 ? 44.580 70.817 38.478 1.00 18.85 169 VAL B C 1
ATOM 3867 O O . VAL B 1 169 ? 45.129 71.664 39.194 1.00 17.89 169 VAL B O 1
ATOM 3871 N N . TYR B 1 170 ? 45.057 69.581 38.309 1.00 14.45 170 TYR B N 1
ATOM 3872 C CA . TYR B 1 170 ? 46.277 69.124 38.963 1.00 13.97 170 TYR B CA 1
ATOM 3873 C C . TYR B 1 170 ? 47.535 69.630 38.275 1.00 16.40 170 TYR B C 1
ATOM 3874 O O . TYR B 1 170 ? 48.554 69.854 38.941 1.00 16.95 170 TYR B O 1
ATOM 3883 N N . THR B 1 171 ? 47.502 69.775 36.951 1.00 16.01 171 THR B N 1
ATOM 3884 C CA . THR B 1 171 ? 48.738 69.974 36.211 1.00 15.93 171 THR B CA 1
ATOM 3885 C C . THR B 1 171 ? 48.428 70.590 34.855 1.00 16.58 171 THR B C 1
ATOM 3886 O O . THR B 1 171 ? 47.365 70.352 34.271 1.00 15.95 171 THR B O 1
ATOM 3890 N N . VAL B 1 172 ? 49.353 71.418 34.383 1.00 15.07 172 VAL B N 1
ATOM 3891 C CA . VAL B 1 172 ? 49.421 71.793 32.975 1.00 14.07 172 VAL B CA 1
ATOM 3892 C C . VAL B 1 172 ? 50.863 71.618 32.533 1.00 16.40 172 VAL B C 1
ATOM 3893 O O . VAL B 1 172 ? 51.775 72.162 33.164 1.00 17.10 172 VAL B O 1
ATOM 3897 N N . SER B 1 173 ? 51.073 70.849 31.465 1.00 12.73 173 SER B N 1
ATOM 3898 C CA . SER B 1 173 ? 52.397 70.651 30.893 1.00 14.43 173 SER B CA 1
ATOM 3899 C C . SER B 1 173 ? 52.474 71.386 29.563 1.00 13.41 173 SER B C 1
ATOM 3900 O O . SER B 1 173 ? 51.627 71.182 28.692 1.00 16.00 173 SER B O 1
ATOM 3903 N N . PHE B 1 174 ? 53.469 72.258 29.427 1.00 13.45 174 PHE B N 1
ATOM 3904 C CA . PHE B 1 174 ? 53.692 72.995 28.191 1.00 18.59 174 PHE B CA 1
ATOM 3905 C C . PHE B 1 174 ? 54.684 72.240 27.320 1.00 16.06 174 PHE B C 1
ATOM 3906 O O . PHE B 1 174 ? 55.719 71.772 27.808 1.00 20.44 174 PHE B O 1
ATOM 3914 N N . ASP B 1 175 ? 54.359 72.104 26.040 1.00 15.56 175 ASP B N 1
ATOM 3915 C CA . ASP B 1 175 ? 55.307 71.563 25.076 1.00 16.58 175 ASP B CA 1
ATOM 3916 C C . ASP B 1 175 ? 56.549 72.456 25.056 1.00 19.95 175 ASP B C 1
ATOM 3917 O O . ASP B 1 175 ? 56.430 73.648 24.736 1.00 21.46 175 ASP B O 1
ATOM 3922 N N . PRO B 1 176 ? 57.737 71.943 25.402 1.00 18.09 176 PRO B N 1
ATOM 3923 C CA . PRO B 1 176 ? 58.946 72.798 25.376 1.00 20.00 176 PRO B CA 1
ATOM 3924 C C . PRO B 1 176 ? 59.245 73.410 24.014 1.00 20.05 176 PRO B C 1
ATOM 3925 O O . PRO B 1 176 ? 59.939 74.433 23.952 1.00 21.09 176 PRO B O 1
ATOM 3929 N N . ALA B 1 177 ? 58.773 72.810 22.926 1.00 19.77 177 ALA B N 1
ATOM 3930 C CA . ALA B 1 177 ? 59.017 73.334 21.583 1.00 21.44 177 ALA B CA 1
ATOM 3931 C C . ALA B 1 177 ? 57.937 74.292 21.102 1.00 22.69 177 ALA B C 1
ATOM 3932 O O . ALA B 1 177 ? 58.092 74.888 20.024 1.00 24.09 177 ALA B O 1
ATOM 3934 N N . ASP B 1 178 ? 56.850 74.455 21.858 1.00 17.36 178 ASP B N 1
ATOM 3935 C CA . ASP B 1 178 ? 55.724 75.251 21.391 1.00 18.06 178 ASP B CA 1
ATOM 3936 C C . ASP B 1 178 ? 54.772 75.538 22.540 1.00 20.66 178 ASP B C 1
ATOM 3937 O O . ASP B 1 178 ? 53.942 74.694 22.882 1.00 18.57 178 ASP B O 1
ATOM 3942 N N . LEU B 1 179 ? 54.877 76.737 23.133 1.00 17.86 179 LEU B N 1
ATOM 3943 C CA . LEU B 1 179 ? 54.020 77.095 24.256 1.00 17.70 179 LEU B CA 1
ATOM 3944 C C . LEU B 1 179 ? 52.547 77.159 23.896 1.00 20.85 179 LEU B C 1
ATOM 3945 O O . LEU B 1 179 ? 51.719 77.214 24.807 1.00 21.00 179 LEU B O 1
ATOM 3950 N N . ASP B 1 180 ? 52.187 77.176 22.608 1.00 17.54 180 ASP B N 1
ATOM 3951 C CA . ASP B 1 180 ? 50.771 77.104 22.269 1.00 19.61 180 ASP B CA 1
ATOM 3952 C C . ASP B 1 180 ? 50.204 75.713 22.494 1.00 17.39 180 ASP B C 1
ATOM 3953 O O . ASP B 1 180 ? 48.981 75.559 22.541 1.00 19.84 180 ASP B O 1
ATOM 3958 N N . HIS B 1 181 ? 51.069 74.708 22.621 1.00 19.35 181 HIS B N 1
ATOM 3959 C CA . HIS B 1 181 ? 50.678 73.314 22.790 1.00 15.56 181 HIS B CA 1
ATOM 3960 C C . HIS B 1 181 ? 50.796 72.955 24.264 1.00 15.16 181 HIS B C 1
ATOM 3961 O O . HIS B 1 181 ? 51.898 72.983 24.822 1.00 18.02 181 HIS B O 1
ATOM 3968 N N . ALA B 1 182 ? 49.667 72.624 24.891 1.00 15.20 182 ALA B N 1
ATOM 3969 C CA . ALA B 1 182 ? 49.676 72.333 26.321 1.00 16.84 182 ALA B CA 1
ATOM 3970 C C . ALA B 1 182 ? 48.655 71.255 26.640 1.00 14.15 182 ALA B C 1
ATOM 3971 O O . ALA B 1 182 ? 47.627 71.126 25.969 1.00 17.27 182 ALA B O 1
ATOM 3973 N N A VAL B 1 183 ? 48.949 70.473 27.672 0.25 13.85 183 VAL B N 1
ATOM 3974 N N B VAL B 1 183 ? 48.947 70.495 27.690 0.75 13.76 183 VAL B N 1
ATOM 3975 C CA A VAL B 1 183 ? 48.040 69.444 28.158 0.25 15.71 183 VAL B CA 1
ATOM 3976 C CA B VAL B 1 183 ? 48.087 69.425 28.181 0.75 15.72 183 VAL B CA 1
ATOM 3977 C C A VAL B 1 183 ? 47.694 69.751 29.606 0.25 17.66 183 VAL B C 1
ATOM 3978 C C B VAL B 1 183 ? 47.702 69.752 29.617 0.75 17.80 183 VAL B C 1
ATO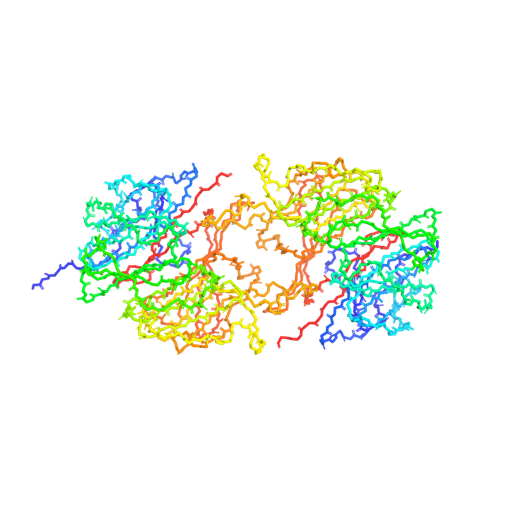M 3979 O O A VAL B 1 183 ? 48.565 70.126 30.398 0.25 16.67 183 VAL B O 1
ATOM 3980 O O B VAL B 1 183 ? 48.560 70.146 30.413 0.75 16.75 183 VAL B O 1
ATOM 3987 N N . ALA B 1 184 ? 46.417 69.601 29.944 1.00 14.45 184 ALA B N 1
ATOM 3988 C CA . ALA B 1 184 ? 45.918 69.839 31.290 1.00 14.82 184 ALA B CA 1
ATOM 3989 C C . ALA B 1 184 ? 45.342 68.550 31.860 1.00 18.56 184 ALA B C 1
ATOM 3990 O O . ALA B 1 184 ? 44.749 67.746 31.133 1.00 17.43 184 ALA B O 1
ATOM 3992 N N . GLY B 1 185 ? 45.522 68.359 33.167 1.00 12.61 185 GLY B N 1
ATOM 3993 C CA . GLY B 1 185 ? 44.976 67.202 33.851 1.00 15.54 185 GLY B CA 1
ATOM 3994 C C . GLY B 1 185 ? 44.170 67.637 35.056 1.00 17.56 185 GLY B C 1
ATOM 3995 O O . GLY B 1 185 ? 44.653 68.442 35.856 1.00 19.41 185 GLY B O 1
ATOM 3996 N N . GLY B 1 186 ? 42.947 67.128 35.201 1.00 19.65 186 GLY B N 1
ATOM 3997 C CA . GLY B 1 186 ? 42.041 67.601 36.227 1.00 20.85 186 GLY B CA 1
ATOM 3998 C C . GLY B 1 186 ? 41.434 66.482 37.057 1.00 24.01 186 GLY B C 1
ATOM 3999 O O . GLY B 1 186 ? 41.648 65.292 36.804 1.00 18.94 186 GLY B O 1
ATOM 4000 N N . MET B 1 187 ? 40.667 66.908 38.063 1.00 20.53 187 MET B N 1
ATOM 4001 C CA . MET B 1 187 ? 39.968 66.016 38.982 1.00 21.24 187 MET B CA 1
ATOM 4002 C C . MET B 1 187 ? 38.617 65.640 38.377 1.00 25.78 187 MET B C 1
ATOM 4003 O O . MET B 1 187 ? 37.777 66.515 38.145 1.00 24.94 187 MET B O 1
ATOM 4008 N N . THR B 1 188 ? 38.422 64.338 38.115 1.00 23.59 188 THR B N 1
ATOM 4009 C CA . THR B 1 188 ? 37.248 63.749 37.458 1.00 21.78 188 THR B CA 1
ATOM 4010 C C . THR B 1 188 ? 37.126 64.144 35.987 1.00 29.61 188 THR B C 1
ATOM 4011 O O . THR B 1 188 ? 36.454 63.450 35.217 1.00 30.48 188 THR B O 1
ATOM 4015 N N . THR B 1 189 ? 37.777 65.231 35.577 1.00 21.03 189 THR B N 1
ATOM 4016 C CA . THR B 1 189 ? 37.663 65.742 34.217 1.00 24.83 189 THR B CA 1
ATOM 4017 C C . THR B 1 189 ? 38.685 65.140 33.264 1.00 25.72 189 THR B C 1
ATOM 4018 O O . THR B 1 189 ? 38.650 65.449 32.068 1.00 27.66 189 THR B O 1
ATOM 4022 N N . GLY B 1 190 ? 39.604 64.317 33.763 1.00 19.86 190 GLY B N 1
ATOM 4023 C CA . GLY B 1 190 ? 40.559 63.675 32.879 1.00 18.06 190 GLY B CA 1
ATOM 4024 C C . GLY B 1 190 ? 41.527 64.668 32.274 1.00 20.00 190 GLY B C 1
ATOM 4025 O O . GLY B 1 190 ? 42.013 65.591 32.938 1.00 19.36 190 GLY B O 1
ATOM 4026 N N . GLY B 1 191 ? 41.815 64.483 30.993 1.00 19.54 191 GLY B N 1
ATOM 4027 C CA . GLY B 1 191 ? 42.771 65.343 30.335 1.00 17.49 191 GLY B CA 1
ATOM 4028 C C . GLY B 1 191 ? 42.176 66.202 29.245 1.00 16.77 191 GLY B C 1
ATOM 4029 O O . GLY B 1 191 ? 41.120 65.881 28.699 1.00 18.49 191 GLY B O 1
ATOM 4030 N N . ALA B 1 192 ? 42.856 67.299 28.922 1.00 16.99 192 ALA B N 1
ATOM 4031 C CA . ALA B 1 192 ? 42.504 68.140 27.790 1.00 18.48 192 ALA B CA 1
ATOM 4032 C C . ALA B 1 192 ? 43.792 68.557 27.091 1.00 19.34 192 ALA B C 1
ATOM 4033 O O . ALA B 1 192 ? 44.887 68.450 27.650 1.00 16.51 192 ALA B O 1
ATOM 4035 N N . VAL B 1 193 ? 43.663 69.036 25.855 1.00 17.56 193 VAL B N 1
ATOM 4036 C CA . VAL B 1 193 ? 44.824 69.486 25.099 1.00 16.41 193 VAL B CA 1
ATOM 4037 C C . VAL B 1 193 ? 44.444 70.726 24.297 1.00 21.35 193 VAL B C 1
ATOM 4038 O O . VAL B 1 193 ? 43.336 70.818 23.754 1.00 21.92 193 VAL B O 1
ATOM 4042 N N . THR B 1 194 ? 45.353 71.697 24.259 1.00 18.43 194 THR B N 1
ATOM 4043 C CA . THR B 1 194 ? 45.229 72.853 23.386 1.00 20.47 194 THR B CA 1
ATOM 4044 C C . THR B 1 194 ? 46.430 72.915 22.455 1.00 18.08 194 THR B C 1
ATOM 4045 O O . THR B 1 194 ? 47.540 72.498 22.809 1.00 16.71 194 THR B O 1
ATOM 4049 N N . THR B 1 195 ? 46.194 73.411 21.243 1.00 17.90 195 THR B N 1
ATOM 4050 C CA . THR B 1 195 ? 47.271 73.704 20.312 1.00 17.60 195 THR B CA 1
ATOM 4051 C C . THR B 1 195 ? 47.307 75.169 19.910 1.00 23.49 195 THR B C 1
ATOM 4052 O O . THR B 1 195 ? 48.155 75.553 19.092 1.00 23.34 195 THR B O 1
ATOM 4056 N N . ASP B 1 196 ? 46.419 75.997 20.462 1.00 22.77 196 ASP B N 1
ATOM 4057 C CA . ASP B 1 196 ? 46.345 77.416 20.129 1.00 22.87 196 ASP B CA 1
ATOM 4058 C C . ASP B 1 196 ? 46.440 78.282 21.382 1.00 27.35 196 ASP B C 1
ATOM 4059 O O . ASP B 1 196 ? 45.802 79.338 21.471 1.00 23.98 196 ASP B O 1
ATOM 4064 N N . GLY B 1 197 ? 47.221 77.841 22.362 1.00 23.13 197 GLY B N 1
ATOM 4065 C CA . GLY B 1 197 ? 47.449 78.631 23.567 1.00 21.95 197 GLY B CA 1
ATOM 4066 C C . GLY B 1 197 ? 46.218 78.862 24.414 1.00 25.22 197 GLY B C 1
ATOM 4067 O O . GLY B 1 197 ? 46.057 79.948 24.985 1.00 24.94 197 GLY B O 1
ATOM 4068 N N . GLY B 1 198 ? 45.347 77.860 24.520 1.00 19.77 198 GLY B N 1
ATOM 4069 C CA . GLY B 1 198 ? 44.188 77.945 25.385 1.00 19.52 198 GLY B CA 1
ATOM 4070 C C . GLY B 1 198 ? 42.971 78.601 24.773 1.00 22.83 198 GLY B C 1
ATOM 4071 O O . GLY B 1 198 ? 41.947 78.725 25.460 1.00 26.87 198 GLY B O 1
ATOM 4072 N N . ALA B 1 199 ? 43.049 79.037 23.513 1.00 26.04 199 ALA B N 1
ATOM 4073 C CA . ALA B 1 199 ? 41.857 79.558 22.851 1.00 32.01 199 ALA B CA 1
ATOM 4074 C C . ALA B 1 199 ? 40.779 78.488 22.767 1.00 33.14 199 ALA B C 1
ATOM 4075 O O . ALA B 1 199 ? 39.603 78.754 23.047 1.00 29.53 199 ALA B O 1
ATOM 4077 N N . THR B 1 200 ? 41.162 77.262 22.399 1.00 26.58 200 THR B N 1
ATOM 4078 C CA . THR B 1 200 ? 40.255 76.126 22.422 1.00 24.59 200 THR B CA 1
ATOM 4079 C C . THR B 1 200 ? 40.940 74.936 23.081 1.00 21.31 200 THR B C 1
ATOM 4080 O O . THR B 1 200 ? 42.152 74.743 22.954 1.00 25.98 200 THR B O 1
ATOM 4084 N N . TRP B 1 201 ? 40.144 74.138 23.780 1.00 24.50 201 TRP B N 1
ATOM 4085 C CA . TRP B 1 201 ? 40.608 72.913 24.413 1.00 21.49 201 TRP B CA 1
ATOM 4086 C C . TRP B 1 201 ? 39.790 71.744 23.890 1.00 26.33 201 TRP B C 1
ATOM 4087 O O . TRP B 1 201 ? 38.590 71.879 23.636 1.00 28.24 201 TRP B O 1
ATOM 4098 N N . THR B 1 202 ? 40.441 70.595 23.738 1.00 19.75 202 THR B N 1
ATOM 4099 C CA . THR B 1 202 ? 39.796 69.364 23.312 1.00 24.83 202 THR B CA 1
ATOM 4100 C C . THR B 1 202 ? 39.975 68.336 24.416 1.00 21.94 202 THR B C 1
ATOM 4101 O O . THR B 1 202 ? 41.091 68.151 24.910 1.00 22.86 202 THR B O 1
ATOM 4105 N N . ALA B 1 203 ? 38.881 67.687 24.809 1.00 19.31 203 ALA B N 1
ATOM 4106 C CA . ALA B 1 203 ? 38.961 66.640 25.818 1.00 21.82 203 ALA B CA 1
ATOM 4107 C C . ALA B 1 203 ? 39.710 65.425 25.275 1.00 20.95 203 ALA B C 1
ATOM 4108 O O . ALA B 1 203 ? 39.470 64.974 24.150 1.00 21.45 203 ALA B O 1
ATOM 4110 N N . ALA B 1 204 ? 40.615 64.893 26.089 1.00 17.53 204 ALA B N 1
ATOM 4111 C CA . ALA B 1 204 ? 41.325 63.664 25.769 1.00 17.74 204 ALA B CA 1
ATOM 4112 C C . ALA B 1 204 ? 40.429 62.448 25.965 1.00 19.73 204 ALA B C 1
ATOM 4113 O O . ALA B 1 204 ? 39.493 62.462 26.766 1.00 20.62 204 ALA B O 1
ATOM 4115 N N . THR B 1 205 ? 40.737 61.381 25.227 1.00 19.55 205 THR B N 1
ATOM 4116 C CA . THR B 1 205 ? 40.117 60.082 25.437 1.00 18.37 205 THR B CA 1
ATOM 4117 C C . THR B 1 205 ? 41.191 59.040 25.724 1.00 19.77 205 THR B C 1
ATOM 4118 O O . THR B 1 205 ? 42.378 59.258 25.472 1.00 19.58 205 THR B O 1
ATOM 4122 N N . GLY B 1 206 ? 40.761 57.903 26.272 1.00 18.37 206 GLY B N 1
ATOM 4123 C CA . GLY B 1 206 ? 41.648 56.788 26.530 1.00 19.90 206 GLY B CA 1
ATOM 4124 C C . GLY B 1 206 ? 42.177 56.708 27.946 1.00 24.23 206 GLY B C 1
ATOM 4125 O O . GLY B 1 206 ? 42.850 55.727 28.279 1.00 21.73 206 GLY B O 1
ATOM 4126 N N . LEU B 1 207 ? 41.901 57.710 28.786 1.00 20.42 207 LEU B N 1
ATOM 4127 C CA . LEU B 1 207 ? 42.295 57.648 30.191 1.00 19.14 207 LEU B CA 1
ATOM 4128 C C . LEU B 1 207 ? 41.364 56.781 31.028 1.00 26.52 207 LEU B C 1
ATOM 4129 O O . LEU B 1 207 ? 41.730 56.413 32.149 1.00 28.23 207 LEU B O 1
ATOM 4134 N N . SER B 1 208 ? 40.185 56.440 30.511 1.00 24.44 208 SER B N 1
ATOM 4135 C CA . SER B 1 208 ? 39.330 55.415 31.091 1.00 26.13 208 SER B CA 1
ATOM 4136 C C . SER B 1 208 ? 39.162 54.286 30.087 1.00 28.56 208 SER B C 1
ATOM 4137 O O . SER B 1 208 ? 39.046 54.528 28.882 1.00 28.78 208 SER B O 1
ATOM 4140 N N . ALA B 1 209 ? 39.160 53.049 30.584 1.00 22.57 209 ALA B N 1
ATOM 4141 C CA . ALA B 1 209 ? 38.841 51.920 29.720 1.00 31.43 209 ALA B CA 1
ATOM 4142 C C . ALA B 1 209 ? 37.379 51.920 29.300 1.00 36.51 209 ALA B C 1
ATOM 4143 O O . ALA B 1 209 ? 36.997 51.134 28.424 1.00 35.47 209 ALA B O 1
ATOM 4145 N N . THR B 1 210 ? 36.567 52.775 29.909 1.00 32.82 210 THR B N 1
ATOM 4146 C CA . THR B 1 210 ? 35.149 52.904 29.621 1.00 35.09 210 THR B CA 1
ATOM 4147 C C . THR B 1 210 ? 34.933 54.191 28.840 1.00 37.97 210 THR B C 1
ATOM 4148 O O . THR B 1 210 ? 35.434 55.250 29.235 1.00 33.69 210 THR B O 1
ATOM 4152 N N . ALA B 1 211 ? 34.213 54.095 27.725 1.00 42.64 211 ALA B N 1
ATOM 4153 C CA . ALA B 1 211 ? 33.976 55.265 26.889 1.00 37.46 211 ALA B CA 1
ATOM 4154 C C . ALA B 1 211 ? 33.249 56.341 27.685 1.00 33.97 211 ALA B C 1
ATOM 4155 O O . ALA B 1 211 ? 32.227 56.076 28.324 1.00 36.68 211 ALA B O 1
ATOM 4157 N N . GLY B 1 212 ? 33.794 57.555 27.658 1.00 41.87 212 GLY B N 1
ATOM 4158 C CA . GLY B 1 212 ? 33.246 58.633 28.456 1.00 30.96 212 GLY B CA 1
ATOM 4159 C C . GLY B 1 212 ? 33.471 58.509 29.947 1.00 32.93 212 GLY B C 1
ATOM 4160 O O . GLY B 1 212 ? 32.887 59.283 30.712 1.00 35.90 212 GLY B O 1
ATOM 4161 N N . GLY B 1 213 ? 34.293 57.560 30.389 1.00 32.93 213 GLY B N 1
ATOM 4162 C CA . GLY B 1 213 ? 34.521 57.396 31.813 1.00 29.68 213 GLY B CA 1
ATOM 4163 C C . GLY B 1 213 ? 35.339 58.536 32.391 1.00 25.99 213 GLY B C 1
ATOM 4164 O O . GLY B 1 213 ? 36.212 59.108 31.733 1.00 29.65 213 GLY B O 1
ATOM 4165 N N . LYS B 1 214 ? 35.041 58.872 33.645 1.00 24.23 214 LYS B N 1
ATOM 4166 C CA . LYS B 1 214 ? 35.756 59.929 34.345 1.00 21.91 214 LYS B CA 1
ATOM 4167 C C . LYS B 1 214 ? 37.120 59.424 34.813 1.00 22.15 214 LYS B C 1
ATOM 4168 O O . LYS B 1 214 ? 37.349 58.220 34.971 1.00 21.54 214 LYS B O 1
ATOM 4174 N N . SER B 1 215 ? 38.031 60.365 35.040 1.00 21.12 215 SER B N 1
ATOM 4175 C CA . SER B 1 215 ? 39.362 60.011 35.516 1.00 17.97 215 SER B CA 1
ATOM 4176 C C . SER B 1 215 ? 40.002 61.226 36.168 1.00 17.40 215 SER B C 1
ATOM 4177 O O . SER B 1 215 ? 39.598 62.364 35.931 1.00 20.89 215 SER B O 1
ATOM 4180 N N . ASN B 1 216 ? 41.001 60.964 37.009 1.00 15.83 216 ASN B N 1
ATOM 4181 C CA . ASN B 1 216 ? 41.883 62.010 37.521 1.00 15.99 216 ASN B CA 1
ATOM 4182 C C . ASN B 1 216 ? 43.194 61.916 36.760 1.00 19.38 216 ASN B C 1
ATOM 4183 O O . ASN B 1 216 ? 43.789 60.841 36.694 1.00 19.70 216 ASN B O 1
ATOM 4188 N N A LEU B 1 217 ? 43.645 63.033 36.192 0.65 16.12 217 LEU B N 1
ATOM 4189 N N B LEU B 1 217 ? 43.637 63.028 36.182 0.35 16.15 217 LEU B N 1
ATOM 4190 C CA A LEU B 1 217 ? 44.937 63.082 35.508 0.65 14.31 217 LEU B CA 1
ATOM 4191 C CA B LEU B 1 217 ? 44.934 63.087 35.511 0.35 14.38 217 LEU B CA 1
ATOM 4192 C C A LEU B 1 217 ? 45.871 63.937 36.361 0.65 16.86 217 LEU B C 1
ATOM 4193 C C B LEU B 1 217 ? 45.844 63.939 36.391 0.35 16.81 217 LEU B C 1
ATOM 4194 O O A LEU B 1 217 ? 45.887 65.168 36.241 0.65 15.81 217 LEU B O 1
ATOM 4195 O O B LEU B 1 217 ? 45.815 65.172 36.324 0.35 15.86 217 LEU B O 1
ATOM 4204 N N . PHE B 1 218 ? 46.659 63.265 37.207 1.00 15.17 218 PHE B N 1
ATOM 4205 C CA . PHE B 1 218 ? 47.455 63.944 38.227 1.00 14.81 218 PHE B CA 1
ATOM 4206 C C . PHE B 1 218 ? 48.672 64.649 37.653 1.00 15.67 218 PHE B C 1
ATOM 4207 O O . PHE B 1 218 ? 49.062 65.704 38.156 1.00 15.15 218 PHE B O 1
ATOM 4215 N N . ALA B 1 219 ? 49.321 64.057 36.650 1.00 13.58 219 ALA B N 1
ATOM 4216 C CA . ALA B 1 219 ? 50.569 64.597 36.137 1.00 15.17 219 ALA B CA 1
ATOM 4217 C C . ALA B 1 219 ? 50.671 64.307 34.646 1.00 13.82 219 ALA B C 1
ATOM 4218 O O . ALA B 1 219 ? 50.196 63.279 34.161 1.00 14.28 219 ALA B O 1
ATOM 4220 N N . ALA B 1 220 ? 51.298 65.228 33.925 1.00 14.14 220 ALA B N 1
ATOM 4221 C CA . ALA B 1 220 ? 51.524 65.043 32.498 1.00 14.81 220 ALA B CA 1
ATOM 4222 C C . ALA B 1 220 ? 52.838 65.710 32.134 1.00 16.62 220 ALA B C 1
ATOM 4223 O O . ALA B 1 220 ? 53.259 66.680 32.776 1.00 16.29 220 ALA B O 1
ATOM 4225 N N A SER B 1 221 ? 53.466 65.204 31.075 0.65 15.76 221 SER B N 1
ATOM 4226 N N B SER B 1 221 ? 53.493 65.180 31.104 0.35 15.75 221 SER B N 1
ATOM 4227 C CA A SER B 1 221 ? 54.760 65.728 30.644 0.65 13.62 221 SER B CA 1
ATOM 4228 C CA B SER B 1 221 ? 54.757 65.745 30.641 0.35 13.69 221 SER B CA 1
ATOM 4229 C C A SER B 1 221 ? 54.885 65.525 29.140 0.65 15.13 221 SER B C 1
ATOM 4230 C C B SER B 1 221 ? 54.873 65.528 29.142 0.35 15.12 221 SER B C 1
ATOM 4231 O O A SER B 1 221 ? 54.975 64.387 28.675 0.65 13.93 221 SER B O 1
ATOM 4232 O O B SER B 1 221 ? 54.937 64.384 28.685 0.35 13.95 221 SER B O 1
ATOM 4237 N N . VAL B 1 222 ? 54.902 66.621 28.382 1.00 14.09 222 VAL B N 1
ATOM 4238 C CA . VAL B 1 222 ? 55.144 66.520 26.942 1.00 15.37 222 VAL B CA 1
ATOM 4239 C C . VAL B 1 222 ? 56.610 66.183 26.720 1.00 17.00 222 VAL B C 1
ATOM 4240 O O . VAL B 1 222 ? 57.501 66.799 27.322 1.00 18.37 222 VAL B O 1
ATOM 4244 N N . SER B 1 223 ? 56.870 65.188 25.872 1.00 13.67 223 SER B N 1
ATOM 4245 C CA . SER B 1 223 ? 58.240 64.772 25.601 1.00 13.66 223 SER B CA 1
ATOM 4246 C C . SER B 1 223 ? 59.021 65.892 24.917 1.00 17.81 223 SER B C 1
ATOM 4247 O O . SER B 1 223 ? 58.550 66.450 23.918 1.00 18.30 223 SER B O 1
ATOM 4250 N N . PRO B 1 224 ? 60.215 66.240 25.405 1.00 19.55 224 PRO B N 1
ATOM 4251 C CA . PRO B 1 224 ? 61.089 67.131 24.624 1.00 21.85 224 PRO B CA 1
ATOM 4252 C C . PRO B 1 224 ? 61.605 66.486 23.347 1.00 24.92 224 PRO B C 1
ATOM 4253 O O . PRO B 1 224 ? 62.079 67.196 22.451 1.00 24.81 224 PRO B O 1
ATOM 4257 N N . ALA B 1 225 ? 61.525 65.165 23.233 1.00 20.56 225 ALA B N 1
ATOM 4258 C CA . ALA B 1 225 ? 62.055 64.469 22.066 1.00 24.06 225 ALA B CA 1
ATOM 4259 C C . ALA B 1 225 ? 61.091 64.494 20.883 1.00 25.98 225 ALA B C 1
ATOM 4260 O O . ALA B 1 225 ? 61.532 64.428 19.732 1.00 28.16 225 ALA B O 1
ATOM 4262 N N . ASP B 1 226 ? 59.789 64.589 21.140 1.00 19.54 226 ASP B N 1
ATOM 4263 C CA . ASP B 1 226 ? 58.775 64.480 20.091 1.00 16.66 226 ASP B CA 1
ATOM 4264 C C . ASP B 1 226 ? 57.527 65.155 20.634 1.00 23.83 226 ASP B C 1
ATOM 4265 O O . ASP B 1 226 ? 56.926 64.651 21.586 1.00 18.17 226 ASP B O 1
ATOM 4270 N N . ARG B 1 227 ? 57.142 66.283 20.030 1.00 19.33 227 ARG B N 1
ATOM 4271 C CA . ARG B 1 227 ? 55.978 67.032 20.492 1.00 18.06 227 ARG B CA 1
ATOM 4272 C C . ARG B 1 227 ? 54.706 66.189 20.504 1.00 17.45 227 ARG B C 1
ATOM 4273 O O . ARG B 1 227 ? 53.757 66.536 21.210 1.00 16.01 227 ARG B O 1
ATOM 4281 N N . ASN B 1 228 ? 54.660 65.099 19.735 1.00 14.13 228 ASN B N 1
ATOM 4282 C CA . ASN B 1 228 ? 53.470 64.266 19.684 1.00 13.03 228 ASN B CA 1
ATOM 4283 C C . ASN B 1 228 ? 53.379 63.280 20.841 1.00 12.47 228 ASN B C 1
ATOM 4284 O O . ASN B 1 228 ? 52.329 62.648 21.004 1.00 13.16 228 ASN B O 1
ATOM 4289 N N . VAL B 1 229 ? 54.432 63.130 21.646 1.00 14.69 229 VAL B N 1
ATOM 4290 C CA . VAL B 1 229 ? 54.451 62.147 22.726 1.00 11.81 229 VAL B CA 1
ATOM 4291 C C . VAL B 1 229 ? 54.191 62.850 24.055 1.00 10.91 229 VAL B C 1
ATOM 4292 O O . VAL B 1 229 ? 54.866 63.834 24.396 1.00 16.41 229 VAL B O 1
ATOM 4296 N N . VAL B 1 230 ? 53.203 62.359 24.795 1.00 12.82 230 VAL B N 1
ATOM 4297 C CA . VAL B 1 230 ? 52.893 62.879 26.125 1.00 11.75 230 VAL B CA 1
ATOM 4298 C C . VAL B 1 230 ? 52.820 61.702 27.088 1.00 12.06 230 VAL B C 1
ATOM 4299 O O . VAL B 1 230 ? 52.150 60.704 26.805 1.00 14.52 230 VAL B O 1
ATOM 4303 N N . TYR B 1 231 ? 53.497 61.818 28.231 1.00 12.43 231 TYR B N 1
ATOM 4304 C CA . TYR B 1 231 ? 53.401 60.818 29.287 1.00 12.08 231 TYR B CA 1
ATOM 4305 C C . TYR B 1 231 ? 52.531 61.365 30.412 1.00 11.69 231 TYR B C 1
ATOM 4306 O O . TYR B 1 231 ? 52.526 62.567 30.669 1.00 13.14 231 TYR B O 1
ATOM 4315 N N . ALA B 1 232 ? 51.749 60.487 31.041 1.00 13.49 232 ALA B N 1
ATOM 4316 C CA . ALA B 1 232 ? 50.789 60.948 32.032 1.00 14.71 232 ALA B CA 1
ATOM 4317 C C . ALA B 1 232 ? 50.592 59.906 33.124 1.00 10.91 232 ALA B C 1
ATOM 4318 O O . ALA B 1 232 ? 50.823 58.710 32.931 1.00 14.17 232 ALA B O 1
ATOM 4320 N N . LEU B 1 233 ? 50.126 60.393 34.274 1.00 11.19 233 LEU B N 1
ATOM 4321 C CA . LEU B 1 233 ? 49.805 59.574 35.438 1.00 13.07 233 LEU B CA 1
ATOM 4322 C C . LEU B 1 233 ? 48.361 59.839 35.832 1.00 14.31 233 LEU B C 1
ATOM 4323 O O . LEU B 1 233 ? 47.965 61.000 35.969 1.00 13.17 233 LEU B O 1
ATOM 4328 N N . GLY B 1 234 ? 47.565 58.782 35.999 1.00 12.32 234 GLY B N 1
ATOM 4329 C CA . GLY B 1 234 ? 46.186 59.042 36.374 1.00 12.78 234 GLY B CA 1
ATOM 4330 C C . GLY B 1 234 ? 45.484 57.836 36.962 1.00 13.49 234 GLY B C 1
ATOM 4331 O O . GLY B 1 234 ? 46.036 56.736 37.039 1.00 15.83 234 GLY B O 1
ATOM 4332 N N . ILE B 1 235 ? 44.241 58.072 37.389 1.00 14.73 235 ILE B N 1
ATOM 4333 C CA . ILE B 1 235 ? 43.355 57.038 37.906 1.00 14.90 235 ILE B CA 1
ATOM 4334 C C . ILE B 1 235 ? 42.101 56.999 37.043 1.00 17.35 235 ILE B C 1
ATOM 4335 O O . ILE B 1 235 ? 41.435 58.025 36.860 1.00 20.67 235 ILE B O 1
ATOM 4340 N N . ASP B 1 236 ? 41.790 55.815 36.516 1.00 15.98 236 ASP B N 1
ATOM 4341 C CA . ASP B 1 236 ? 40.533 55.524 35.828 1.00 17.41 236 ASP B CA 1
ATOM 4342 C C . ASP B 1 236 ? 39.455 55.339 36.892 1.00 18.30 236 ASP B C 1
ATOM 4343 O O . ASP B 1 236 ? 39.457 54.337 37.609 1.00 17.78 236 ASP B O 1
ATOM 4348 N N . LEU B 1 237 ? 38.550 56.316 37.022 1.00 19.19 237 LEU B N 1
ATOM 4349 C CA . LEU B 1 237 ? 37.628 56.302 38.159 1.00 16.67 237 LEU B CA 1
ATOM 4350 C C . LEU B 1 237 ? 36.531 55.262 37.997 1.00 23.98 237 LEU B C 1
ATOM 4351 O O . LEU B 1 237 ? 35.942 54.835 39.000 1.00 23.61 237 LEU B O 1
ATOM 4356 N N . VAL B 1 238 ? 36.255 54.838 36.766 1.00 19.85 238 VAL B N 1
ATOM 4357 C CA . VAL B 1 238 ? 35.324 53.734 36.566 1.00 21.94 238 VAL B CA 1
ATOM 4358 C C . VAL B 1 238 ? 35.969 52.420 36.984 1.00 24.76 238 VAL B C 1
ATOM 4359 O O . VAL B 1 238 ? 35.336 51.579 37.637 1.00 24.34 238 VAL B O 1
ATOM 4363 N N . GLU B 1 239 ? 37.243 52.226 36.635 1.00 22.44 239 GLU B N 1
ATOM 4364 C CA . GLU B 1 239 ? 37.946 51.020 37.067 1.00 22.18 239 GLU B CA 1
ATOM 4365 C C . GLU B 1 239 ? 38.059 50.971 38.586 1.00 27.20 239 GLU B C 1
ATOM 4366 O O . GLU B 1 239 ? 37.940 49.899 39.194 1.00 25.47 239 GLU B O 1
ATOM 4372 N N . ALA B 1 240 ? 38.266 52.128 39.217 1.00 21.31 240 ALA B N 1
ATOM 4373 C CA . ALA B 1 240 ? 38.387 52.230 40.671 1.00 23.28 240 ALA B CA 1
ATOM 4374 C C . ALA B 1 240 ? 37.034 52.314 41.370 1.00 27.03 240 ALA B C 1
ATOM 4375 O O . ALA B 1 240 ? 36.888 53.025 42.367 1.00 37.90 240 ALA B O 1
ATOM 4377 N N . ALA B 1 241 ? 36.037 51.607 40.849 1.00 33.12 241 ALA B N 1
ATOM 4378 C CA . ALA B 1 241 ? 34.715 51.604 41.455 1.00 45.36 241 ALA B CA 1
ATOM 4379 C C . ALA B 1 241 ? 34.798 51.081 42.886 1.00 35.32 241 ALA B C 1
ATOM 4380 O O . ALA B 1 241 ? 35.533 50.123 43.154 1.00 33.95 241 ALA B O 1
ATOM 4382 N N . PRO B 1 242 ? 34.086 51.695 43.830 1.00 42.73 242 PRO B N 1
ATOM 4383 C CA . PRO B 1 242 ? 34.094 51.186 45.208 1.00 46.43 242 PRO B CA 1
ATOM 4384 C C . PRO B 1 242 ? 33.720 49.710 45.262 1.00 34.28 242 PRO B C 1
ATOM 4385 O O . PRO B 1 242 ? 32.889 49.230 44.488 1.00 38.10 242 PRO B O 1
ATOM 4389 N N . ASN B 1 243 ? 34.375 48.986 46.165 1.00 38.26 243 ASN B N 1
ATOM 4390 C CA . ASN B 1 243 ? 34.253 47.555 46.420 1.00 47.80 243 ASN B CA 1
ATOM 4391 C C . ASN B 1 243 ? 34.980 46.710 45.379 1.00 43.38 243 ASN B C 1
ATOM 4392 O O . ASN B 1 243 ? 35.140 45.510 45.598 1.00 46.64 243 ASN B O 1
ATOM 4397 N N . SER B 1 244 ? 35.420 47.277 44.251 1.00 42.20 244 SER B N 1
ATOM 4398 C CA . SER B 1 244 ? 36.212 46.482 43.319 1.00 35.58 244 SER B CA 1
ATOM 4399 C C . SER B 1 244 ? 37.569 46.132 43.912 1.00 34.72 244 SER B C 1
ATOM 4400 O O . SER B 1 244 ? 38.121 45.069 43.609 1.00 36.67 244 SER B O 1
ATOM 4403 N N . GLY B 1 245 ? 38.105 46.989 44.778 1.00 34.02 245 GLY B N 1
ATOM 4404 C CA . GLY B 1 245 ? 39.457 46.810 45.259 1.00 36.03 245 GLY B CA 1
ATOM 4405 C C . GLY B 1 245 ? 40.534 47.127 44.246 1.00 30.38 245 GLY B C 1
ATOM 4406 O O . GLY B 1 245 ? 41.721 46.987 44.567 1.00 45.51 245 GLY B O 1
ATOM 4407 N N . ALA B 1 246 ? 40.161 47.535 43.033 1.00 24.64 246 ALA B N 1
ATOM 4408 C CA . ALA B 1 246 ? 41.119 47.971 42.023 1.00 26.78 246 ALA B CA 1
ATOM 4409 C C . ALA B 1 246 ? 41.405 49.457 42.204 1.00 19.92 246 ALA B C 1
ATOM 4410 O O . ALA B 1 246 ? 40.479 50.272 42.279 1.00 21.73 246 ALA B O 1
ATOM 4412 N N . GLU B 1 247 ? 42.691 49.812 42.259 1.00 15.49 247 GLU B N 1
ATOM 4413 C CA . GLU B 1 247 ? 43.047 51.210 42.455 1.00 14.65 247 GLU B CA 1
ATOM 4414 C C . GLU B 1 247 ? 42.847 52.044 41.199 1.00 17.33 247 GLU B C 1
ATOM 4415 O O . GLU B 1 247 ? 42.624 53.255 41.301 1.00 15.81 247 GLU B O 1
ATOM 4421 N N . GLY B 1 248 ? 42.925 51.425 40.022 1.00 16.82 248 GLY B N 1
ATOM 4422 C CA . GLY B 1 248 ? 42.727 52.158 38.784 1.00 20.61 248 GLY B CA 1
ATOM 4423 C C . GLY B 1 248 ? 43.864 53.069 38.384 1.00 16.43 248 GLY B C 1
ATOM 4424 O O . GLY B 1 248 ? 43.689 53.895 37.480 1.00 14.83 248 GLY B O 1
ATOM 4425 N N . ARG B 1 249 ? 45.027 52.937 39.011 1.00 13.73 249 ARG B N 1
ATOM 4426 C CA . ARG B 1 249 ? 46.139 53.865 38.803 1.00 13.52 249 ARG B CA 1
ATOM 4427 C C . ARG B 1 249 ? 47.102 53.307 37.763 1.00 13.74 249 ARG B C 1
ATOM 4428 O O . ARG B 1 249 ? 47.543 52.154 37.868 1.00 15.21 249 ARG B O 1
ATOM 4436 N N . HIS B 1 250 ? 47.432 54.125 36.763 1.00 13.46 250 HIS B N 1
ATOM 4437 C CA . HIS B 1 250 ? 48.296 53.708 35.664 1.00 14.52 250 HIS B CA 1
ATOM 4438 C C . HIS B 1 250 ? 49.159 54.877 35.211 1.00 13.18 250 HIS B C 1
ATOM 4439 O O . HIS B 1 250 ? 48.865 56.037 35.492 1.00 12.85 250 HIS B O 1
ATOM 4446 N N . LEU B 1 251 ? 50.227 54.552 34.487 1.00 11.77 251 LEU B N 1
ATOM 4447 C CA . LEU B 1 251 ? 50.855 55.515 33.596 1.00 11.82 251 LEU B CA 1
ATOM 4448 C C . LEU B 1 251 ? 50.282 55.329 32.195 1.00 13.34 251 LEU B C 1
ATOM 4449 O O . LEU B 1 251 ? 49.859 54.228 31.821 1.00 13.72 251 LEU B O 1
ATOM 4454 N N . TYR B 1 252 ? 50.251 56.425 31.440 1.00 13.66 252 TYR B N 1
ATOM 4455 C CA . TYR B 1 252 ? 49.656 56.478 30.114 1.00 11.74 252 TYR B CA 1
ATOM 4456 C C . TYR B 1 252 ? 50.606 57.177 29.158 1.00 12.04 252 TYR B C 1
ATOM 4457 O O . TYR B 1 252 ? 51.456 57.978 29.559 1.00 14.53 252 TYR B O 1
ATOM 4466 N N . ARG B 1 253 ? 50.417 56.893 27.873 1.00 14.70 253 ARG B N 1
ATOM 4467 C CA . ARG B 1 253 ? 51.204 57.526 26.830 1.00 14.65 253 ARG B CA 1
ATOM 4468 C C . ARG B 1 253 ? 50.265 57.935 25.705 1.00 14.29 253 ARG B C 1
ATOM 4469 O O . ARG B 1 253 ? 49.387 57.160 25.306 1.00 15.27 253 ARG B O 1
ATOM 4477 N N . SER B 1 254 ? 50.409 59.167 25.244 1.00 12.51 254 SER B N 1
ATOM 4478 C CA . SER B 1 254 ? 49.768 59.636 24.022 1.00 13.52 254 SER B CA 1
ATOM 4479 C C . SER B 1 254 ? 50.834 59.758 22.943 1.00 14.12 254 SER B C 1
ATOM 4480 O O . SER B 1 254 ? 51.950 60.195 23.226 1.00 12.68 254 SER B O 1
ATOM 4483 N N . THR B 1 255 ? 50.489 59.375 21.703 1.00 11.49 255 THR B N 1
ATOM 4484 C CA . THR B 1 255 ? 51.363 59.589 20.554 1.00 12.38 255 THR B CA 1
ATOM 4485 C C . THR B 1 255 ? 50.782 60.577 19.555 1.00 16.36 255 THR B C 1
ATOM 4486 O O . THR B 1 255 ? 51.366 60.768 18.477 1.00 15.77 255 THR B O 1
ATOM 4490 N N . ASP B 1 256 ? 49.653 61.214 19.882 1.00 13.32 256 ASP B N 1
ATOM 4491 C CA . ASP B 1 256 ? 49.049 62.230 19.021 1.00 12.22 256 ASP B CA 1
ATOM 4492 C C . ASP B 1 256 ? 48.959 63.580 19.730 1.00 15.65 256 ASP B C 1
ATOM 4493 O O . ASP B 1 256 ? 48.042 64.371 19.475 1.00 18.95 256 ASP B O 1
ATOM 4498 N N . GLY B 1 257 ? 49.907 63.851 20.626 1.00 14.09 257 GLY B N 1
ATOM 4499 C CA . GLY B 1 257 ? 50.020 65.168 21.229 1.00 14.08 257 GLY B CA 1
ATOM 4500 C C . GLY B 1 257 ? 49.104 65.423 22.402 1.00 19.24 257 GLY B C 1
ATOM 4501 O O . GLY B 1 257 ? 48.976 66.579 22.826 1.00 16.65 257 GLY B O 1
ATOM 4502 N N . GLY B 1 258 ? 48.457 64.394 22.941 1.00 15.91 258 GLY B N 1
ATOM 4503 C CA . GLY B 1 258 ? 47.544 64.564 24.053 1.00 16.29 258 GLY B CA 1
ATOM 4504 C C . GLY B 1 258 ? 46.070 64.421 23.726 1.00 19.67 258 GLY B C 1
ATOM 4505 O O . GLY B 1 258 ? 45.237 64.673 24.602 1.00 17.45 258 GLY B O 1
ATOM 4506 N N . ARG B 1 259 ? 45.719 64.009 22.506 1.00 16.54 259 ARG B N 1
ATOM 4507 C CA . ARG B 1 259 ? 44.316 63.765 22.187 1.00 17.43 259 ARG B CA 1
ATOM 4508 C C . ARG B 1 259 ? 43.841 62.402 22.682 1.00 16.63 259 ARG B C 1
ATOM 4509 O O . ARG B 1 259 ? 42.725 62.288 23.195 1.00 19.27 259 ARG B O 1
ATOM 4517 N N . THR B 1 260 ? 44.642 61.353 22.506 1.00 15.51 260 THR B N 1
ATOM 4518 C CA . THR B 1 260 ? 44.260 60.017 22.952 1.00 13.86 260 THR B CA 1
ATOM 4519 C C . THR B 1 260 ? 45.402 59.398 23.739 1.00 18.55 260 THR B C 1
ATOM 4520 O O . THR B 1 260 ? 46.574 59.615 23.430 1.00 16.22 260 THR B O 1
ATOM 4524 N N . TYR B 1 261 ? 45.048 58.616 24.756 1.00 18.40 261 TYR B N 1
ATOM 4525 C CA . TYR B 1 261 ? 46.028 57.963 25.611 1.00 17.09 261 TYR B CA 1
ATOM 4526 C C . TYR B 1 261 ? 45.812 56.455 25.646 1.00 15.98 261 TYR B C 1
ATOM 4527 O O . TYR B 1 261 ? 44.694 55.960 25.446 1.00 18.12 261 TYR B O 1
ATOM 4536 N N A THR B 1 262 ? 46.899 55.736 25.930 0.68 16.09 262 THR B N 1
ATOM 4537 N N B THR B 1 262 ? 46.895 55.725 25.911 0.32 16.15 262 THR B N 1
ATOM 4538 C CA A THR B 1 262 ? 46.896 54.292 26.125 0.68 17.25 262 THR B CA 1
ATOM 4539 C CA B THR B 1 262 ? 46.837 54.288 26.148 0.32 17.28 262 THR B CA 1
ATOM 4540 C C A THR B 1 262 ? 47.619 53.980 27.430 0.68 17.35 262 THR B C 1
ATOM 4541 C C B THR B 1 262 ? 47.619 53.960 27.411 0.32 17.35 262 THR B C 1
ATOM 4542 O O A THR B 1 262 ? 48.617 54.626 27.754 0.68 16.97 262 THR B O 1
ATOM 4543 O O B THR B 1 262 ? 48.662 54.564 27.678 0.32 16.99 262 THR B O 1
ATOM 4550 N N . ARG B 1 263 ? 47.109 53.005 28.186 1.00 18.73 263 ARG B N 1
ATOM 4551 C CA . ARG B 1 263 ? 47.807 52.567 29.393 1.00 15.97 263 ARG B CA 1
ATOM 4552 C C . ARG B 1 263 ? 49.130 51.903 29.033 1.00 17.23 263 ARG B C 1
ATOM 4553 O O . ARG B 1 263 ? 49.191 51.065 28.132 1.00 18.64 263 ARG B O 1
ATOM 4561 N N . ILE B 1 264 ? 50.189 52.240 29.773 1.00 15.91 264 ILE B N 1
ATOM 4562 C CA . ILE B 1 264 ? 51.489 51.631 29.513 1.00 11.13 264 ILE B CA 1
ATOM 4563 C C . ILE B 1 264 ? 52.113 50.985 30.746 1.00 15.64 264 ILE B C 1
ATOM 4564 O O . ILE B 1 264 ? 52.959 50.098 30.608 1.00 14.81 264 ILE B O 1
ATOM 4569 N N . VAL B 1 265 ? 51.753 51.437 31.948 1.00 15.64 265 VAL B N 1
ATOM 4570 C CA . VAL B 1 265 ? 52.284 50.857 33.184 1.00 15.66 265 VAL B CA 1
ATOM 4571 C C . VAL B 1 265 ? 51.159 50.793 34.208 1.00 12.49 265 VAL B C 1
ATOM 4572 O O . VAL B 1 265 ? 50.321 51.694 34.275 1.00 12.99 265 VAL B O 1
ATOM 4576 N N . ASP B 1 266 ? 51.140 49.731 35.012 1.00 13.52 266 ASP B N 1
ATOM 4577 C CA . ASP B 1 266 ? 50.114 49.566 36.027 1.00 13.31 266 ASP B CA 1
ATOM 4578 C C . ASP B 1 266 ? 50.740 49.648 37.411 1.00 11.97 266 ASP B C 1
ATOM 4579 O O . ASP B 1 266 ? 51.906 49.298 37.598 1.00 15.88 266 ASP B O 1
ATOM 4584 N N . ASP B 1 267 ? 49.945 50.108 38.380 1.00 12.21 267 ASP B N 1
ATOM 4585 C CA . ASP B 1 267 ? 50.402 50.242 39.765 1.00 11.30 267 ASP B CA 1
ATOM 4586 C C . ASP B 1 267 ? 50.489 48.862 40.415 1.00 13.43 267 ASP B C 1
ATOM 4587 O O . ASP B 1 267 ? 49.471 48.277 40.792 1.00 16.40 267 ASP B O 1
ATOM 4592 N N . THR B 1 268 ? 51.703 48.334 40.558 1.00 11.60 268 THR B N 1
ATOM 4593 C CA . THR B 1 268 ? 51.932 47.052 41.231 1.00 15.01 268 THR B CA 1
ATOM 4594 C C . THR B 1 268 ? 53.146 47.189 42.138 1.00 11.51 268 THR B C 1
ATOM 4595 O O . THR B 1 268 ? 53.899 48.159 42.006 1.00 12.71 268 THR B O 1
ATOM 4599 N N . PRO B 1 269 ? 53.400 46.242 43.044 1.00 12.55 269 PRO B N 1
ATOM 4600 C CA . PRO B 1 269 ? 54.650 46.313 43.811 1.00 12.67 269 PRO B CA 1
ATOM 4601 C C . PRO B 1 269 ? 55.898 46.306 42.939 1.00 14.70 269 PRO B C 1
ATOM 4602 O O . PRO B 1 269 ? 56.933 46.844 43.349 1.00 17.00 269 PRO B O 1
ATOM 4606 N N . ASP B 1 270 ? 55.833 45.738 41.734 1.00 12.70 270 ASP B N 1
ATOM 4607 C CA . ASP B 1 270 ? 57.021 45.715 40.887 1.00 13.99 270 ASP B CA 1
ATOM 4608 C C . ASP B 1 270 ? 57.209 47.016 40.112 1.00 15.94 270 ASP B C 1
ATOM 4609 O O . ASP B 1 270 ? 58.341 47.343 39.734 1.00 15.66 270 ASP B O 1
ATOM 4614 N N . THR B 1 271 ? 56.124 47.742 39.835 1.00 13.57 271 THR B N 1
ATOM 4615 C CA . THR B 1 271 ? 56.182 49.066 39.198 1.00 12.98 271 THR B CA 1
ATOM 4616 C C . THR B 1 271 ? 55.268 49.950 40.039 1.00 12.66 271 THR B C 1
ATOM 4617 O O . THR B 1 271 ? 54.086 50.128 39.735 1.00 15.34 271 THR B O 1
ATOM 4621 N N . GLU B 1 272 ? 55.847 50.523 41.087 1.00 13.47 272 GLU B N 1
ATOM 4622 C CA . GLU B 1 272 ? 55.082 51.167 42.148 1.00 12.30 272 GLU B CA 1
ATOM 4623 C C . GLU B 1 272 ? 54.745 52.600 41.774 1.00 12.04 272 GLU B C 1
ATOM 4624 O O . GLU B 1 272 ? 55.647 53.431 41.615 1.00 13.29 272 GLU B O 1
ATOM 4630 N N . LEU B 1 273 ? 53.453 52.892 41.670 1.00 12.57 273 LEU B N 1
ATOM 4631 C CA . LEU B 1 273 ? 52.953 54.220 41.341 1.00 10.58 273 LEU B CA 1
ATOM 4632 C C . LEU B 1 273 ? 52.236 54.843 42.534 1.00 11.17 273 LEU B C 1
ATOM 4633 O O . LEU B 1 273 ? 51.731 54.146 43.417 1.00 13.83 273 LEU B O 1
ATOM 4638 N N . THR B 1 274 ? 52.184 56.177 42.539 1.00 11.03 274 THR B N 1
ATOM 4639 C CA . THR B 1 274 ? 51.412 56.942 43.517 1.00 12.28 274 THR B CA 1
ATOM 4640 C C . THR B 1 274 ? 50.722 58.075 42.771 1.00 13.91 274 THR B C 1
ATOM 4641 O O . THR B 1 274 ? 50.921 58.252 41.566 1.00 13.24 274 THR B O 1
ATOM 4645 N N . ASN B 1 275 ? 49.927 58.874 43.489 1.00 12.16 275 ASN B N 1
ATOM 4646 C CA . ASN B 1 275 ? 49.320 60.018 42.818 1.00 13.01 275 ASN B CA 1
ATOM 4647 C C . ASN B 1 275 ? 50.316 61.126 42.524 1.00 13.44 275 ASN B C 1
ATOM 4648 O O . ASN B 1 275 ? 49.925 62.136 41.928 1.00 14.37 275 ASN B O 1
ATOM 4653 N N A SER B 1 276 ? 51.575 60.961 42.938 0.51 13.34 276 SER B N 1
ATOM 4654 N N B SER B 1 276 ? 51.581 60.993 42.925 0.49 13.35 276 SER B N 1
ATOM 4655 C CA A SER B 1 276 ? 52.605 61.982 42.799 0.51 13.55 276 SER B CA 1
ATOM 4656 C CA B SER B 1 276 ? 52.576 62.029 42.670 0.49 13.52 276 SER B CA 1
ATOM 4657 C C A SER B 1 276 ? 53.837 61.492 42.043 0.51 15.08 276 SER B C 1
ATOM 4658 C C B SER B 1 276 ? 53.870 61.442 42.113 0.49 15.10 276 SER B C 1
ATOM 4659 O O A SER B 1 276 ? 54.856 62.196 42.038 0.51 13.59 276 SER B O 1
ATOM 4660 O O B SER B 1 276 ? 54.951 62.004 42.319 0.49 14.09 276 SER B O 1
ATOM 4665 N N . THR B 1 277 ? 53.778 60.309 41.417 1.00 12.22 277 THR B N 1
ATOM 4666 C CA . THR B 1 277 ? 54.935 59.748 40.718 1.00 12.81 277 THR B CA 1
ATOM 4667 C C . THR B 1 277 ? 55.574 60.777 39.793 1.00 13.51 277 THR B C 1
ATOM 4668 O O . THR B 1 277 ? 54.887 61.416 38.992 1.00 13.95 277 THR B O 1
ATOM 4672 N N . LEU B 1 278 ? 56.890 60.940 39.930 1.00 11.24 278 LEU B N 1
ATOM 4673 C CA . LEU B 1 278 ? 57.632 61.873 39.090 1.00 14.67 278 LEU B CA 1
ATOM 4674 C C . LEU B 1 278 ? 57.773 61.312 37.686 1.00 14.80 278 LEU B C 1
ATOM 4675 O O . LEU B 1 278 ? 58.108 60.135 37.515 1.00 15.75 278 LEU B O 1
ATOM 4680 N N . LEU B 1 279 ? 57.520 62.154 36.680 1.00 14.00 279 LEU B N 1
ATOM 4681 C CA . LEU B 1 279 ? 57.658 61.775 35.278 1.00 13.84 279 LEU B CA 1
ATOM 4682 C C . LEU B 1 279 ? 58.838 62.531 34.685 1.00 11.59 279 LEU B C 1
ATOM 4683 O O . LEU B 1 279 ? 58.921 63.761 34.810 1.00 14.49 279 LEU B O 1
ATOM 4688 N N . ALA B 1 280 ? 59.756 61.800 34.061 1.00 11.78 280 ALA B N 1
ATOM 4689 C CA . ALA B 1 280 ? 60.948 62.393 33.449 1.00 12.60 280 ALA B CA 1
ATOM 4690 C C . ALA B 1 280 ? 61.148 61.775 32.073 1.00 12.56 280 ALA B C 1
ATOM 4691 O O . ALA B 1 280 ? 61.913 60.818 31.907 1.00 12.15 280 ALA B O 1
ATOM 4693 N N . PRO B 1 281 ? 60.471 62.299 31.051 1.00 13.77 281 PRO B N 1
ATOM 4694 C CA . PRO B 1 281 ? 60.669 61.763 29.695 1.00 11.69 281 PRO B CA 1
ATOM 4695 C C . PRO B 1 281 ? 62.084 62.039 29.221 1.00 12.65 281 PRO B C 1
ATOM 4696 O O . PRO B 1 281 ? 62.672 63.075 29.543 1.00 15.89 281 PRO B O 1
ATOM 4700 N N . SER B 1 282 ? 62.636 61.091 28.466 1.00 15.46 282 SER B N 1
ATOM 4701 C CA . SER B 1 282 ? 63.944 61.316 27.872 1.00 14.89 282 SER B CA 1
ATOM 4702 C C . SER B 1 282 ? 63.874 62.534 26.954 1.00 16.85 282 SER B C 1
ATOM 4703 O O . SER B 1 282 ? 62.900 62.694 26.207 1.00 18.16 282 SER B O 1
ATOM 4706 N N . PRO B 1 283 ? 64.870 63.419 26.993 1.00 19.30 283 PRO B N 1
ATOM 4707 C CA . PRO B 1 283 ? 64.854 64.573 26.085 1.00 20.55 283 PRO B CA 1
ATOM 4708 C C . PRO B 1 283 ? 65.221 64.230 24.650 1.00 22.08 283 PRO B C 1
ATOM 4709 O O . PRO B 1 283 ? 65.021 65.076 23.764 1.00 22.74 283 PRO B O 1
ATOM 4713 N N . VAL B 1 284 ? 65.725 63.024 24.384 1.00 21.17 284 VAL B N 1
ATOM 4714 C CA . VAL B 1 284 ? 66.207 62.684 23.045 1.00 27.79 284 VAL B CA 1
ATOM 4715 C C . VAL B 1 284 ? 65.476 61.475 22.467 1.00 27.92 284 VAL B C 1
ATOM 4716 O O . VAL B 1 284 ? 65.317 61.364 21.247 1.00 23.44 284 VAL B O 1
ATOM 4720 N N . ASP B 1 285 ? 65.007 60.568 23.323 1.00 21.49 285 ASP B N 1
ATOM 4721 C CA . ASP B 1 285 ? 64.345 59.359 22.842 1.00 20.38 285 ASP B CA 1
ATOM 4722 C C . ASP B 1 285 ? 62.859 59.419 23.174 1.00 23.06 285 ASP B C 1
ATOM 4723 O O . ASP B 1 285 ? 62.490 59.292 24.351 1.00 17.36 285 ASP B O 1
ATOM 4728 N N . PRO B 1 286 ? 61.971 59.569 22.189 1.00 21.25 286 PRO B N 1
ATOM 4729 C CA . PRO B 1 286 ? 60.535 59.661 22.504 1.00 16.13 286 PRO B CA 1
ATOM 4730 C C . PRO B 1 286 ? 59.962 58.397 23.119 1.00 16.31 286 PRO B C 1
ATOM 4731 O O . PRO B 1 286 ? 58.886 58.455 23.726 1.00 16.78 286 PRO B O 1
ATOM 4735 N N . ASN B 1 287 ? 60.639 57.264 22.977 1.00 15.38 287 ASN B N 1
ATOM 4736 C CA . ASN B 1 287 ? 60.154 55.999 23.508 1.00 15.92 287 ASN B CA 1
ATOM 4737 C C . ASN B 1 287 ? 60.373 55.841 25.009 1.00 15.77 287 ASN B C 1
ATOM 4738 O O . ASN B 1 287 ? 59.754 54.953 25.605 1.00 14.77 287 ASN B O 1
ATOM 4743 N N . VAL B 1 288 ? 61.217 56.665 25.628 1.00 15.99 288 VAL B N 1
ATOM 4744 C CA . VAL B 1 288 ? 61.745 56.389 26.964 1.00 13.24 288 VAL B CA 1
ATOM 4745 C C . VAL B 1 288 ? 61.161 57.363 27.980 1.00 11.63 288 VAL B C 1
ATOM 4746 O O . VAL B 1 288 ? 61.188 58.586 27.780 1.00 13.67 288 VAL B O 1
ATOM 4750 N N . LEU B 1 289 ? 60.654 56.810 29.084 1.00 12.95 289 LEU B N 1
ATOM 4751 C CA . LEU B 1 289 ? 60.166 57.566 30.226 1.00 13.00 289 LEU B CA 1
ATOM 4752 C C . LEU B 1 289 ? 60.848 57.040 31.478 1.00 13.31 289 LEU B C 1
ATOM 4753 O O . LEU B 1 289 ? 60.807 55.836 31.748 1.00 14.97 289 LEU B O 1
ATOM 4758 N N . TYR B 1 290 ? 61.468 57.926 32.244 1.00 11.69 290 TYR B N 1
ATOM 4759 C CA . TYR B 1 290 ? 61.911 57.550 33.581 1.00 12.31 290 TYR B CA 1
ATOM 4760 C C . TYR B 1 290 ? 60.864 57.968 34.614 1.00 12.47 290 TYR B C 1
ATOM 4761 O O . TYR B 1 290 ? 60.175 58.972 34.448 1.00 12.94 290 TYR B O 1
ATOM 4770 N N . PHE B 1 291 ? 60.729 57.177 35.680 1.00 11.40 291 PHE B N 1
ATOM 4771 C CA . PHE B 1 291 ? 59.878 57.571 36.800 1.00 11.50 291 PHE B CA 1
ATOM 4772 C C . PHE B 1 291 ? 60.469 56.940 38.058 1.00 13.35 291 PHE B C 1
ATOM 4773 O O . PHE B 1 291 ? 61.419 56.159 37.983 1.00 14.64 291 PHE B O 1
ATOM 4781 N N A GLU B 1 292 ? 59.965 57.324 39.232 0.50 12.55 292 GLU B N 1
ATOM 4782 N N B GLU B 1 292 ? 59.885 57.268 39.212 0.50 12.49 292 GLU B N 1
ATOM 4783 C CA A GLU B 1 292 ? 60.572 56.800 40.453 0.50 12.93 292 GLU B CA 1
ATOM 4784 C CA B GLU B 1 292 ? 60.494 56.933 40.492 0.50 13.14 292 GLU B CA 1
ATOM 4785 C C A GLU B 1 292 ? 59.517 56.530 41.510 0.50 12.24 292 GLU B C 1
ATOM 4786 C C B GLU B 1 292 ? 59.442 56.465 41.485 0.50 12.26 292 GLU B C 1
ATOM 4787 O O A GLU B 1 292 ? 58.405 57.064 41.472 0.50 12.83 292 GLU B O 1
ATOM 4788 O O B GLU B 1 292 ? 58.261 56.806 41.382 0.50 12.96 292 GLU B O 1
ATOM 4799 N N . TYR B 1 293 ? 59.900 55.674 42.456 1.00 11.99 293 TYR B N 1
ATOM 4800 C CA . TYR B 1 293 ? 59.180 55.448 43.698 1.00 14.56 293 TYR B CA 1
ATOM 4801 C C . TYR B 1 293 ? 60.224 55.406 44.810 1.00 11.89 293 TYR B C 1
ATOM 4802 O O . TYR B 1 293 ? 61.267 54.768 44.654 1.00 13.82 293 TYR B O 1
ATOM 4811 N N . GLY B 1 294 ? 59.943 56.066 45.932 1.00 14.13 294 GLY B N 1
ATOM 4812 C CA . GLY B 1 294 ? 60.838 55.979 47.072 1.00 14.65 294 GLY B CA 1
ATOM 4813 C C . GLY B 1 294 ? 60.100 56.250 48.360 1.00 17.29 294 GLY B C 1
ATOM 4814 O O . GLY B 1 294 ? 59.147 57.034 48.392 1.00 17.44 294 GLY B O 1
ATOM 4815 N N . THR B 1 295 ? 60.538 55.591 49.432 1.00 17.28 295 THR B N 1
ATOM 4816 C CA . THR B 1 295 ? 60.012 55.921 50.749 1.00 17.12 295 THR B CA 1
ATOM 4817 C C . THR B 1 295 ? 61.090 55.683 51.802 1.00 15.14 295 THR B C 1
ATOM 4818 O O . THR B 1 295 ? 61.937 54.788 51.666 1.00 16.18 295 THR B O 1
ATOM 4822 N N . TYR B 1 296 ? 61.067 56.523 52.840 1.00 17.32 296 TYR B N 1
ATOM 4823 C CA . TYR B 1 296 ? 61.938 56.300 53.986 1.00 14.42 296 TYR B CA 1
ATOM 4824 C C . TYR B 1 296 ? 61.404 55.221 54.918 1.00 17.86 296 TYR B C 1
ATOM 4825 O O . TYR B 1 296 ? 62.179 54.681 55.714 1.00 21.07 296 TYR B O 1
ATOM 4834 N N . PHE B 1 297 ? 60.119 54.877 54.823 1.00 21.06 297 PHE B N 1
ATOM 4835 C CA . PHE B 1 297 ? 59.557 53.873 55.725 1.00 19.15 297 PHE B CA 1
ATOM 4836 C C . PHE B 1 297 ? 60.200 52.510 55.485 1.00 25.51 297 PHE B C 1
ATOM 4837 O O . PHE B 1 297 ? 60.437 52.108 54.344 1.00 22.32 297 PHE B O 1
ATOM 4845 N N . GLN B 1 298 ? 60.518 51.815 56.585 1.00 19.08 298 GLN B N 1
ATOM 4846 C CA . GLN B 1 298 ? 61.325 50.584 56.594 1.00 25.82 298 GLN B CA 1
ATOM 4847 C C . GLN B 1 298 ? 62.646 50.731 55.860 1.00 20.20 298 GLN B C 1
ATOM 4848 O O . GLN B 1 298 ? 63.249 49.724 55.476 1.00 22.03 298 GLN B O 1
ATOM 4854 N N . ALA B 1 299 ? 63.128 51.961 55.675 1.00 23.47 299 ALA B N 1
ATOM 4855 C CA . ALA B 1 299 ? 64.327 52.207 54.880 1.00 24.18 299 ALA B CA 1
ATOM 4856 C C . ALA B 1 299 ? 64.241 51.468 53.548 1.00 19.41 299 ALA B C 1
ATOM 4857 O O . ALA B 1 299 ? 65.218 50.888 53.067 1.00 20.45 299 ALA B O 1
ATOM 4859 N N . TYR B 1 300 ? 63.040 51.466 52.960 1.00 18.29 300 TYR B N 1
ATOM 4860 C CA . TYR B 1 300 ? 62.856 50.774 51.689 1.00 13.89 300 TYR B CA 1
ATOM 4861 C C . TYR B 1 300 ? 63.809 51.309 50.622 1.00 16.25 300 TYR B C 1
ATOM 4862 O O . TYR B 1 300 ? 64.392 50.530 49.857 1.00 17.23 300 TYR B O 1
ATOM 4871 N N . GLY B 1 301 ? 63.996 52.627 50.571 1.00 17.77 301 GLY B N 1
ATOM 4872 C CA . GLY B 1 301 ? 64.841 53.220 49.552 1.00 17.55 301 GLY B CA 1
ATOM 4873 C C . GLY B 1 301 ? 64.050 53.650 48.328 1.00 15.79 301 GLY B C 1
ATOM 4874 O O . GLY B 1 301 ? 62.844 53.903 48.383 1.00 15.91 301 GLY B O 1
ATOM 4875 N N . THR B 1 302 ? 64.757 53.721 47.199 1.00 14.65 302 THR B N 1
ATOM 4876 C CA . THR B 1 302 ? 64.230 54.304 45.966 1.00 12.55 302 THR B CA 1
ATOM 4877 C C . THR B 1 302 ? 64.417 53.352 44.798 1.00 12.92 302 THR B C 1
ATOM 4878 O O . THR B 1 302 ? 65.508 52.805 44.603 1.00 14.24 302 THR B O 1
ATOM 4882 N N . ASP B 1 303 ? 63.351 53.179 44.013 1.00 13.77 303 ASP B N 1
ATOM 4883 C CA . ASP B 1 303 ? 63.403 52.488 42.732 1.00 11.91 303 ASP B CA 1
ATOM 4884 C C . ASP B 1 303 ? 63.369 53.531 41.623 1.00 13.41 303 ASP B C 1
ATOM 4885 O O . ASP B 1 303 ? 62.470 54.377 41.593 1.00 14.66 303 ASP B O 1
ATOM 4890 N N . LEU B 1 304 ? 64.346 53.474 40.722 1.00 15.52 304 LEU B N 1
ATOM 4891 C CA . LEU B 1 304 ? 64.372 54.320 39.535 1.00 15.21 304 LEU B CA 1
ATOM 4892 C C . LEU B 1 304 ? 64.000 53.465 38.332 1.00 14.40 304 LEU B C 1
ATOM 4893 O O . LEU B 1 304 ? 64.723 52.523 38.007 1.00 13.96 304 LEU B O 1
ATOM 4898 N N . TYR B 1 305 ? 62.881 53.793 37.681 1.00 11.36 305 TYR B N 1
ATOM 4899 C CA . TYR B 1 305 ? 62.306 52.991 36.608 1.00 11.32 305 TYR B CA 1
ATOM 4900 C C . TYR B 1 305 ? 62.586 53.598 35.239 1.00 13.28 305 TYR B C 1
ATOM 4901 O O . TYR B 1 305 ? 62.646 54.821 35.088 1.00 12.94 305 TYR B O 1
ATOM 4910 N N A ARG B 1 306 ? 62.732 52.729 34.238 0.38 12.44 306 ARG B N 1
ATOM 4911 N N B ARG B 1 306 ? 62.727 52.731 34.236 0.62 12.37 306 ARG B N 1
ATOM 4912 C CA A ARG B 1 306 ? 62.948 53.146 32.854 0.38 15.88 306 ARG B CA 1
ATOM 4913 C CA B ARG B 1 306 ? 62.946 53.153 32.854 0.62 15.91 306 ARG B CA 1
ATOM 4914 C C A ARG B 1 306 ? 61.992 52.370 31.957 0.38 13.94 306 ARG B C 1
ATOM 4915 C C B ARG B 1 306 ? 61.997 52.373 31.952 0.62 13.89 306 ARG B C 1
ATOM 4916 O O A ARG B 1 306 ? 62.153 51.157 31.773 0.38 16.04 306 ARG B O 1
ATOM 4917 O O B ARG B 1 306 ? 62.167 51.162 31.761 0.62 16.05 306 ARG B O 1
ATOM 4932 N N . TYR B 1 307 ? 61.002 53.066 31.406 1.00 13.61 307 TYR B N 1
ATOM 4933 C CA . TYR B 1 307 ? 60.080 52.488 30.435 1.00 15.59 307 TYR B CA 1
ATOM 4934 C C . TYR B 1 307 ? 60.611 52.751 29.030 1.00 15.68 307 TYR B C 1
ATOM 4935 O O . TYR B 1 307 ? 61.124 53.840 28.751 1.00 13.97 307 TYR B O 1
ATOM 4944 N N . ASP B 1 308 ? 60.476 51.751 28.152 1.00 15.87 308 ASP B N 1
ATOM 4945 C CA . ASP B 1 308 ? 60.870 51.855 26.747 1.00 15.55 308 ASP B CA 1
ATOM 4946 C C . ASP B 1 308 ? 59.714 51.365 25.884 1.00 15.53 308 ASP B C 1
ATOM 4947 O O . ASP B 1 308 ? 59.379 50.175 25.903 1.00 17.48 308 ASP B O 1
ATOM 4952 N N . ALA B 1 309 ? 59.122 52.284 25.115 1.00 16.36 309 ALA B N 1
ATOM 4953 C CA . ALA B 1 309 ? 57.957 51.962 24.298 1.00 17.60 309 ALA B CA 1
ATOM 4954 C C . ALA B 1 309 ? 58.272 50.967 23.191 1.00 17.06 309 ALA B C 1
ATOM 4955 O O . ALA B 1 309 ? 57.342 50.366 22.638 1.00 17.39 309 ALA B O 1
ATOM 4957 N N . ARG B 1 310 ? 59.548 50.796 22.840 1.00 14.97 310 ARG B N 1
ATOM 4958 C CA . ARG B 1 310 ? 59.881 49.838 21.788 1.00 17.66 310 ARG B CA 1
ATOM 4959 C C . ARG B 1 310 ? 59.360 48.450 22.128 1.00 23.58 310 ARG B C 1
ATOM 4960 O O . ARG B 1 310 ? 58.830 47.750 21.256 1.00 23.41 310 ARG B O 1
ATOM 4968 N N . THR B 1 311 ? 59.479 48.041 23.397 1.00 22.19 311 THR B N 1
ATOM 4969 C CA . THR B 1 311 ? 58.960 46.762 23.863 1.00 26.48 311 THR B CA 1
ATOM 4970 C C . THR B 1 311 ? 57.856 46.895 24.894 1.00 23.55 311 THR B C 1
ATOM 4971 O O . THR B 1 311 ? 57.173 45.902 25.176 1.00 25.10 311 THR B O 1
ATOM 4975 N N . GLY B 1 312 ? 57.671 48.074 25.475 1.00 17.00 312 GLY B N 1
ATOM 4976 C CA . GLY B 1 312 ? 56.743 48.235 26.570 1.00 19.77 312 GLY B CA 1
ATOM 4977 C C . GLY B 1 312 ? 57.274 47.799 27.913 1.00 19.10 312 GLY B C 1
ATOM 4978 O O . GLY B 1 312 ? 56.522 47.830 28.894 1.00 24.65 312 GLY B O 1
ATOM 4979 N N . LYS B 1 313 ? 58.530 47.393 27.997 1.00 15.16 313 LYS B N 1
ATOM 4980 C CA . LYS B 1 313 ? 59.041 46.857 29.248 1.00 18.92 313 LYS B CA 1
ATOM 4981 C C . LYS B 1 313 ? 59.580 47.976 30.127 1.00 17.03 313 LYS B C 1
ATOM 4982 O O . LYS B 1 313 ? 59.941 49.058 29.657 1.00 17.07 313 LYS B O 1
ATOM 4988 N N . VAL B 1 314 ? 59.616 47.699 31.427 1.00 17.18 314 VAL B N 1
ATOM 4989 C CA . VAL B 1 314 ? 60.103 48.640 32.429 1.00 14.82 314 VAL B CA 1
ATOM 4990 C C . VAL B 1 314 ? 61.274 47.981 33.134 1.00 19.38 314 VAL B C 1
ATOM 4991 O O . VAL B 1 314 ? 61.130 46.880 33.678 1.00 19.50 314 VAL B O 1
ATOM 4995 N N . GLY B 1 315 ? 62.432 48.634 33.107 1.00 20.09 315 GLY B N 1
ATOM 4996 C CA . GLY B 1 315 ? 63.560 48.223 33.915 1.00 17.66 315 GLY B CA 1
ATOM 4997 C C . GLY B 1 315 ? 63.644 49.075 35.167 1.00 19.79 315 GLY B C 1
ATOM 4998 O O . GLY B 1 315 ? 63.072 50.161 35.233 1.00 16.77 315 GLY B O 1
ATOM 4999 N N . LYS B 1 316 ? 64.347 48.567 36.178 1.00 20.28 316 LYS B N 1
ATOM 5000 C CA . LYS B 1 316 ? 64.495 49.367 37.384 1.00 17.28 316 LYS B CA 1
ATOM 5001 C C . LYS B 1 316 ? 65.837 49.105 38.048 1.00 17.11 316 LYS B C 1
ATOM 5002 O O . LYS B 1 316 ? 66.400 48.006 37.975 1.00 18.06 316 LYS B O 1
ATOM 5008 N N . THR B 1 317 ? 66.355 50.157 38.679 1.00 15.24 317 THR B N 1
ATOM 5009 C CA . THR B 1 317 ? 67.494 50.081 39.580 1.00 15.75 317 THR B CA 1
ATOM 5010 C C . THR B 1 317 ? 67.045 50.571 40.946 1.00 17.65 317 THR B C 1
ATOM 5011 O O . THR B 1 317 ? 66.003 51.219 41.079 1.00 17.48 317 THR B O 1
ATOM 5015 N N . HIS B 1 318 ? 67.829 50.254 41.967 1.00 15.93 318 HIS B N 1
ATOM 5016 C CA . HIS B 1 318 ? 67.466 50.610 43.328 1.00 13.43 318 HIS B CA 1
ATOM 5017 C C . HIS B 1 318 ? 68.640 51.281 44.023 1.00 17.57 318 HIS B C 1
ATOM 5018 O O . HIS B 1 318 ? 69.797 50.896 43.818 1.00 19.91 318 HIS B O 1
ATOM 5025 N N . ASN B 1 319 ? 68.339 52.286 44.844 1.00 14.58 319 ASN B N 1
ATOM 5026 C CA . ASN B 1 319 ? 69.349 52.926 45.680 1.00 17.42 319 ASN B CA 1
ATOM 5027 C C . ASN B 1 319 ? 68.768 53.155 47.070 1.00 17.56 319 ASN B C 1
ATOM 5028 O O . ASN B 1 319 ? 67.568 52.980 47.304 1.00 16.49 319 ASN B O 1
ATOM 5033 N N . ALA B 1 320 ? 69.636 53.542 48.015 1.00 16.77 320 ALA B N 1
ATOM 5034 C CA . ALA B 1 320 ? 69.255 53.610 49.420 1.00 18.81 320 ALA B CA 1
ATOM 5035 C C . ALA B 1 320 ? 68.673 54.957 49.843 1.00 20.48 320 ALA B C 1
ATOM 5036 O O . ALA B 1 320 ? 68.241 55.094 50.992 1.00 18.42 320 ALA B O 1
ATOM 5038 N N . HIS B 1 321 ? 68.629 55.953 48.958 1.00 16.08 321 HIS B N 1
ATOM 5039 C CA . HIS B 1 321 ? 68.060 57.232 49.361 1.00 15.73 321 HIS B CA 1
ATOM 5040 C C . HIS B 1 321 ? 66.545 57.130 49.539 1.00 15.18 321 HIS B C 1
ATOM 5041 O O . HIS B 1 321 ? 65.877 56.240 48.995 1.00 16.98 321 HIS B O 1
ATOM 5048 N N . ASP B 1 322 ? 66.001 58.060 50.322 1.00 14.99 322 ASP B N 1
ATOM 5049 C CA . ASP B 1 322 ? 64.576 58.040 50.626 1.00 14.19 322 ASP B CA 1
ATOM 5050 C C . ASP B 1 322 ? 63.723 58.435 49.428 1.00 19.03 322 ASP B C 1
ATOM 5051 O O . ASP B 1 322 ? 62.545 58.065 49.376 1.00 18.29 322 ASP B O 1
ATOM 5056 N N . GLY B 1 323 ? 64.280 59.169 48.475 1.00 17.65 323 GLY B N 1
ATOM 5057 C CA . GLY B 1 323 ? 63.547 59.479 47.265 1.00 17.28 323 GLY B CA 1
ATOM 5058 C C . GLY B 1 323 ? 64.418 60.254 46.302 1.00 15.28 323 GLY B C 1
ATOM 5059 O O . GLY B 1 323 ? 65.468 60.795 46.671 1.00 14.67 323 GLY B O 1
ATOM 5060 N N . ILE B 1 324 ? 63.982 60.256 45.046 1.00 12.30 324 ILE B N 1
ATOM 5061 C CA . ILE B 1 324 ? 64.487 61.161 44.017 1.00 11.84 324 ILE B CA 1
ATOM 5062 C C . ILE B 1 324 ? 63.385 62.184 43.754 1.00 14.33 324 ILE B C 1
ATOM 5063 O O . ILE B 1 324 ? 62.277 61.817 43.336 1.00 15.90 324 ILE B O 1
ATOM 5068 N N A SER B 1 325 ? 63.695 63.459 43.985 0.33 12.20 325 SER B N 1
ATOM 5069 N N B SER B 1 325 ? 63.671 63.470 44.026 0.67 12.12 325 SER B N 1
ATOM 5070 C CA A SER B 1 325 ? 62.720 64.534 43.883 0.33 14.77 325 SER B CA 1
ATOM 5071 C CA B SER B 1 325 ? 62.670 64.523 43.844 0.67 14.74 325 SER B CA 1
ATOM 5072 C C A SER B 1 325 ? 62.761 65.269 42.549 0.33 12.41 325 SER B C 1
ATOM 5073 C C B SER B 1 325 ? 62.674 65.132 42.452 0.67 12.09 325 SER B C 1
ATOM 5074 O O A SER B 1 325 ? 61.859 66.069 42.278 0.33 13.02 325 SER B O 1
ATOM 5075 O O B SER B 1 325 ? 61.676 65.745 42.061 0.67 13.48 325 SER B O 1
ATOM 5080 N N . ALA B 1 326 ? 63.777 65.031 41.722 1.00 14.16 326 ALA B N 1
ATOM 5081 C CA . ALA B 1 326 ? 63.892 65.721 40.440 1.00 11.81 326 ALA B CA 1
ATOM 5082 C C . ALA B 1 326 ? 64.951 65.023 39.609 1.00 14.68 326 ALA B C 1
ATOM 5083 O O . ALA B 1 326 ? 65.891 64.436 40.150 1.00 15.02 326 ALA B O 1
ATOM 5085 N N . ILE B 1 327 ? 64.795 65.109 38.290 1.00 13.34 327 ILE B N 1
ATOM 5086 C CA . ILE B 1 327 ? 65.729 64.511 37.339 1.00 13.28 327 ILE B CA 1
ATOM 5087 C C . ILE B 1 327 ? 66.017 65.501 36.220 1.00 16.20 327 ILE B C 1
ATOM 5088 O O . ILE B 1 327 ? 65.089 66.094 35.658 1.00 14.94 327 ILE B O 1
ATOM 5093 N N . ALA B 1 328 ? 67.302 65.673 35.889 1.00 13.25 328 ALA B N 1
ATOM 5094 C CA . ALA B 1 328 ? 67.717 66.412 34.701 1.00 13.17 328 ALA B CA 1
ATOM 5095 C C . ALA B 1 328 ? 68.718 65.582 33.909 1.00 15.14 328 ALA B C 1
ATOM 5096 O O . ALA B 1 328 ? 69.352 64.669 34.444 1.00 16.35 328 ALA B O 1
ATOM 5098 N N . PHE B 1 329 ? 68.863 65.913 32.618 1.00 12.85 329 PHE B N 1
ATOM 5099 C CA . PHE B 1 329 ? 69.716 65.167 31.701 1.00 14.04 329 PHE B CA 1
ATOM 5100 C C . PHE B 1 329 ? 70.850 66.040 31.179 1.00 16.81 329 PHE B C 1
ATOM 5101 O O . PHE B 1 329 ? 70.639 67.202 30.815 1.00 19.27 329 PHE B O 1
ATOM 5109 N N . ASN B 1 330 ? 72.047 65.473 31.136 1.00 16.97 330 ASN B N 1
ATOM 5110 C CA . ASN B 1 330 ? 73.167 66.153 30.503 1.00 17.22 330 ASN B CA 1
ATOM 5111 C C . ASN B 1 330 ? 72.880 66.330 29.013 1.00 18.52 330 ASN B C 1
ATOM 5112 O O . ASN B 1 330 ? 72.658 65.331 28.309 1.00 18.06 330 ASN B O 1
ATOM 5117 N N . PRO B 1 331 ? 72.882 67.563 28.493 1.00 17.14 331 PRO B N 1
ATOM 5118 C CA . PRO B 1 331 ? 72.510 67.769 27.081 1.00 18.06 331 PRO B CA 1
ATOM 5119 C C . PRO B 1 331 ? 73.489 67.154 26.092 1.00 24.70 331 PRO B C 1
ATOM 5120 O O . PRO B 1 331 ? 73.084 66.787 24.981 1.00 26.64 331 PRO B O 1
ATOM 5124 N N . ALA B 1 332 ? 74.766 67.051 26.449 1.00 23.47 332 ALA B N 1
ATOM 5125 C CA . ALA B 1 332 ? 75.754 66.481 25.539 1.00 24.12 332 ALA B CA 1
ATOM 5126 C C . ALA B 1 332 ? 75.760 64.958 25.580 1.00 24.95 332 ALA B C 1
ATOM 5127 O O . ALA B 1 332 ? 76.068 64.309 24.573 1.00 27.22 332 ALA B O 1
ATOM 5129 N N . ARG B 1 333 ? 75.423 64.368 26.723 1.00 21.46 333 ARG B N 1
ATOM 5130 C CA . ARG B 1 333 ? 75.399 62.916 26.869 1.00 19.72 333 ARG B CA 1
ATOM 5131 C C . ARG B 1 333 ? 74.233 62.569 27.782 1.00 21.05 333 ARG B C 1
ATOM 5132 O O . ARG B 1 333 ? 74.393 62.468 29.005 1.00 21.04 333 ARG B O 1
ATOM 5140 N N . PRO B 1 334 ? 73.033 62.398 27.218 1.00 20.82 334 PRO B N 1
ATOM 5141 C CA . PRO B 1 334 ? 71.827 62.236 28.058 1.00 20.45 334 PRO B CA 1
ATOM 5142 C C . PRO B 1 334 ? 71.828 60.989 28.920 1.00 20.54 334 PRO B C 1
ATOM 5143 O O . PRO B 1 334 ? 70.981 60.889 29.816 1.00 20.57 334 PRO B O 1
ATOM 5147 N N . SER B 1 335 ? 72.727 60.032 28.681 1.00 21.00 335 SER B N 1
ATOM 5148 C CA . SER B 1 335 ? 72.852 58.910 29.602 1.00 21.24 335 SER B CA 1
ATOM 5149 C C . SER B 1 335 ? 73.367 59.352 30.965 1.00 20.05 335 SER B C 1
ATOM 5150 O O . SER B 1 335 ? 73.238 58.603 31.944 1.00 20.44 335 SER B O 1
ATOM 5153 N N . VAL B 1 336 ? 73.956 60.538 31.049 1.00 17.36 336 VAL B N 1
ATOM 5154 C CA . VAL B 1 336 ? 74.314 61.126 32.331 1.00 18.15 336 VAL B CA 1
ATOM 5155 C C . VAL B 1 336 ? 73.086 61.846 32.870 1.00 19.42 336 VAL B C 1
ATOM 5156 O O . VAL B 1 336 ? 72.607 62.809 32.265 1.00 16.73 336 VAL B O 1
ATOM 5160 N N . MET B 1 337 ? 72.578 61.382 34.008 1.00 14.84 337 MET B N 1
ATOM 5161 C CA . MET B 1 337 ? 71.346 61.902 34.581 1.00 16.71 337 MET B CA 1
ATOM 5162 C C . MET B 1 337 ? 71.622 62.465 35.966 1.00 17.42 337 MET B C 1
ATOM 5163 O O . MET B 1 337 ? 72.203 61.785 36.822 1.00 15.48 337 MET B O 1
ATOM 5168 N N . TYR B 1 338 ? 71.209 63.711 36.176 1.00 13.02 338 TYR B N 1
ATOM 5169 C CA . TYR B 1 338 ? 71.340 64.371 37.466 1.00 15.58 338 TYR B CA 1
ATOM 5170 C C . TYR B 1 338 ? 70.101 64.086 38.306 1.00 17.21 338 TYR B C 1
ATOM 5171 O O . TYR B 1 338 ? 68.970 64.164 37.811 1.00 15.20 338 TYR B O 1
ATOM 5180 N N . LEU B 1 339 ? 70.322 63.736 39.572 1.00 14.43 339 LEU B N 1
ATOM 5181 C CA . LEU B 1 339 ? 69.264 63.321 40.487 1.00 12.81 339 LEU B CA 1
ATOM 5182 C C . LEU B 1 339 ? 69.263 64.253 41.687 1.00 16.12 339 LEU B C 1
ATOM 5183 O O . LEU B 1 339 ? 70.276 64.369 42.386 1.00 16.74 339 LEU B O 1
ATOM 5188 N N . GLY B 1 340 ? 68.126 64.907 41.926 1.00 14.85 340 GLY B N 1
ATOM 5189 C CA . GLY B 1 340 ? 67.918 65.661 43.151 1.00 12.94 340 GLY B CA 1
ATOM 5190 C C . GLY B 1 340 ? 67.256 64.747 44.167 1.00 15.37 340 GLY B C 1
ATOM 5191 O O . GLY B 1 340 ? 66.303 64.034 43.842 1.00 15.21 340 GLY B O 1
ATOM 5192 N N . LEU B 1 341 ? 67.764 64.771 45.395 1.00 13.83 341 LEU B N 1
ATOM 5193 C CA . LEU B 1 341 ? 67.507 63.716 46.370 1.00 15.51 341 LEU B CA 1
ATOM 5194 C C . LEU B 1 341 ? 66.687 64.203 47.566 1.00 15.44 341 LEU B C 1
ATOM 5195 O O . LEU B 1 341 ? 66.647 65.392 47.891 1.00 13.61 341 LEU B O 1
ATOM 5200 N N . GLU B 1 342 ? 66.024 63.245 48.230 1.00 16.28 342 GLU B N 1
ATOM 5201 C CA . GLU B 1 342 ? 65.246 63.489 49.441 1.00 14.26 342 GLU B CA 1
ATOM 5202 C C . GLU B 1 342 ? 65.871 62.735 50.604 1.00 15.24 342 GLU B C 1
ATOM 5203 O O . GLU B 1 342 ? 66.377 61.624 50.432 1.00 15.97 342 GLU B O 1
ATOM 5209 N N . GLU B 1 343 ? 65.844 63.350 51.784 1.00 17.29 343 GLU B N 1
ATOM 5210 C CA . GLU B 1 343 ? 66.235 62.677 53.019 1.00 16.54 343 GLU B CA 1
ATOM 5211 C C . GLU B 1 343 ? 65.256 63.088 54.104 1.00 24.45 343 GLU B C 1
ATOM 5212 O O . GLU B 1 343 ? 65.146 64.277 54.422 1.00 19.05 343 GLU B O 1
ATOM 5218 N N . VAL B 1 344 ? 64.536 62.111 54.656 1.00 20.78 344 VAL B N 1
ATOM 5219 C CA . VAL B 1 344 ? 63.596 62.331 55.748 1.00 31.07 344 VAL B CA 1
ATOM 5220 C C . VAL B 1 344 ? 63.939 61.362 56.872 1.00 36.04 344 VAL B C 1
ATOM 5221 O O . VAL B 1 344 ? 64.068 60.155 56.640 1.00 26.98 344 VAL B O 1
ATOM 5225 N N . GLN B 1 345 ? 64.100 61.892 58.083 1.00 46.35 345 GLN B N 1
ATOM 5226 C CA . GLN B 1 345 ? 64.483 61.079 59.229 1.00 39.41 345 GLN B CA 1
ATOM 5227 C C . GLN B 1 345 ? 63.279 60.306 59.752 1.00 49.39 345 GLN B C 1
ATOM 5228 O O . GLN B 1 345 ? 62.222 60.889 60.015 1.00 44.46 345 GLN B O 1
ATOM 5234 N N . ILE B 1 346 ? 63.442 58.993 59.901 1.00 55.68 346 ILE B N 1
ATOM 5235 C CA . ILE B 1 346 ? 62.393 58.140 60.445 1.00 53.73 346 ILE B CA 1
ATOM 5236 C C . ILE B 1 346 ? 62.648 57.886 61.926 1.00 61.90 346 ILE B C 1
ATOM 5237 O O . ILE B 1 346 ? 62.684 58.819 62.730 1.00 63.18 346 ILE B O 1
#

Nearest PDB structures (foldseek):
  6fhp-assembly2_B  TM=1.000E+00  e=9.101E-69  Streptomyces mobaraensis
  3a0f-assembly1_A  TM=4.711E-01  e=3.674E-07  Geotrichum sp. M128
  7n40-assembly1_A  TM=5.600E-01  e=1.420E-04  Homo sapiens
  8tx8-assembly1_A  TM=4.821E-01  e=2.731E-05  Homo sapiens
  6bw3-assembly2_A  TM=4.695E-01  e=4.179E-05  Homo sapiens

InterPro domains:
  IPR015943 WD40/YVTN repeat-like-containing domain superfamily [G3DSA:2.130.10.10] (5-205)
  IPR015943 WD40/YVTN repeat-like-containing domain superfamily [G3DSA:2.130.10.10] (206-369)

Solvent-accessible surface area: 25764 Å² total; per-residue (Å²): 202,109,122,92,35,35,96,40,19,89,43,116,117,0,64,13,54,4,0,4,3,15,2,82,55,43,0,62,85,40,16,85,39,75,23,104,18,119,42,88,4,50,0,22,0,10,20,23,2,83,46,65,8,9,0,0,0,1,23,46,59,47,0,5,53,2,76,36,0,1,13,54,18,70,112,20,27,83,10,70,11,43,32,1,34,17,25,30,11,24,20,22,20,0,2,0,17,50,61,70,10,34,25,2,0,37,0,38,27,125,85,48,49,147,16,90,31,44,15,90,50,0,3,3,15,4,17,29,151,96,164,116,64,25,1,22,0,0,1,21,72,0,24,0,32,24,2,104,56,7,0,60,86,32,146,95,44,36,135,51,8,52,16,128,94,22,44,1,67,19,4,16,18,1,47,75,45,12,54,1,0,0,0,0,0,68,67,58,9,2,4,5,1,88,58,2,0,62,85,46,53,79,19,84,32,7,14,86,66,107,86,24,133,3,21,0,26,26,14,24,6,2,70,37,52,88,66,6,0,0,0,0,1,18,1,56,65,29,28,44,101,37,27,38,27,39,4,12,2,0,1,33,0,89,52,4,0,124,65,11,91,73,38,4,14,13,3,8,86,18,5,1,10,66,68,7,51,22,8,12,7,38,97,25,39,35,3,0,14,0,19,11,19,20,74,29,103,90,32,2,0,1,2,0,82,8,22,29,150,90,43,150,44,39,104,31,89,17,96,58,19,1,3,9,8,23,8,28,0,67,41,146,32,73,8,0,1,0,0,2,28,48,35,168,94,39,105,16,19,89,38,121,109,0,70,12,56,3,0,4,2,11,2,79,58,46,1,64,85,39,14,80,36,76,24,108,17,117,47,90,2,49,0,23,0,11,19,24,6,79,54,71,12,6,0,0,0,1,24,45,59,48,0,5,50,1,84,37,0,1,13,50,19,76,130,29,24,84,7,74,11,46,30,1,34,17,25,34,7,52,45,12,17,0,0,0,18,50,66,65,10,33,31,2,0,37,0,40,33,157,90,50,53,146,21,91,27,41,15,91,51,0,3,2,16,4,18,16,129,88,144,92,62,14,1,21,0,0,1,28,67,0,24,0,32,22,2,101,56,7,0,61,92,34,143,92,47,41,139,51,8,45,23,125,90,20,57,6,58,16,6,15,15,1,41,73,46,12,56,2,0,0,0,0,0,89,60,54,6,2,3,2,1,61,60,3,0,48,85,43,70,78,16,85,34,8,15,85,66,108,86,23,132,4,18,1,26,23,12,24,5,2,62,34,49,98,69,6,0,0,0,0,1,19,1,59,69,36,28,45,110,40,21,37,41,40,4,12,2,0,1,43,0,81,52,4,0,106,67,11,91,70,38,6,18,15,1,8,82,14,5,2,10,66,72,7,51,21,8,12,8,41,94,25,41,33,3,0,16,0,21,13,23,15,42,32,119,89,34,1,0,1,3,0,78,8,25,25,150,100,34,148,42,40,104,32,91,17,94,59,17,2,4,9,8,23,8,26,0,71,57,136,36,60,2,0,0,0,0,2,27,45,20,135,99

GO terms:
  GO:0005576 extracellular region (C, EXP)

Organism: Streptomyces mobaraensis (NCBI:txid35621)

Sequence (685 aa):
DSTSGWRAPSSCCTTKVTGDGAVTFTTDDGATLAPTTGTLQSSVSYTHGLVALDDTTPNTLLATHNDELQRSTDAGCTWTKVATLGSGSTWLTAATTGGGRAFAWEKNGGYLARVDGRTVTKLSSSPSADIVGVGTDKARRRDHVRLAGSDGQLYDSTDAGATWKPLGKLAFGPGASVVYTVSSFDPADLDHAVVAGGMTTGGAVTTDGGATWTAATGLSSATAGGKSNLLFAASSVSPADRRNVVYALGIDLVEAAPNSGAEGRHLYRSTDGGRTYTTRIVDDTPDTELTNSSTLLAPSPVDPNVLYFEEYGTYFQAYGTDLYRRYDARTGKVGKTHNAHDGISAIAFNPARPSVMYLGLEEVQGWRAPSCTKVTGDGAVTFTTDDGATLAPTTGTLQSVSYTHGLVALDTPNTLLATHNDELQRSTDAGCTWTKVATLGSGSSTWLTAATGGRAFAWEKNNGGYLARVDGRTVTKLSSPSADIVGVGTDKARRDHVRLAGSDGQLYDSTDAGATWKPLGKLAFGPGASVYTVSFDPADLDHAVVAGGMTTGGAVTTDGGATWTAATGLSATAGGKSNLLFAASSVSPADRNVVYALGIDLVEAAPNSGAEGRHLYRSTDGGRTYTTRIVDDTPDTELTNSSTLLAPSPVDPNVLYFEEYGTYFQAYGTDLYRRYDARTGKVGKTHNAHDGISSAIAFNPARPSVMYLGLEEVQI

Secondary structure (DSSP, 8-state):
---------S-SSBBSSSSEEEESSTTSS---BSS---SSB---EEEE-SSTT-EEEEETTEEEEESSTTSB-EEEEE-S-SS-EEEE-STTEEEEE-BTS--EEEEETTEEEE---S-SSEEEEEE-TT-TT-EEEEETTS-EEEESSTTSS-EEES--SS-TT--EEEEEEETTEEEEEEEEESSB-EEEESSTTSS-EEPBSSSSSTT--EEEEEEEE-TT-TT-EEEEEEETTTT-TTS----EEEEEESSSSSB-EEEEE--SSS---TT--EEE-SS-TTEEEEEEEE-GGG-EEEEEEEETTTTEEEEEEESSSEEEEEEE-SS-TTSEEEEEEB--/-----S-SSBBSSSSEEEESSTTSS---BSS---SSB---EEEE-SSTT-EEEEETTEEEEESSTTSB-EEEEE-S-SS-EEEEETTTEEEEE-BTS--EEEEETTEEEE---S-SSEEEEEE-TT-TT-EEEEETTS-EEEESSTTSS-EEES--TT-TT--EEEEEEETTEEEEEEEEETTBEEEEESSTTSS-EE-BSSSSSTT--EEEEEEEE-SS-TT-EEEEEEETTTT-TTS----EEEEEESSSSSB-EEEEE-SSSS---TT--EEE-SS-TTEEEEEEEE-GGG-EEEEEEEETTTTEEEEEEESSSEEEEEEE-SS-TTSEEEEEEB---